Protein AF-A0A813IFB1-F1 (afdb_monomer)

Mean predicted aligned error: 24.57 Å

Secondary structure (DSSP, 8-state):
--------S---------PPPP-PPPP----SS---------SPPPPPPPHHHHSPPPPHHHHHHHHHHHHHHHHHHHTT-HHHHHHHHHHHHHTS---HHHHHHHHHHHHHTT-HHHHHHHHHHHHHH-TT-HHHHHHHHTT-SS-HHHHHHHHHHHHHHS--HHHHHHHHHHHHHHHHHHHHHHHHHHHHHHHHHHHHHHHHHHHHHHHHHHHHTTS-------------STHHHHHHHHTT------TTS--TT--HHHHHHHHHHHHHTGGGS-HHHHHHHHTSHHHHHH-S--PPPPP----S--------PPPPPPTHHHHHHHHHHHHHHHHHHHHHHHHHHHHHHHHHHHHHHHHHHHHHHHHHHHHHHHHHHHHHHHHHHHHHHHHHHHHHHHHHHHHHHHHHHHHHHHHHHHHHHHHHHHHHHHHHHHHHHHHHHHHHHHHHHHHT---TTHHHHHHHHHHHHHHHHHHTT---------------S---HHHHHHHHHHHHHHHHHHHHHHHHHHHHHHHHHHHHHHHHHHHHHHHHHHHHHHHHHHHHHHHHHHHHHHHHHHHHHHHHHHHHHHHHHHHHHHHHHHHHHHHHHHHHHHHHHHHHHHHHHHHHHHHHHHHHHHHHHHHHHHHHHHHHHHHHHHHHHHHHHHHHHHHHHHHHHHHHHHHHHHHHT----SSSSSS----

Nearest PDB structures (foldseek):
  4j8d-assembly2_B  TM=9.022E-01  e=1.024E-09  Rattus norvegicus
  4j8e-assembly1_A  TM=8.935E-01  e=2.264E-07  Rattus norvegicus
  6hpg-assembly1_A  TM=9.481E-01  e=2.648E-06  Arabidopsis thaliana
  5lyp-assembly1_A  TM=8.979E-01  e=2.946E-06  Saccharomyces cerevisiae
  6fdp-assembly1_A  TM=9.138E-01  e=5.596E-06  Homo sapiens

Structure (mmCIF, N/CA/C/O backbone):
data_AF-A0A813IFB1-F1
#
_entry.id   AF-A0A813IFB1-F1
#
loop_
_atom_site.group_PDB
_atom_site.id
_atom_site.type_symb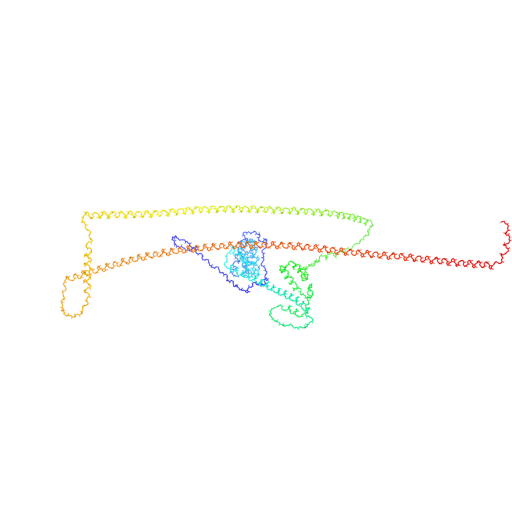ol
_atom_site.label_atom_id
_atom_site.label_alt_id
_atom_site.label_comp_id
_atom_site.label_asym_id
_atom_site.label_entity_id
_atom_site.label_seq_id
_atom_site.pdbx_PDB_ins_code
_atom_site.Cartn_x
_atom_site.Cartn_y
_atom_site.Cartn_z
_atom_site.occupancy
_atom_site.B_iso_or_equiv
_atom_site.auth_seq_id
_atom_site.auth_comp_id
_atom_site.auth_asym_id
_atom_site.auth_atom_id
_atom_site.pdbx_PDB_model_num
ATOM 1 N N . MET A 1 1 ? -56.312 10.236 5.154 1.00 41.31 1 MET A N 1
ATOM 2 C CA . MET A 1 1 ? -57.368 10.924 5.917 1.00 41.31 1 MET A CA 1
ATOM 3 C C . MET A 1 1 ? -58.495 9.935 6.126 1.00 41.31 1 MET A C 1
ATOM 5 O O . MET A 1 1 ? -58.829 9.269 5.160 1.00 41.31 1 MET A O 1
ATOM 9 N N . GLU A 1 2 ? -58.999 9.890 7.362 1.00 35.47 2 GLU A N 1
ATOM 10 C CA . GLU A 1 2 ? -60.294 9.382 7.859 1.00 35.47 2 GLU A CA 1
ATOM 11 C C . GLU A 1 2 ? -60.174 8.351 8.994 1.00 35.47 2 GLU A C 1
ATOM 13 O O . GLU A 1 2 ? -59.515 7.324 8.867 1.00 35.47 2 GLU A O 1
ATOM 18 N N . ASN A 1 3 ? -60.851 8.699 10.097 1.00 40.78 3 ASN A N 1
ATOM 19 C CA . ASN A 1 3 ? -61.063 8.002 11.373 1.00 40.78 3 ASN A CA 1
ATOM 20 C C . ASN A 1 3 ? -59.948 8.004 12.424 1.00 40.78 3 ASN A C 1
ATOM 22 O O . ASN A 1 3 ? -59.278 6.996 12.614 1.00 40.78 3 ASN A O 1
ATOM 26 N N . ILE A 1 4 ? -59.884 9.081 13.222 1.00 38.88 4 ILE A N 1
ATOM 27 C CA . ILE A 1 4 ? -59.568 8.985 14.660 1.00 38.88 4 ILE A CA 1
ATOM 28 C C . ILE A 1 4 ? -60.427 10.013 15.416 1.00 38.88 4 ILE A C 1
ATOM 30 O O . ILE A 1 4 ? -60.102 11.198 15.455 1.00 38.88 4 ILE A O 1
ATOM 34 N N . GLU A 1 5 ? -61.526 9.557 16.018 1.00 38.91 5 GLU A N 1
ATOM 35 C CA . GLU A 1 5 ? -62.172 10.262 17.127 1.00 38.91 5 GLU A CA 1
ATOM 36 C C . GLU A 1 5 ? -61.602 9.730 18.445 1.00 38.91 5 GLU A C 1
ATOM 38 O O . GLU A 1 5 ? -61.607 8.526 18.690 1.00 38.91 5 GLU A O 1
ATOM 43 N N . GLY A 1 6 ? -61.140 10.652 19.293 1.00 47.38 6 GLY A N 1
ATOM 44 C CA . GLY A 1 6 ? -60.936 10.432 20.723 1.00 47.38 6 GLY A CA 1
ATOM 45 C C . GLY A 1 6 ? -59.628 9.753 21.129 1.00 47.38 6 GLY A C 1
ATOM 46 O O . GLY A 1 6 ? -59.588 8.542 21.290 1.00 47.38 6 GLY A O 1
ATOM 47 N N . LEU A 1 7 ? -58.600 10.550 21.440 1.00 35.88 7 LEU A N 1
ATOM 48 C CA . LEU A 1 7 ? -57.740 10.284 22.599 1.00 35.88 7 LEU A CA 1
ATOM 49 C C . LEU A 1 7 ? -57.001 11.566 23.015 1.00 35.88 7 LEU A C 1
ATOM 51 O O . LEU A 1 7 ? -56.134 12.078 22.310 1.00 35.88 7 LEU A O 1
ATOM 55 N N . THR A 1 8 ? -57.394 12.100 24.164 1.00 45.28 8 THR A N 1
ATOM 56 C CA . THR A 1 8 ? -56.631 13.070 24.950 1.00 45.28 8 THR A CA 1
ATOM 57 C C . THR A 1 8 ? -55.517 12.361 25.727 1.00 45.28 8 THR A C 1
ATOM 59 O O . THR A 1 8 ? -55.645 11.184 26.050 1.00 45.28 8 THR A O 1
ATOM 62 N N . ASP A 1 9 ? -54.484 13.135 26.066 1.00 41.84 9 ASP A N 1
ATOM 63 C CA . ASP A 1 9 ? -53.304 12.838 26.894 1.00 41.84 9 ASP A CA 1
ATOM 64 C C . ASP A 1 9 ? -52.068 12.192 26.235 1.00 41.84 9 ASP A C 1
ATOM 66 O O . ASP A 1 9 ? -51.944 10.989 26.040 1.00 41.84 9 ASP A O 1
ATOM 70 N N . CYS A 1 10 ? -51.081 13.066 25.997 1.00 50.16 10 CYS A N 1
ATOM 71 C CA . CYS A 1 10 ? -49.686 12.902 26.414 1.00 50.16 10 CYS A CA 1
ATOM 72 C C . CYS A 1 10 ? -49.046 11.513 26.209 1.00 50.16 10 CYS A C 1
ATOM 74 O O . CYS A 1 10 ? -48.626 10.868 27.168 1.00 50.16 10 CYS A O 1
ATOM 76 N N . GLY A 1 11 ? -48.864 11.091 24.958 1.00 40.19 11 GLY A N 1
ATOM 77 C CA . GLY A 1 11 ? -48.056 9.920 24.612 1.00 40.19 11 GLY A CA 1
ATOM 78 C C . GLY A 1 11 ? -47.293 10.147 23.310 1.00 40.19 11 GLY A C 1
ATOM 79 O O . GLY A 1 11 ? -47.871 10.581 22.318 1.00 40.19 11 GLY A O 1
ATOM 80 N N . LYS A 1 12 ? -45.981 9.884 23.307 1.00 40.41 12 LYS A N 1
ATOM 81 C CA . LYS A 1 12 ? -45.148 9.901 22.093 1.00 40.41 12 LYS A CA 1
ATOM 82 C C . LYS A 1 12 ? -45.777 8.993 21.031 1.00 40.41 12 LYS A C 1
ATOM 84 O O . LYS A 1 12 ? -45.934 7.800 21.268 1.00 40.41 12 LYS A O 1
ATOM 89 N N . ILE A 1 13 ? -46.081 9.542 19.857 1.00 35.72 13 ILE A N 1
ATOM 90 C CA . ILE A 1 13 ? -46.507 8.751 18.700 1.00 35.72 13 ILE A CA 1
ATOM 91 C C . ILE A 1 13 ? -45.255 8.092 18.112 1.00 35.72 13 ILE A C 1
ATOM 93 O O . ILE A 1 13 ? -44.462 8.741 17.433 1.00 35.72 13 ILE A O 1
ATOM 97 N N . SER A 1 14 ? -45.048 6.804 18.384 1.00 37.88 14 SER A N 1
ATOM 98 C CA . SER A 1 14 ? -44.116 5.980 17.615 1.00 37.88 14 SER A CA 1
ATOM 99 C C . SER A 1 14 ? -44.819 5.519 16.339 1.00 37.88 14 SER A C 1
ATOM 101 O O . SER A 1 14 ? -45.606 4.572 16.364 1.00 37.88 14 SER A O 1
ATOM 103 N N . VAL A 1 15 ? -44.552 6.196 15.222 1.00 31.23 15 VAL A N 1
ATOM 104 C CA . VAL A 1 15 ? -44.968 5.721 13.899 1.00 31.23 15 VAL A CA 1
ATOM 105 C C . VAL A 1 15 ? -44.038 4.567 13.526 1.00 31.23 15 VAL A C 1
ATOM 107 O O . VAL A 1 15 ? -42.901 4.786 13.117 1.00 31.23 15 VAL A O 1
ATOM 110 N N . SER A 1 16 ? -44.496 3.329 13.712 1.00 36.19 16 SER A N 1
ATOM 111 C CA . SER A 1 16 ? -43.832 2.164 13.130 1.00 36.19 16 SER A CA 1
ATOM 112 C C . SER A 1 16 ? -44.243 2.087 11.663 1.00 36.19 16 SER A C 1
ATOM 114 O O . SER A 1 16 ? -45.328 1.615 11.327 1.00 36.19 16 SER A O 1
ATOM 116 N N . ILE A 1 17 ? -43.398 2.633 10.789 1.00 32.00 17 ILE A N 1
ATOM 117 C CA . ILE A 1 17 ? -43.499 2.391 9.353 1.00 32.00 17 ILE A CA 1
ATOM 118 C C . ILE A 1 17 ? -42.983 0.972 9.137 1.00 32.00 17 ILE A C 1
ATOM 120 O O . ILE A 1 17 ? -41.780 0.721 9.176 1.00 32.00 17 ILE A O 1
ATOM 124 N N . CYS A 1 18 ? -43.906 0.033 8.959 1.00 30.42 18 CYS A N 1
ATOM 125 C CA . CYS A 1 18 ? -43.580 -1.309 8.512 1.00 30.42 18 CYS A CA 1
ATOM 126 C C . CYS A 1 18 ? -43.250 -1.216 7.016 1.00 30.42 18 CYS A C 1
ATOM 128 O O . CYS A 1 18 ? -44.141 -1.273 6.170 1.00 30.42 18 CYS A O 1
ATOM 130 N N . VAL A 1 19 ? -41.976 -0.973 6.700 1.00 32.94 19 VAL A N 1
ATOM 131 C CA . VAL A 1 19 ? -41.454 -1.151 5.342 1.00 32.94 19 VAL A CA 1
ATOM 132 C C . VAL A 1 19 ? -41.503 -2.658 5.072 1.00 32.94 19 VAL A C 1
ATOM 134 O O . VAL A 1 19 ? -40.879 -3.409 5.825 1.00 32.94 19 VAL A O 1
ATOM 137 N N . PRO A 1 20 ? -42.277 -3.141 4.084 1.00 31.41 20 PRO A N 1
ATOM 138 C CA . PRO A 1 20 ? -42.228 -4.550 3.723 1.00 31.41 20 PRO A CA 1
ATOM 139 C C . PRO A 1 20 ? -40.793 -4.878 3.286 1.00 31.41 20 PRO A C 1
ATOM 141 O O . PRO A 1 20 ? -40.213 -4.084 2.542 1.00 31.41 20 PRO A O 1
ATOM 144 N N . PRO A 1 21 ? -40.200 -5.999 3.738 1.00 32.81 21 PRO A N 1
ATOM 145 C CA . PRO A 1 21 ? -38.870 -6.382 3.293 1.00 32.81 21 PRO A CA 1
ATOM 146 C C . PRO A 1 21 ? -38.904 -6.526 1.772 1.00 32.81 21 PRO A C 1
ATOM 148 O O . PRO A 1 21 ? -39.680 -7.316 1.223 1.00 32.81 21 PRO A O 1
ATOM 151 N N . GLU A 1 22 ? -38.102 -5.706 1.097 1.00 32.97 22 GLU A N 1
ATOM 152 C CA . GLU A 1 22 ? -37.819 -5.855 -0.322 1.00 32.97 22 GLU A CA 1
ATOM 153 C C . GLU A 1 22 ? -37.323 -7.292 -0.509 1.00 32.97 22 GLU A C 1
ATOM 155 O O . GLU A 1 22 ? -36.465 -7.758 0.242 1.00 32.97 22 GLU A O 1
ATOM 160 N N . LYS A 1 23 ? -37.948 -8.050 -1.416 1.00 35.47 23 LYS A N 1
ATOM 161 C CA . LYS A 1 23 ? -37.588 -9.452 -1.642 1.00 35.47 23 LYS A CA 1
ATOM 162 C C . LYS A 1 23 ? -36.144 -9.494 -2.125 1.00 35.47 23 LYS A C 1
ATOM 164 O O . LYS A 1 23 ? -35.878 -9.255 -3.302 1.00 35.47 23 LYS A O 1
ATOM 169 N N . GLU A 1 24 ? -35.232 -9.790 -1.208 1.00 37.84 24 GLU A N 1
ATOM 170 C CA . GLU A 1 24 ? -33.842 -10.057 -1.528 1.00 37.84 24 GLU A CA 1
ATOM 171 C C . GLU A 1 24 ? -33.788 -11.160 -2.586 1.00 37.84 24 GLU A C 1
ATOM 173 O O . GLU A 1 24 ? -34.477 -12.185 -2.500 1.00 37.84 24 GLU A O 1
ATOM 178 N N . ALA A 1 25 ? -33.002 -10.909 -3.633 1.00 37.16 25 ALA A N 1
ATOM 179 C CA . ALA A 1 25 ? -32.682 -11.926 -4.618 1.00 37.16 25 ALA A CA 1
ATOM 180 C C . ALA A 1 25 ? -32.089 -13.146 -3.887 1.00 37.16 25 ALA A C 1
ATOM 182 O O . ALA A 1 25 ? -31.344 -12.959 -2.923 1.00 37.16 25 ALA A O 1
ATOM 183 N N . PRO A 1 26 ? -32.411 -14.380 -4.314 1.00 31.61 26 PRO A N 1
ATOM 184 C CA . PRO A 1 26 ? -31.954 -15.578 -3.625 1.00 31.61 26 PRO A CA 1
ATOM 185 C C . PRO A 1 26 ? -30.425 -15.572 -3.454 1.00 31.61 26 PRO A C 1
ATOM 187 O O . PRO A 1 26 ? -29.724 -15.040 -4.327 1.00 31.61 26 PRO A O 1
ATOM 190 N N . PRO A 1 27 ? -29.904 -16.171 -2.363 1.00 34.12 27 PRO A N 1
ATOM 191 C CA . PRO A 1 27 ? -28.471 -16.298 -2.138 1.00 34.12 27 PRO A CA 1
ATOM 192 C C . PRO A 1 27 ? -27.817 -16.887 -3.383 1.00 34.12 27 PRO A C 1
ATOM 194 O O . PRO A 1 27 ? -28.277 -17.895 -3.919 1.00 34.12 27 PRO A O 1
ATOM 197 N N . VAL A 1 28 ? -26.768 -16.229 -3.869 1.00 44.28 28 VAL A N 1
ATOM 198 C CA . VAL A 1 28 ? -25.987 -16.736 -4.995 1.00 44.28 28 VAL A CA 1
ATOM 199 C C . VAL A 1 28 ? -25.388 -18.068 -4.551 1.00 44.28 28 VAL A C 1
ATOM 201 O O . VAL A 1 28 ? -24.560 -18.093 -3.642 1.00 44.28 28 VAL A O 1
ATOM 204 N N . GLU A 1 29 ? -25.813 -19.173 -5.163 1.00 33.56 29 GLU A N 1
ATOM 205 C CA . GLU A 1 29 ? -25.145 -20.464 -5.001 1.00 33.56 29 GLU A CA 1
ATOM 206 C C . GLU A 1 29 ? -23.731 -20.337 -5.580 1.00 33.56 29 GLU A C 1
ATOM 208 O O . GLU A 1 29 ? -23.514 -20.388 -6.789 1.00 33.56 29 GLU A O 1
ATOM 213 N N . LEU A 1 30 ? -22.759 -20.078 -4.707 1.00 47.53 30 LEU A N 1
ATOM 214 C CA . LEU A 1 30 ? -21.349 -19.958 -5.064 1.00 47.53 30 LEU A CA 1
ATOM 215 C C . LEU A 1 30 ? -20.756 -21.366 -5.178 1.00 47.53 30 LEU A C 1
ATOM 217 O O . LEU A 1 30 ? -20.180 -21.891 -4.225 1.00 47.53 30 LEU A O 1
ATOM 221 N N . SER A 1 31 ? -20.932 -21.989 -6.344 1.00 42.56 31 SER A N 1
ATOM 222 C CA . SER A 1 31 ? -20.301 -23.269 -6.665 1.00 42.56 31 SER A CA 1
ATOM 223 C C . SER A 1 31 ? -18.820 -23.077 -7.037 1.00 42.56 31 SER A C 1
ATOM 225 O O . SER A 1 31 ? -18.414 -22.058 -7.602 1.00 42.56 31 SER A O 1
ATOM 227 N N . ASP A 1 32 ? -17.977 -24.056 -6.698 1.00 44.31 32 ASP A N 1
ATOM 228 C CA . ASP A 1 32 ? -16.537 -24.057 -7.009 1.00 44.31 32 ASP A CA 1
ATOM 229 C C . ASP A 1 32 ? -16.227 -24.252 -8.512 1.00 44.31 32 ASP A C 1
ATOM 231 O O . ASP A 1 32 ? -15.083 -24.013 -8.937 1.00 44.31 32 ASP A O 1
ATOM 235 N N . ASP A 1 33 ? -17.244 -24.657 -9.285 1.00 42.56 33 ASP A N 1
ATOM 236 C CA . ASP A 1 33 ? -17.185 -25.038 -10.701 1.00 42.56 33 ASP A CA 1
ATOM 237 C C . ASP A 1 33 ? -17.711 -23.955 -11.656 1.00 42.56 33 ASP A C 1
ATOM 239 O O . ASP A 1 33 ? -17.355 -23.964 -12.837 1.00 42.56 33 ASP A O 1
ATOM 243 N N . ASP A 1 34 ? -18.439 -22.952 -11.156 1.00 40.81 34 ASP A N 1
ATOM 244 C CA . ASP A 1 34 ? -18.797 -21.765 -11.932 1.00 40.81 34 ASP A CA 1
ATOM 245 C C . ASP A 1 34 ? -17.614 -20.795 -11.978 1.00 40.81 34 ASP A C 1
ATOM 247 O O . ASP A 1 34 ? -17.623 -19.667 -11.476 1.00 40.81 34 ASP A O 1
ATOM 251 N N . GLY A 1 35 ? -16.564 -21.206 -12.687 1.00 42.09 35 GLY A N 1
ATOM 252 C CA . GLY A 1 35 ? -15.891 -20.212 -13.495 1.00 42.09 35 GLY A CA 1
ATOM 253 C C . GLY A 1 35 ? -16.983 -19.543 -14.322 1.00 42.09 35 GLY A C 1
ATOM 254 O O . GLY A 1 35 ? -17.573 -20.199 -15.177 1.00 42.09 35 GLY A O 1
ATOM 255 N N . CYS A 1 36 ? -17.241 -18.252 -14.099 1.00 42.00 36 CYS A N 1
ATOM 256 C CA . CYS A 1 36 ? -17.826 -17.379 -15.113 1.00 42.00 36 CYS A CA 1
ATOM 257 C C . CYS A 1 36 ? -16.841 -17.320 -16.295 1.00 42.00 36 CYS A C 1
ATOM 259 O O . CYS A 1 36 ? -16.231 -16.300 -16.610 1.00 42.00 36 CYS A O 1
ATOM 261 N N . VAL A 1 37 ? -16.618 -18.474 -16.927 1.00 39.69 37 VAL A N 1
ATOM 262 C CA . VAL A 1 37 ? -16.121 -18.603 -18.273 1.00 39.69 37 VAL A CA 1
ATOM 263 C C . VAL A 1 37 ? -17.199 -17.901 -19.050 1.00 39.69 37 VAL A C 1
ATOM 265 O O . VAL A 1 37 ? -18.325 -18.380 -19.121 1.00 39.69 37 VAL A O 1
ATOM 268 N N . ALA A 1 38 ? -16.857 -16.713 -19.532 1.00 44.50 38 ALA A N 1
ATOM 269 C CA . ALA A 1 38 ? -17.634 -16.022 -20.526 1.00 44.50 38 ALA A CA 1
ATOM 270 C C . ALA A 1 38 ? -18.020 -17.046 -21.601 1.00 44.50 38 ALA A C 1
ATOM 272 O O . ALA A 1 38 ? -17.220 -17.350 -22.493 1.00 44.50 38 ALA A O 1
ATOM 273 N N . GLU A 1 39 ? -19.246 -17.574 -21.526 1.00 44.03 39 GLU A N 1
ATOM 274 C CA . GLU A 1 39 ? -19.973 -17.876 -22.740 1.00 44.03 39 GLU A CA 1
ATOM 275 C C . GLU A 1 39 ? -19.809 -16.614 -23.566 1.00 44.03 39 GLU A C 1
ATOM 277 O O . GLU A 1 39 ? -20.055 -15.505 -23.085 1.00 44.03 39 GLU A O 1
ATOM 282 N N . LYS A 1 40 ? -19.174 -16.778 -24.726 1.00 45.72 40 LYS A N 1
ATOM 283 C CA . LYS A 1 40 ? -18.876 -15.690 -25.643 1.00 45.72 40 LYS A CA 1
ATOM 284 C C . LYS A 1 40 ? -20.130 -14.838 -25.764 1.00 45.72 40 LYS A C 1
ATOM 286 O O . LYS A 1 40 ? -21.080 -15.232 -26.428 1.00 45.72 40 LYS A O 1
ATOM 291 N N . GLU A 1 41 ? -20.108 -13.681 -25.118 1.00 52.19 41 GLU A N 1
ATOM 292 C CA . GLU A 1 41 ? -21.129 -12.667 -25.290 1.00 52.19 41 GLU A CA 1
ATOM 293 C C . GLU A 1 41 ? -20.946 -12.154 -26.732 1.00 52.19 41 GLU A C 1
ATOM 295 O O . GLU A 1 41 ? -20.133 -11.270 -26.994 1.00 52.19 41 GLU A O 1
ATOM 300 N N . GLU A 1 42 ? -21.580 -12.840 -27.691 1.00 47.81 42 GLU A N 1
ATOM 301 C CA . GLU A 1 42 ? -21.675 -12.460 -29.110 1.00 47.81 42 GLU A CA 1
ATOM 302 C C . GLU A 1 42 ? -22.728 -11.356 -29.314 1.00 47.81 42 GLU A C 1
ATOM 304 O O . GLU A 1 42 ? -22.825 -10.793 -30.400 1.00 47.81 42 GLU A O 1
ATOM 309 N N . ALA A 1 43 ? -23.481 -11.006 -28.263 1.00 55.88 43 ALA A N 1
ATOM 310 C CA . ALA A 1 43 ? -24.453 -9.923 -28.271 1.00 55.88 43 ALA A CA 1
ATOM 311 C C . ALA A 1 43 ? -23.765 -8.547 -28.260 1.00 55.88 43 ALA A C 1
ATOM 313 O O . ALA A 1 43 ? -22.926 -8.263 -27.400 1.00 55.88 43 ALA A O 1
ATOM 314 N N . GLU A 1 44 ? -24.157 -7.680 -29.198 1.00 60.16 44 GLU A N 1
ATOM 315 C CA . GLU A 1 44 ? -23.656 -6.309 -29.325 1.00 60.16 44 GLU A CA 1
ATOM 316 C C . GLU A 1 44 ? -23.778 -5.552 -27.997 1.00 60.16 44 GLU A C 1
ATOM 318 O O . GLU A 1 44 ? -24.845 -5.513 -27.376 1.00 60.16 44 GLU A O 1
ATOM 323 N N . LEU A 1 45 ? -22.663 -4.975 -27.535 1.00 65.06 45 LEU A N 1
ATOM 324 C CA . LEU A 1 45 ? -22.631 -4.147 -26.332 1.00 65.06 45 LEU A CA 1
ATOM 325 C C . LEU A 1 45 ? -23.646 -3.003 -26.482 1.00 65.06 45 LEU A C 1
ATOM 327 O O . LEU A 1 45 ? -23.686 -2.381 -27.546 1.00 65.06 45 LEU A O 1
ATOM 331 N N . PRO A 1 46 ? -24.452 -2.702 -25.446 1.00 65.38 46 PRO A N 1
ATOM 332 C CA . PRO A 1 46 ? -25.342 -1.555 -25.503 1.00 65.38 46 PRO A CA 1
ATOM 333 C C . PRO A 1 46 ? -24.515 -0.289 -25.776 1.00 65.38 46 PRO A C 1
ATOM 335 O O . PRO A 1 46 ? -23.401 -0.163 -25.253 1.00 65.38 46 PRO A O 1
ATOM 338 N N . PRO A 1 47 ? -25.024 0.642 -26.600 1.00 66.62 47 PRO A N 1
ATOM 339 C CA . PRO A 1 47 ? -24.276 1.827 -26.977 1.00 66.62 47 PRO A CA 1
ATOM 340 C C . PRO A 1 47 ? -23.904 2.630 -25.727 1.00 66.62 47 PRO A C 1
ATOM 342 O O . PRO A 1 47 ? -24.746 2.976 -24.887 1.00 66.62 47 PRO A O 1
ATOM 345 N N . VAL A 1 48 ? -22.606 2.898 -25.597 1.00 65.25 48 VAL A N 1
ATOM 346 C CA . VAL A 1 48 ? -22.072 3.806 -24.582 1.00 65.25 48 VAL A CA 1
ATOM 347 C C . VAL A 1 48 ? -22.458 5.224 -25.019 1.00 65.25 48 VAL A C 1
ATOM 349 O O . VAL A 1 48 ? -22.238 5.556 -26.188 1.00 65.25 48 VAL A O 1
ATOM 352 N N . PRO A 1 49 ? -23.064 6.054 -24.151 1.00 66.00 49 PRO A N 1
ATOM 353 C CA . PRO A 1 49 ? -23.429 7.415 -24.529 1.00 66.00 49 PRO A CA 1
ATOM 354 C C . PRO A 1 49 ? -22.197 8.205 -24.982 1.00 66.00 49 PRO A C 1
ATOM 356 O O . PRO A 1 49 ? -21.140 8.146 -24.353 1.00 66.00 49 PRO A O 1
ATOM 359 N N . ALA A 1 50 ? -22.335 8.937 -26.088 1.00 64.06 50 ALA A N 1
ATOM 360 C CA . ALA A 1 50 ? -21.274 9.785 -26.617 1.00 64.06 50 ALA A CA 1
ATOM 361 C C . ALA A 1 50 ? -20.955 10.938 -25.649 1.00 64.06 50 ALA A C 1
ATOM 363 O O . ALA A 1 50 ? -21.841 11.434 -24.953 1.00 64.06 50 ALA A O 1
ATOM 364 N N . ALA A 1 51 ? -19.702 11.406 -25.646 1.00 61.50 51 ALA A N 1
ATOM 365 C CA . ALA A 1 51 ? -19.231 12.495 -24.779 1.00 61.50 51 ALA A CA 1
ATOM 366 C C . ALA A 1 51 ? -20.072 13.786 -24.887 1.00 61.50 51 ALA A C 1
ATOM 368 O O . ALA A 1 51 ? -20.201 14.512 -23.908 1.00 61.50 51 ALA A O 1
ATOM 369 N N . GLU A 1 52 ? -20.691 14.039 -26.044 1.00 58.66 52 GLU A N 1
ATOM 370 C CA . GLU A 1 52 ? -21.593 15.179 -26.280 1.00 58.66 52 GLU A CA 1
ATOM 371 C C . GLU A 1 52 ? -22.938 15.064 -25.540 1.00 58.66 52 GLU A C 1
ATOM 373 O O . GLU A 1 52 ? -23.520 16.071 -25.149 1.00 58.66 52 GLU A O 1
ATOM 378 N N . VAL A 1 53 ? -23.432 13.844 -25.305 1.00 62.31 53 VAL A N 1
ATOM 379 C CA . VAL A 1 53 ? -24.686 13.594 -24.568 1.00 62.31 53 VAL A CA 1
ATOM 380 C C . VAL A 1 53 ? -24.470 13.752 -23.059 1.00 62.31 53 VAL A C 1
ATOM 382 O O . VAL A 1 53 ? -25.374 14.160 -22.334 1.00 62.31 53 VAL A O 1
ATOM 385 N N . LEU A 1 54 ? -23.250 13.487 -22.584 1.00 65.12 54 LEU A N 1
ATOM 386 C CA . LEU A 1 54 ? -22.859 13.633 -21.179 1.00 65.12 54 LEU A CA 1
ATOM 387 C C . LEU A 1 54 ? -22.775 15.104 -20.728 1.00 65.12 54 LEU A C 1
ATOM 389 O O . LEU A 1 54 ? -22.989 15.377 -19.551 1.00 65.12 54 LEU A O 1
ATOM 393 N N . SER A 1 55 ? -22.496 16.044 -21.638 1.00 63.56 55 SER A N 1
ATOM 394 C CA . SER A 1 55 ? -22.330 17.478 -21.340 1.00 63.56 55 SER A CA 1
ATOM 395 C C . SER A 1 55 ? -23.532 18.358 -21.712 1.00 63.56 55 SER A C 1
ATOM 397 O O . SER A 1 55 ? -23.497 19.565 -21.469 1.00 63.56 55 SER A O 1
ATOM 399 N N . LYS A 1 56 ? -24.599 17.788 -22.289 1.00 71.00 56 LYS A N 1
ATOM 400 C CA . LYS A 1 56 ? -25.803 18.533 -22.684 1.00 71.00 56 LYS A CA 1
ATOM 401 C C . LYS A 1 56 ? -26.654 18.897 -21.457 1.00 71.00 56 LYS A C 1
ATOM 403 O O . LYS A 1 56 ? -27.191 18.014 -20.785 1.00 71.00 56 LYS A O 1
ATOM 408 N N . GLU A 1 57 ? -26.814 20.197 -21.201 1.00 63.31 57 GLU A N 1
ATOM 409 C CA . GLU A 1 57 ? -27.778 20.730 -20.229 1.00 63.31 57 GLU A CA 1
ATOM 410 C C . GLU A 1 57 ? -29.210 20.563 -20.764 1.00 63.31 57 GLU A C 1
ATOM 412 O O . GLU A 1 57 ? -29.491 20.900 -21.916 1.00 63.31 57 GLU A O 1
ATOM 417 N N . MET A 1 58 ? -30.107 20.008 -19.943 1.00 64.38 58 MET A N 1
ATOM 418 C CA . MET A 1 58 ? -31.480 19.683 -20.349 1.00 64.38 58 MET A CA 1
ATOM 419 C C . MET A 1 58 ? -32.482 20.768 -19.947 1.00 64.38 58 MET A C 1
ATOM 421 O O . MET A 1 58 ? -32.416 21.311 -18.843 1.00 64.38 58 MET A O 1
ATOM 425 N N . GLY A 1 59 ? -33.459 21.033 -20.821 1.00 73.06 59 GLY A N 1
ATOM 426 C CA . GLY A 1 59 ? -34.623 21.863 -20.493 1.00 73.06 59 GLY A CA 1
ATOM 427 C C . GLY A 1 59 ? -35.662 21.112 -19.644 1.00 73.06 59 GLY A C 1
ATOM 428 O O . GLY A 1 59 ? -35.710 19.884 -19.655 1.00 73.06 59 GLY A O 1
ATOM 429 N N . ASN A 1 60 ? -36.549 21.837 -18.945 1.00 74.69 60 ASN A N 1
ATOM 430 C CA . ASN A 1 60 ? -37.558 21.240 -18.045 1.00 74.69 60 ASN A CA 1
ATOM 431 C C . ASN A 1 60 ? -38.416 20.135 -18.702 1.00 74.69 60 ASN A C 1
ATOM 433 O O . ASN A 1 60 ? -38.744 19.156 -18.041 1.00 74.69 60 ASN A O 1
ATOM 437 N N . ALA A 1 61 ? -38.741 20.260 -19.994 1.00 81.12 61 ALA A N 1
ATOM 438 C CA . ALA A 1 61 ? -39.523 19.258 -20.725 1.00 81.12 61 ALA A CA 1
ATOM 439 C C . ALA A 1 61 ? -38.737 17.961 -21.013 1.00 81.12 61 ALA A C 1
ATOM 441 O O . ALA A 1 61 ? -39.291 16.870 -20.927 1.00 81.12 61 ALA A O 1
ATOM 442 N N . GLU A 1 62 ? -37.440 18.062 -21.323 1.00 83.00 62 GLU A N 1
ATOM 443 C CA . GLU A 1 62 ? -36.568 16.893 -21.528 1.00 83.00 62 GLU A CA 1
ATOM 444 C C . GLU A 1 62 ? -36.303 16.173 -20.190 1.00 83.00 62 GLU A C 1
ATOM 446 O O . GLU A 1 62 ? -36.206 14.947 -20.147 1.00 83.00 62 GLU A O 1
ATOM 451 N N . MET A 1 63 ? -36.255 16.922 -19.080 1.00 82.12 63 MET A N 1
ATOM 452 C CA . MET A 1 63 ? -36.140 16.372 -17.724 1.00 82.12 63 MET A CA 1
ATOM 453 C C . MET A 1 63 ? -37.389 15.584 -17.300 1.00 82.12 63 MET A C 1
ATOM 455 O O . MET A 1 63 ? -37.256 14.513 -16.706 1.00 82.12 63 MET A O 1
ATOM 459 N N . GLU A 1 64 ? -38.588 16.071 -17.628 1.00 86.31 64 GLU A N 1
ATOM 460 C CA . GLU A 1 64 ? -39.846 15.353 -17.378 1.00 86.31 64 GLU A CA 1
ATOM 461 C C . GLU A 1 64 ? -39.918 14.058 -18.203 1.00 86.31 64 GLU A C 1
ATOM 463 O O . GLU A 1 64 ? -40.143 12.987 -17.640 1.00 86.31 64 GLU A O 1
ATOM 468 N N . GLN A 1 65 ? -39.569 14.115 -19.495 1.00 86.81 65 GLN A N 1
ATOM 469 C CA . GLN A 1 65 ? -39.486 12.932 -20.367 1.00 86.81 65 GLN A CA 1
ATOM 470 C C . GLN A 1 65 ? -38.469 11.893 -19.870 1.00 86.81 65 GLN A C 1
ATOM 472 O O . GLN A 1 65 ? -38.736 10.691 -19.887 1.00 86.81 65 GLN A O 1
ATOM 477 N N . GLN A 1 66 ? -37.304 12.330 -19.386 1.00 88.12 66 GLN A N 1
ATOM 478 C CA . GLN A 1 66 ? -36.324 11.430 -18.778 1.00 88.12 66 GLN A CA 1
ATOM 479 C C . GLN A 1 66 ? -36.855 10.795 -17.482 1.00 88.12 66 GLN A C 1
ATOM 481 O O . GLN A 1 66 ? -36.596 9.617 -17.220 1.00 88.12 66 GLN A O 1
ATOM 486 N N . GLY A 1 67 ? -37.605 11.554 -16.679 1.00 88.44 67 GLY A N 1
ATOM 487 C CA . GLY A 1 67 ? -38.286 11.058 -15.484 1.00 88.44 67 GLY A CA 1
ATOM 488 C C . GLY A 1 67 ? -39.300 9.960 -15.807 1.00 88.44 67 GLY A C 1
ATOM 489 O O . GLY A 1 67 ? -39.259 8.899 -15.180 1.00 88.44 67 GLY A O 1
ATOM 490 N N . GLU A 1 68 ? -40.134 10.176 -16.826 1.00 91.38 68 GLU A N 1
ATOM 491 C CA . GLU A 1 68 ? -41.110 9.199 -17.321 1.00 91.38 68 GLU A CA 1
ATOM 492 C C . GLU A 1 68 ? -40.435 7.926 -17.844 1.00 91.38 68 GLU A C 1
ATOM 494 O O . GLU A 1 68 ? -40.834 6.822 -17.477 1.00 91.38 68 GLU A O 1
ATOM 499 N N . LEU A 1 69 ? -39.369 8.050 -18.644 1.00 91.38 69 LEU A N 1
ATOM 500 C CA . LEU A 1 69 ? -38.617 6.893 -19.147 1.00 91.38 69 LEU A CA 1
ATOM 501 C C . LEU A 1 69 ? -37.945 6.102 -18.019 1.00 91.38 69 LEU A C 1
ATOM 503 O O . LEU A 1 69 ? -37.904 4.872 -18.069 1.00 91.38 69 LEU A O 1
ATOM 507 N N . LYS A 1 70 ? -37.450 6.782 -16.975 1.00 90.75 70 LYS A N 1
ATOM 508 C CA . LYS A 1 70 ? -36.907 6.123 -15.778 1.00 90.75 70 LYS A CA 1
ATOM 509 C C . LYS A 1 70 ? -37.994 5.363 -15.022 1.00 90.75 70 LYS A C 1
ATOM 511 O O . LYS A 1 70 ? -37.735 4.263 -14.541 1.00 90.75 70 LYS A O 1
ATOM 516 N N . GLN A 1 71 ? -39.188 5.942 -14.912 1.00 91.38 71 GLN A N 1
ATOM 517 C CA . GLN A 1 71 ? -40.323 5.283 -14.275 1.00 91.38 71 GLN A CA 1
ATOM 518 C C . GLN A 1 71 ? -40.754 4.049 -15.076 1.00 91.38 71 GLN A C 1
ATOM 520 O O . GLN A 1 71 ? -40.760 2.959 -14.520 1.00 91.38 71 GLN A O 1
ATOM 525 N N . GLN A 1 72 ? -40.929 4.177 -16.395 1.00 92.25 72 GLN A N 1
ATOM 526 C CA . GLN A 1 72 ? -41.224 3.049 -17.289 1.00 92.25 72 GLN A CA 1
ATOM 527 C C . GLN A 1 72 ? -40.159 1.945 -17.222 1.00 92.25 72 GLN A C 1
ATOM 529 O O . GLN A 1 72 ? -40.480 0.763 -17.313 1.00 92.25 72 GLN A O 1
ATOM 534 N N . ALA A 1 73 ? -38.882 2.309 -17.069 1.00 91.75 73 ALA A N 1
ATOM 535 C CA . ALA A 1 73 ? -37.814 1.334 -16.890 1.00 91.75 73 ALA A CA 1
ATOM 536 C C . ALA A 1 73 ? -37.907 0.589 -15.551 1.00 91.75 73 ALA A C 1
ATOM 538 O O . ALA A 1 73 ? -37.614 -0.603 -15.509 1.00 91.75 73 ALA A O 1
ATOM 539 N N . ASN A 1 74 ? -38.294 1.271 -14.470 1.00 90.31 74 ASN A N 1
ATOM 540 C CA . ASN A 1 74 ? -38.513 0.635 -13.172 1.00 90.31 74 ASN A CA 1
ATOM 541 C C . ASN A 1 74 ? -39.742 -0.282 -13.205 1.00 90.31 74 ASN A C 1
ATOM 543 O O . ASN A 1 74 ? -39.631 -1.421 -12.765 1.00 90.31 74 ASN A O 1
ATOM 547 N N . ASP A 1 75 ? -40.845 0.160 -13.811 1.00 93.00 75 ASP A N 1
ATOM 548 C CA . ASP A 1 75 ? -42.050 -0.659 -13.987 1.00 93.00 75 ASP A CA 1
ATOM 549 C C . ASP A 1 75 ? -41.712 -1.934 -14.789 1.00 93.00 75 ASP A C 1
ATOM 551 O O . ASP A 1 75 ? -42.014 -3.051 -14.376 1.00 93.00 75 ASP A O 1
ATOM 555 N N . ALA A 1 76 ? -40.943 -1.796 -15.878 1.00 90.69 76 ALA A N 1
ATOM 556 C CA . ALA A 1 76 ? -40.462 -2.936 -16.660 1.00 90.69 76 ALA A CA 1
ATOM 557 C C . ALA A 1 76 ? -39.514 -3.869 -15.875 1.00 90.69 76 ALA A C 1
ATOM 559 O O . ALA A 1 76 ? -39.445 -5.062 -16.180 1.00 90.69 76 ALA A O 1
ATOM 560 N N . LEU A 1 77 ? -38.775 -3.358 -14.880 1.00 90.12 77 LEU A N 1
ATOM 561 C CA . LEU A 1 77 ? -37.956 -4.184 -13.986 1.00 90.12 77 LEU A CA 1
ATOM 562 C C . LEU A 1 77 ? -38.798 -4.970 -12.988 1.00 90.12 77 LEU A C 1
ATOM 564 O O . LEU A 1 77 ? -38.464 -6.123 -12.712 1.00 90.12 77 LEU A O 1
ATOM 568 N N . GLU A 1 78 ? -39.855 -4.359 -12.457 1.00 90.19 78 GLU A N 1
ATOM 569 C CA . GLU A 1 78 ? -40.814 -5.012 -11.563 1.00 90.19 78 GLU A CA 1
ATOM 570 C C . GLU A 1 78 ? -41.588 -6.115 -12.298 1.00 90.19 78 GLU A C 1
ATOM 572 O O . GLU A 1 78 ? -41.746 -7.214 -11.765 1.00 90.19 78 GLU A O 1
ATOM 577 N N . ASP A 1 79 ? -41.937 -5.876 -13.566 1.00 88.69 79 ASP A N 1
ATOM 578 C CA . ASP A 1 79 ? -42.557 -6.859 -14.463 1.00 88.69 79 ASP A CA 1
ATOM 579 C C . ASP A 1 79 ? -41.590 -7.969 -14.933 1.00 88.69 79 ASP A C 1
ATOM 581 O O . ASP A 1 79 ? -42.001 -8.924 -15.595 1.00 88.69 79 ASP A O 1
ATOM 585 N N . GLY A 1 80 ? -40.291 -7.862 -14.624 1.00 87.44 80 GLY A N 1
ATOM 586 C CA . GLY A 1 80 ? -39.259 -8.824 -15.031 1.00 87.44 80 GLY A CA 1
ATOM 587 C C . GLY A 1 80 ? -38.831 -8.732 -16.504 1.00 87.44 80 GLY A C 1
ATOM 588 O O . GLY A 1 80 ? -38.017 -9.537 -16.964 1.00 87.44 80 GLY A O 1
ATOM 589 N N . ASN A 1 81 ? -39.315 -7.734 -17.247 1.00 91.31 81 ASN A N 1
ATOM 590 C CA . ASN A 1 81 ? -38.982 -7.485 -18.650 1.00 91.31 81 ASN A CA 1
ATOM 591 C C . ASN A 1 81 ? -37.642 -6.739 -18.780 1.00 91.31 81 ASN A C 1
ATOM 593 O O . ASN A 1 81 ? -37.580 -5.550 -19.106 1.00 91.31 81 ASN A O 1
ATOM 597 N N . LEU A 1 82 ? -36.540 -7.460 -18.551 1.00 88.50 82 LEU A N 1
ATOM 598 C CA . LEU A 1 82 ? -35.195 -6.876 -18.485 1.00 88.50 82 LEU A CA 1
ATOM 599 C C . LEU A 1 82 ? -34.768 -6.166 -19.785 1.00 88.50 82 LEU A C 1
ATOM 601 O O . LEU A 1 82 ? -34.089 -5.146 -19.723 1.00 88.50 82 LEU A O 1
ATOM 605 N N . GLU A 1 83 ? -35.126 -6.683 -20.966 1.00 87.44 83 GLU A N 1
ATOM 606 C CA . GLU A 1 83 ? -34.740 -6.075 -22.255 1.00 87.44 83 GLU A CA 1
ATOM 607 C C . GLU A 1 83 ? -35.394 -4.706 -22.473 1.00 87.44 83 GLU A C 1
ATOM 609 O O . GLU A 1 83 ? -34.726 -3.750 -22.875 1.00 87.44 83 GLU A O 1
ATOM 614 N N . VAL A 1 84 ? -36.681 -4.592 -22.132 1.00 89.38 84 VAL A N 1
ATOM 615 C CA . VAL A 1 84 ? -37.439 -3.337 -22.217 1.00 89.38 84 VAL A CA 1
ATOM 616 C C . VAL A 1 84 ? -36.867 -2.310 -21.243 1.00 89.38 84 VAL A C 1
ATOM 618 O O . VAL A 1 84 ? -36.669 -1.156 -21.618 1.00 89.38 84 VAL A O 1
ATOM 621 N N . ALA A 1 85 ? -36.511 -2.734 -20.027 1.00 91.06 85 ALA A N 1
ATOM 622 C CA . ALA A 1 85 ? -35.870 -1.864 -19.047 1.00 91.06 85 ALA A CA 1
ATOM 623 C C . ALA A 1 85 ? -34.520 -1.306 -19.540 1.00 91.06 85 ALA A C 1
ATOM 625 O O . ALA A 1 85 ? -34.262 -0.110 -19.398 1.00 91.06 85 ALA A O 1
ATOM 626 N N . VAL A 1 86 ? -33.670 -2.128 -20.174 1.00 90.62 86 VAL A N 1
ATOM 627 C CA . VAL A 1 86 ? -32.400 -1.656 -20.765 1.00 90.62 86 VAL A CA 1
ATOM 628 C C . VAL A 1 86 ? -32.647 -0.662 -21.899 1.00 90.62 86 VAL A C 1
ATOM 630 O O . VAL A 1 86 ? -31.952 0.356 -21.971 1.00 90.62 86 VAL A O 1
ATOM 633 N N . ALA A 1 87 ? -33.629 -0.925 -22.767 1.00 90.06 87 ALA A N 1
ATOM 634 C CA . ALA A 1 87 ? -33.982 -0.023 -23.861 1.00 90.06 87 ALA A CA 1
ATOM 635 C C . ALA A 1 87 ? -34.451 1.339 -23.328 1.00 90.06 87 ALA A C 1
ATOM 637 O O . ALA A 1 87 ? -33.911 2.369 -23.728 1.00 90.06 87 ALA A O 1
ATOM 638 N N . LYS A 1 88 ? -35.359 1.346 -22.344 1.00 91.75 88 LYS A N 1
ATOM 639 C CA . LYS A 1 88 ? -35.883 2.569 -21.717 1.00 91.75 88 LYS A CA 1
ATOM 640 C C . LYS A 1 88 ? -34.820 3.366 -20.965 1.00 91.75 88 LYS A C 1
ATOM 642 O O . LYS A 1 88 ? -34.769 4.586 -21.096 1.00 91.75 88 LYS A O 1
ATOM 647 N N . LEU A 1 89 ? -33.910 2.696 -20.255 1.00 90.19 89 LEU A N 1
ATOM 648 C CA . LEU A 1 89 ? -32.755 3.359 -19.636 1.00 90.19 89 LEU A CA 1
ATOM 649 C C . LEU A 1 89 ? -31.784 3.920 -20.679 1.00 90.19 89 LEU A C 1
ATOM 651 O O . LEU A 1 89 ? -31.189 4.967 -20.455 1.00 90.19 89 LEU A O 1
ATOM 655 N N . THR A 1 90 ? -31.622 3.253 -21.821 1.00 90.38 90 THR A N 1
ATOM 656 C CA . THR A 1 90 ? -30.757 3.739 -22.907 1.00 90.38 90 THR A CA 1
ATOM 657 C C . THR A 1 90 ? -31.367 4.949 -23.614 1.00 90.38 90 THR A C 1
ATOM 659 O O . THR A 1 90 ? -30.644 5.904 -23.885 1.00 90.38 90 THR A O 1
ATOM 662 N N . GLU A 1 91 ? -32.687 4.961 -23.831 1.00 88.25 91 GLU A N 1
ATOM 663 C CA . GLU A 1 91 ? -33.433 6.142 -24.291 1.00 88.25 91 GLU A CA 1
ATOM 664 C C . GLU A 1 91 ? -33.272 7.305 -23.297 1.00 88.25 91 GLU A C 1
ATOM 666 O O . GLU A 1 91 ? -32.904 8.406 -23.700 1.00 88.25 91 GLU A O 1
ATOM 671 N N . ALA A 1 92 ? -33.442 7.047 -21.994 1.00 88.06 92 ALA A N 1
ATOM 672 C CA . ALA A 1 92 ? -33.298 8.054 -20.940 1.00 88.06 92 ALA A CA 1
ATOM 673 C C . ALA A 1 92 ? -31.882 8.654 -20.866 1.00 88.06 92 ALA A C 1
ATOM 675 O O . ALA A 1 92 ? -31.733 9.866 -20.703 1.00 88.06 92 ALA A O 1
ATOM 676 N N . ILE A 1 93 ? -30.846 7.819 -21.014 1.00 88.25 93 ILE A N 1
ATOM 677 C CA . ILE A 1 93 ? -29.440 8.246 -21.073 1.00 88.25 93 ILE A CA 1
ATOM 678 C C . ILE A 1 93 ? -29.168 9.059 -22.351 1.00 88.25 93 ILE A C 1
ATOM 680 O O . ILE A 1 93 ? -28.365 9.988 -22.324 1.00 88.25 93 ILE A O 1
ATOM 684 N N . GLY A 1 94 ? -29.834 8.730 -23.463 1.00 84.50 94 GLY A N 1
ATOM 685 C CA . GLY A 1 94 ? -29.686 9.411 -24.750 1.00 84.50 94 GLY A CA 1
ATOM 686 C C . GLY A 1 94 ? -30.234 10.843 -24.790 1.00 84.50 94 GLY A C 1
ATOM 687 O O . GLY A 1 94 ? -29.791 11.626 -25.629 1.00 84.50 94 GLY A O 1
ATOM 688 N N . LEU A 1 95 ? -31.160 11.204 -23.893 1.00 83.00 95 LEU A N 1
ATOM 689 C CA . LEU A 1 95 ? -31.753 12.549 -23.837 1.00 83.00 95 LEU A CA 1
ATOM 690 C C . LEU A 1 95 ? -30.772 13.632 -23.333 1.00 83.00 95 LEU A C 1
ATOM 692 O O . LEU A 1 95 ? -30.875 14.787 -23.759 1.00 83.00 95 LEU A O 1
ATOM 696 N N . GLY A 1 96 ? -29.792 13.257 -22.501 1.00 74.62 96 GLY A N 1
ATOM 697 C CA . GLY A 1 96 ? -28.831 14.167 -21.857 1.00 74.62 96 GLY A CA 1
ATOM 698 C C . GLY A 1 96 ? -28.925 14.142 -20.326 1.00 74.62 96 GLY A C 1
ATOM 699 O O . GLY A 1 96 ? -29.659 13.335 -19.765 1.00 74.62 96 GLY A O 1
ATOM 700 N N . GLY A 1 97 ? -28.169 14.990 -19.615 1.00 74.69 97 GLY A N 1
ATOM 701 C CA . GLY A 1 97 ? -28.248 15.072 -18.143 1.00 74.69 97 GLY A CA 1
ATOM 702 C C . GLY A 1 97 ? -27.925 13.752 -17.425 1.00 74.69 97 GLY A C 1
ATOM 703 O O . GLY A 1 97 ? -28.647 13.325 -16.525 1.00 74.69 97 GLY A O 1
ATOM 704 N N . VAL A 1 98 ? -26.875 13.056 -17.865 1.00 79.06 98 VAL A N 1
ATOM 705 C CA . VAL A 1 98 ? -26.540 11.719 -17.361 1.00 79.06 98 VAL A CA 1
ATOM 706 C C . VAL A 1 98 ? -25.953 11.808 -15.951 1.00 79.06 98 VAL A C 1
ATOM 708 O O . VAL A 1 98 ? -24.871 12.350 -15.746 1.00 79.06 98 VAL A O 1
ATOM 711 N N . PHE A 1 99 ? -26.628 11.198 -14.976 1.00 82.50 99 PHE A N 1
ATOM 712 C CA . PHE A 1 99 ? -26.116 11.049 -13.611 1.00 82.50 99 PHE A CA 1
ATOM 713 C C . PHE A 1 99 ? -25.632 9.618 -13.361 1.00 82.50 99 PHE A C 1
ATOM 715 O O . PHE A 1 99 ? -26.229 8.653 -13.844 1.00 82.50 99 PHE A O 1
ATOM 722 N N . ALA A 1 100 ? -24.594 9.466 -12.532 1.00 86.81 100 ALA A N 1
ATOM 723 C CA . ALA A 1 100 ? -23.984 8.171 -12.215 1.00 86.81 100 ALA A CA 1
ATOM 724 C C . ALA A 1 100 ? -24.998 7.102 -11.765 1.00 86.81 100 ALA A C 1
ATOM 726 O O . ALA A 1 100 ? -24.882 5.938 -12.141 1.00 86.81 100 ALA A O 1
ATOM 727 N N . MET A 1 101 ? -26.036 7.496 -11.019 1.00 86.25 101 MET A N 1
ATOM 728 C CA . MET A 1 101 ? -27.083 6.585 -10.541 1.00 86.25 101 MET A CA 1
ATOM 729 C C . MET A 1 101 ? -27.906 5.959 -11.677 1.00 86.25 101 MET A C 1
ATOM 731 O O . MET A 1 101 ? -28.310 4.806 -11.574 1.00 86.25 101 MET A O 1
ATOM 735 N N . MET A 1 102 ? -28.140 6.693 -12.766 1.00 87.12 102 MET A N 1
ATOM 736 C CA . MET A 1 102 ? -28.912 6.218 -13.919 1.00 87.12 102 MET A CA 1
ATOM 737 C C . MET A 1 102 ? -28.135 5.158 -14.702 1.00 87.12 102 MET A C 1
ATOM 739 O O . MET A 1 102 ? -28.669 4.098 -15.027 1.00 87.12 102 MET A O 1
ATOM 743 N N . VAL A 1 103 ? -26.842 5.408 -14.921 1.00 89.81 103 VAL A N 1
ATOM 744 C CA . VAL A 1 103 ? -25.930 4.448 -15.556 1.00 89.81 103 VAL A CA 1
ATOM 745 C C . VAL A 1 103 ? -25.727 3.222 -14.658 1.00 89.81 103 VAL A C 1
ATOM 747 O O . VAL A 1 103 ? -25.781 2.091 -15.135 1.00 89.81 103 VAL A O 1
ATOM 750 N N . ALA A 1 104 ? -25.601 3.416 -13.341 1.00 90.56 104 ALA A N 1
ATOM 751 C CA . ALA A 1 104 ? -25.545 2.317 -12.379 1.00 90.56 104 ALA A CA 1
ATOM 752 C C . ALA A 1 104 ? -26.842 1.486 -12.361 1.00 90.56 104 ALA A C 1
ATOM 754 O O . ALA A 1 104 ? -26.781 0.268 -12.213 1.00 90.56 104 ALA A O 1
ATOM 755 N N . LYS A 1 105 ? -28.014 2.108 -12.565 1.00 90.12 105 LYS A N 1
ATOM 756 C CA . LYS A 1 105 ? -29.287 1.385 -12.689 1.00 90.12 105 LYS A CA 1
ATOM 757 C C . LYS A 1 105 ? -29.310 0.518 -13.947 1.00 90.12 105 LYS A C 1
ATOM 759 O O . LYS A 1 105 ? -29.723 -0.632 -13.863 1.00 90.12 105 LYS A O 1
ATOM 764 N N . ARG A 1 106 ? -28.793 1.007 -15.083 1.00 91.06 106 ARG A N 1
ATOM 765 C CA . ARG A 1 106 ? -28.630 0.191 -16.303 1.00 91.06 106 ARG A CA 1
ATOM 766 C C . ARG A 1 106 ? -27.667 -0.977 -16.076 1.00 91.06 106 ARG A C 1
ATOM 768 O O . ARG A 1 106 ? -27.993 -2.101 -16.455 1.00 91.06 106 ARG A O 1
ATOM 775 N N . ALA A 1 107 ? -26.560 -0.745 -15.368 1.00 90.38 107 ALA A N 1
ATOM 776 C CA . ALA A 1 107 ? -25.633 -1.798 -14.956 1.00 90.38 107 ALA A CA 1
ATOM 777 C C . ALA A 1 107 ? -26.308 -2.869 -14.073 1.00 90.38 107 ALA A C 1
ATOM 779 O O . ALA A 1 107 ? -26.047 -4.055 -14.253 1.00 90.38 107 ALA A O 1
ATOM 780 N N . GLU A 1 108 ? -27.222 -2.488 -13.173 1.00 90.62 108 GLU A N 1
ATOM 781 C CA . GLU A 1 108 ? -28.015 -3.433 -12.370 1.00 90.62 108 GLU A CA 1
ATOM 782 C C . GLU A 1 108 ? -28.872 -4.355 -13.255 1.00 90.62 108 GLU A C 1
ATOM 784 O O . GLU A 1 108 ? -28.891 -5.574 -13.061 1.00 90.62 108 GLU A O 1
ATOM 789 N N . VAL A 1 109 ? -29.555 -3.791 -14.258 1.00 90.62 109 VAL A N 1
ATOM 790 C CA . VAL A 1 109 ? -30.380 -4.574 -15.193 1.00 90.62 109 VAL A CA 1
ATOM 791 C C . VAL A 1 109 ? -29.517 -5.515 -16.031 1.00 90.62 109 VAL A C 1
ATOM 793 O O . VAL A 1 109 ? -29.842 -6.693 -16.181 1.00 90.62 109 VAL A O 1
ATOM 796 N N . LEU A 1 110 ? -28.382 -5.024 -16.531 1.00 88.50 110 LEU A N 1
ATOM 797 C CA . LEU A 1 110 ? -27.428 -5.819 -17.307 1.00 88.50 110 LEU A CA 1
ATOM 798 C C . LEU A 1 110 ? -26.801 -6.944 -16.469 1.00 88.50 110 LEU A C 1
ATOM 800 O O . LEU A 1 110 ? -26.568 -8.035 -16.989 1.00 88.50 110 LEU A O 1
ATOM 804 N N . MET A 1 111 ? -26.595 -6.726 -15.165 1.00 87.25 111 MET A N 1
ATOM 805 C CA . MET A 1 111 ? -26.171 -7.778 -14.236 1.00 87.25 111 MET A CA 1
ATOM 806 C C . MET A 1 111 ? -27.222 -8.882 -14.110 1.00 87.25 111 MET A C 1
ATOM 808 O O . MET A 1 111 ? -26.865 -10.059 -14.146 1.00 87.25 111 MET A O 1
ATOM 812 N N . LYS A 1 112 ? -28.513 -8.530 -14.031 1.00 87.19 112 LYS A N 1
ATOM 813 C CA . LYS A 1 112 ? -29.616 -9.512 -14.028 1.00 87.19 112 LYS A CA 1
ATOM 814 C C . LYS A 1 112 ? -29.691 -10.296 -15.346 1.00 87.19 112 LYS A C 1
ATOM 816 O O . LYS A 1 112 ? -30.011 -11.479 -15.328 1.00 87.19 112 LYS A O 1
ATOM 821 N N . GLN A 1 113 ? -29.314 -9.675 -16.466 1.00 84.69 113 GLN A N 1
ATOM 822 C CA . GLN A 1 113 ? -29.176 -10.333 -17.773 1.00 84.69 113 GLN A CA 1
ATOM 823 C C . GLN A 1 113 ? -27.871 -11.138 -17.940 1.00 84.69 113 GLN A C 1
ATOM 825 O O . GLN A 1 113 ? -27.650 -11.707 -19.006 1.00 84.69 113 GLN A O 1
ATOM 830 N N . LYS A 1 114 ? -26.992 -11.182 -16.924 1.00 84.88 114 LYS A N 1
ATOM 831 C CA . LYS A 1 114 ? -25.657 -11.818 -16.976 1.00 84.88 114 LYS A CA 1
ATOM 832 C C . LYS A 1 114 ? -24.733 -11.247 -18.068 1.00 84.88 114 LYS A C 1
ATOM 834 O O . LYS A 1 114 ? -23.820 -11.916 -18.547 1.00 84.88 114 LYS A O 1
ATOM 839 N N . ARG A 1 115 ? -24.932 -9.979 -18.439 1.00 84.69 115 ARG A N 1
ATOM 840 C CA . ARG A 1 115 ? -24.158 -9.256 -19.462 1.00 84.69 115 ARG A CA 1
ATOM 841 C C . ARG A 1 115 ? -22.944 -8.546 -18.870 1.00 84.69 115 ARG A C 1
ATOM 843 O O . ARG A 1 115 ? -22.841 -7.319 -18.863 1.00 84.69 115 ARG A O 1
ATOM 850 N N . TYR A 1 116 ? -22.017 -9.323 -18.319 1.00 83.25 116 TYR A N 1
ATOM 851 C CA . TYR A 1 116 ? -20.933 -8.816 -17.470 1.00 83.25 116 TYR A CA 1
ATOM 852 C C . TYR A 1 116 ? -19.982 -7.829 -18.167 1.00 83.25 116 TYR A C 1
ATOM 854 O O . TYR A 1 116 ? -19.425 -6.949 -17.508 1.00 83.25 116 TYR A O 1
ATOM 862 N N . ARG A 1 117 ? -19.780 -7.925 -19.491 1.00 84.62 117 ARG A N 1
ATOM 863 C CA . ARG A 1 117 ? -18.939 -6.955 -20.218 1.00 84.62 117 ARG A CA 1
ATOM 864 C C . ARG A 1 117 ? -19.616 -5.598 -20.360 1.00 84.62 117 ARG A C 1
ATOM 866 O O . ARG A 1 117 ? -18.951 -4.577 -20.206 1.00 84.62 117 ARG A O 1
ATOM 873 N N . ALA A 1 118 ? -20.922 -5.591 -20.613 1.00 85.06 118 ALA A N 1
ATOM 874 C CA . ALA A 1 118 ? -21.709 -4.366 -20.680 1.00 85.06 118 ALA A CA 1
ATOM 875 C C . ALA A 1 118 ? -21.767 -3.667 -19.311 1.00 85.06 118 ALA A C 1
ATOM 877 O O . ALA A 1 118 ? -21.591 -2.454 -19.225 1.00 85.06 118 ALA A O 1
ATOM 878 N N . VAL A 1 119 ? -21.889 -4.447 -18.231 1.00 88.12 119 VAL A N 1
ATOM 879 C CA . VAL A 1 119 ? -21.858 -3.944 -16.848 1.00 88.12 119 VAL A CA 1
ATOM 880 C C . VAL A 1 119 ? -20.572 -3.180 -16.551 1.00 88.12 119 VAL A C 1
ATOM 882 O O . VAL A 1 119 ? -20.615 -2.150 -15.891 1.00 88.12 119 VAL A O 1
ATOM 885 N N . VAL A 1 120 ? -19.425 -3.643 -17.049 1.00 88.81 120 VAL A N 1
ATOM 886 C CA . VAL A 1 120 ? -18.134 -2.965 -16.840 1.00 88.81 120 VAL A CA 1
ATOM 887 C C . VAL A 1 120 ? -18.105 -1.601 -17.487 1.00 88.81 120 VAL A C 1
ATOM 889 O O . VAL A 1 120 ? -17.616 -0.654 -16.872 1.00 88.81 120 VAL A O 1
ATOM 892 N N . ALA A 1 121 ? -18.576 -1.517 -18.731 1.00 88.25 121 ALA A N 1
ATOM 893 C CA . ALA A 1 121 ? -18.595 -0.267 -19.471 1.00 88.25 121 ALA A CA 1
ATOM 894 C C . ALA A 1 121 ? -19.462 0.759 -18.730 1.00 88.25 121 ALA A C 1
ATOM 896 O O . ALA A 1 121 ? -19.007 1.871 -18.467 1.00 88.25 121 ALA A O 1
ATOM 897 N N . ASP A 1 122 ? -20.648 0.338 -18.289 1.00 89.38 122 ASP A N 1
ATOM 898 C CA . ASP A 1 122 ? -21.580 1.183 -17.546 1.00 89.38 122 ASP A CA 1
ATOM 899 C C . ASP A 1 122 ? -21.066 1.547 -16.153 1.00 89.38 122 ASP A C 1
ATOM 901 O O . ASP A 1 122 ? -21.110 2.709 -15.765 1.00 89.38 122 ASP A O 1
ATOM 905 N N . ALA A 1 123 ? -20.516 0.596 -15.402 1.00 90.44 123 ALA A N 1
ATOM 906 C CA . ALA A 1 123 ? -19.962 0.868 -14.082 1.00 90.44 123 ALA A CA 1
ATOM 907 C C . ALA A 1 123 ? -18.735 1.791 -14.155 1.00 90.44 123 ALA A C 1
ATOM 909 O O . ALA A 1 123 ? -18.580 2.679 -13.322 1.00 90.44 123 ALA A O 1
ATOM 910 N N . THR A 1 124 ? -17.887 1.640 -15.177 1.00 91.56 124 THR A N 1
ATOM 911 C CA . THR A 1 124 ? -16.739 2.535 -15.399 1.00 91.56 124 THR A CA 1
ATOM 912 C C . THR A 1 124 ? -17.199 3.940 -15.774 1.00 91.56 124 THR A C 1
ATOM 914 O O . THR A 1 124 ? -16.662 4.916 -15.253 1.00 91.56 124 THR A O 1
ATOM 917 N N . LEU A 1 125 ? -18.230 4.057 -16.615 1.00 89.44 125 LEU A N 1
ATOM 918 C CA . LEU A 1 125 ? -18.842 5.343 -16.931 1.00 89.44 125 LEU A CA 1
ATOM 919 C C . LEU A 1 125 ? -19.482 5.978 -15.685 1.00 89.44 125 LEU A C 1
ATOM 921 O O . LEU A 1 125 ? -19.266 7.159 -15.422 1.00 89.44 125 LEU A O 1
ATOM 925 N N . ALA A 1 126 ? -20.205 5.204 -14.874 1.00 90.62 126 ALA A N 1
ATOM 926 C CA . ALA A 1 126 ? -20.797 5.681 -13.627 1.00 90.62 126 ALA A CA 1
ATOM 927 C C . ALA A 1 126 ? -19.732 6.199 -12.646 1.00 90.62 126 ALA A C 1
ATOM 929 O O . ALA A 1 126 ? -19.929 7.258 -12.059 1.00 90.62 126 ALA A O 1
ATOM 930 N N . LEU A 1 127 ? -18.589 5.514 -12.531 1.00 91.69 127 LEU A N 1
ATOM 931 C CA . LEU A 1 127 ? -17.454 5.957 -11.713 1.00 91.69 127 LEU A CA 1
ATOM 932 C C . LEU A 1 127 ? -16.753 7.197 -12.278 1.00 91.69 127 LEU A C 1
ATOM 934 O O . LEU A 1 127 ? -16.270 8.023 -11.512 1.00 91.69 127 LEU A O 1
ATOM 938 N N . SER A 1 128 ? -16.722 7.368 -13.604 1.00 90.38 128 SER A N 1
ATOM 939 C CA . SER A 1 128 ? -16.197 8.600 -14.212 1.00 90.38 128 SER A CA 1
ATOM 940 C C . SER A 1 128 ? -17.076 9.823 -13.921 1.00 90.38 128 SER A C 1
ATOM 942 O O . SER A 1 128 ? -16.566 10.936 -13.839 1.00 90.38 128 SER A O 1
ATOM 944 N N . LEU A 1 129 ? -18.384 9.607 -13.736 1.00 87.75 129 LEU A N 1
ATOM 945 C CA . LEU A 1 129 ? -19.356 10.644 -13.383 1.00 87.75 129 LEU A CA 1
ATOM 946 C C . LEU A 1 129 ? -19.407 10.912 -11.876 1.00 87.75 129 LEU A C 1
ATOM 948 O O . LEU A 1 129 ? -19.551 12.057 -11.459 1.00 87.75 129 LEU A O 1
ATOM 952 N N . ASN A 1 130 ? -19.324 9.860 -11.061 1.00 88.88 130 ASN A N 1
ATOM 953 C CA . ASN A 1 130 ? -19.255 9.953 -9.609 1.00 88.88 130 ASN A CA 1
ATOM 954 C C . ASN A 1 130 ? -18.262 8.914 -9.058 1.00 88.88 130 ASN A C 1
ATOM 956 O O . ASN A 1 130 ? -18.635 7.744 -8.902 1.00 88.88 130 ASN A O 1
ATOM 960 N N . PRO A 1 131 ? -17.034 9.342 -8.722 1.00 90.62 131 PRO A N 1
ATOM 961 C CA . PRO A 1 131 ? -16.016 8.471 -8.146 1.00 90.62 131 PRO A CA 1
ATOM 962 C C . PRO A 1 131 ? -16.412 7.844 -6.806 1.00 90.62 131 PRO A C 1
ATOM 964 O O . PRO A 1 131 ? -15.910 6.772 -6.490 1.00 90.62 131 PRO A O 1
ATOM 967 N N . ASP A 1 132 ? -17.341 8.452 -6.063 1.00 90.62 132 ASP A N 1
ATOM 968 C CA . ASP A 1 132 ? -17.755 8.016 -4.721 1.00 90.62 132 ASP A CA 1
ATOM 969 C C . ASP A 1 132 ? -18.990 7.094 -4.759 1.00 90.62 132 ASP A C 1
ATOM 971 O O . ASP A 1 132 ? -19.689 6.889 -3.767 1.00 90.62 132 ASP A O 1
ATOM 975 N N . SER A 1 133 ? -19.322 6.538 -5.928 1.00 89.88 133 SER A N 1
ATOM 976 C CA . SER A 1 133 ? -20.482 5.660 -6.072 1.00 89.88 133 SER A CA 1
ATOM 977 C C . SER A 1 133 ? -20.175 4.219 -5.641 1.00 89.88 133 SER A C 1
ATOM 979 O O . SER A 1 133 ? -19.724 3.400 -6.446 1.00 89.88 133 SER A O 1
ATOM 981 N N . GLY A 1 134 ? -20.527 3.863 -4.399 1.00 89.88 134 GLY A N 1
ATOM 982 C CA . GLY A 1 134 ? -20.403 2.487 -3.883 1.00 89.88 134 GLY A CA 1
ATOM 983 C C . GLY A 1 134 ? -21.140 1.442 -4.740 1.00 89.88 134 GLY A C 1
ATOM 984 O O . GLY A 1 134 ? -20.603 0.373 -5.036 1.00 89.88 134 GLY A O 1
ATOM 985 N N . LYS A 1 135 ? -22.330 1.781 -5.265 1.00 88.88 135 LYS A N 1
ATOM 986 C CA . LYS A 1 135 ? -23.086 0.910 -6.191 1.00 88.88 135 LYS A CA 1
ATOM 987 C C . LYS A 1 135 ? -22.325 0.620 -7.488 1.00 88.88 135 LYS A C 1
ATOM 989 O O . LYS A 1 135 ? -22.372 -0.508 -7.975 1.00 88.88 135 LYS A O 1
ATOM 994 N N . ALA A 1 136 ? -21.622 1.604 -8.048 1.00 90.38 136 ALA A N 1
ATOM 995 C CA . ALA A 1 136 ? -20.866 1.407 -9.281 1.00 90.38 136 ALA A CA 1
ATOM 996 C C . ALA A 1 136 ? -19.659 0.475 -9.062 1.00 90.38 136 ALA A C 1
ATOM 998 O O . ALA A 1 136 ? -19.466 -0.456 -9.848 1.00 90.38 136 ALA A O 1
ATOM 999 N N . TYR A 1 137 ? -18.924 0.639 -7.954 1.00 92.62 137 TYR A N 1
ATOM 1000 C CA . TYR A 1 137 ? -17.869 -0.302 -7.553 1.00 92.62 137 TYR A CA 1
ATOM 1001 C C . TYR A 1 137 ? -18.411 -1.718 -7.317 1.00 92.62 137 TYR A C 1
ATOM 1003 O O . TYR A 1 137 ? -17.857 -2.683 -7.845 1.00 92.62 137 TYR A O 1
ATOM 1011 N N . ARG A 1 138 ? -19.559 -1.853 -6.636 1.00 90.81 138 ARG A N 1
ATOM 1012 C CA . ARG A 1 138 ? -20.232 -3.146 -6.423 1.00 90.81 138 ARG A CA 1
ATOM 1013 C C . ARG A 1 138 ? -20.539 -3.865 -7.737 1.00 90.81 138 ARG A C 1
ATOM 1015 O O . ARG A 1 138 ? -20.290 -5.065 -7.847 1.00 90.81 138 ARG A O 1
ATOM 1022 N N . PHE A 1 139 ? -21.102 -3.169 -8.726 1.00 89.25 139 PHE A N 1
ATOM 1023 C CA . PHE A 1 139 ? -21.439 -3.788 -10.012 1.00 89.25 139 PHE A CA 1
ATOM 1024 C C . PHE A 1 139 ? -20.194 -4.140 -10.832 1.00 89.25 139 PHE A C 1
ATOM 1026 O O . PHE A 1 139 ? -20.155 -5.221 -11.422 1.00 89.25 139 PHE A O 1
ATOM 1033 N N . ARG A 1 140 ? -19.153 -3.294 -10.820 1.00 89.25 140 ARG A N 1
ATOM 1034 C CA 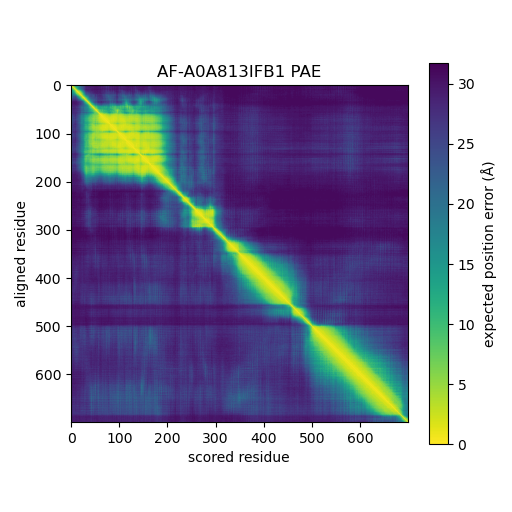. ARG A 1 140 ? -17.882 -3.586 -11.502 1.00 89.25 140 ARG A CA 1
ATOM 1035 C C . ARG A 1 140 ? -17.179 -4.804 -10.895 1.00 89.25 140 ARG A C 1
ATOM 1037 O O . ARG A 1 140 ? -16.752 -5.688 -11.639 1.00 89.25 140 ARG A O 1
ATOM 1044 N N . GLY A 1 141 ? -17.163 -4.892 -9.563 1.00 86.50 141 GLY A N 1
ATOM 1045 C CA . GLY A 1 141 ? -16.559 -5.988 -8.808 1.00 86.50 141 GLY A CA 1
ATOM 1046 C C . GLY A 1 141 ? -17.314 -7.319 -8.894 1.00 86.50 141 GLY A C 1
ATOM 1047 O O . GLY A 1 141 ? -16.713 -8.375 -8.747 1.00 86.50 141 GLY A O 1
ATOM 1048 N N . ARG A 1 142 ? -18.617 -7.316 -9.206 1.00 83.19 142 ARG A N 1
ATOM 1049 C CA . ARG A 1 142 ? -19.434 -8.541 -9.350 1.00 83.19 142 ARG A CA 1
ATOM 1050 C C . ARG A 1 142 ? -19.250 -9.292 -10.680 1.00 83.19 142 ARG A C 1
ATOM 1052 O O . ARG A 1 142 ? -19.864 -10.339 -10.866 1.00 83.19 142 ARG A O 1
ATOM 1059 N N . ARG A 1 143 ? -18.446 -8.783 -11.622 1.00 74.88 143 ARG A N 1
ATOM 1060 C CA . ARG A 1 143 ? -18.381 -9.297 -13.007 1.00 74.88 143 ARG A CA 1
ATOM 1061 C C . ARG A 1 143 ? -17.606 -10.606 -13.205 1.00 74.88 143 ARG A C 1
ATOM 1063 O O . ARG A 1 143 ? -17.718 -11.186 -14.277 1.00 74.88 143 ARG A O 1
ATOM 1070 N N . PHE A 1 144 ? -16.726 -10.968 -12.268 1.00 68.25 144 PHE A N 1
ATOM 1071 C CA . PHE A 1 144 ? -15.785 -12.108 -12.297 1.00 68.25 144 PHE A CA 1
ATOM 1072 C C . PHE A 1 144 ? -15.379 -12.639 -13.685 1.00 68.25 144 PHE A C 1
ATOM 1074 O O . PHE A 1 144 ? -15.487 -13.828 -13.969 1.00 68.25 144 PHE A O 1
ATOM 1081 N N . LEU A 1 145 ? -14.847 -11.774 -14.556 1.00 66.56 145 LEU A N 1
ATOM 1082 C CA . LEU A 1 145 ? -14.413 -12.130 -15.919 1.00 66.56 145 LEU A CA 1
ATOM 1083 C C . LEU A 1 145 ? -13.007 -12.771 -15.951 1.00 66.56 145 LEU A C 1
ATOM 1085 O O . LEU A 1 145 ? -12.198 -12.470 -16.827 1.00 66.56 145 LEU A O 1
ATOM 1089 N N . GLY A 1 146 ? -12.681 -13.601 -14.957 1.00 67.50 146 GLY A N 1
ATOM 1090 C CA . GLY A 1 146 ? -11.330 -14.136 -14.732 1.00 67.50 146 GLY A CA 1
ATOM 1091 C C . GLY A 1 146 ? -10.338 -13.140 -14.111 1.00 67.50 146 GLY A C 1
ATOM 1092 O O . GLY A 1 146 ? -9.218 -13.522 -13.791 1.00 67.50 146 GLY A O 1
ATOM 1093 N N . ASP A 1 147 ? -10.755 -11.891 -13.904 1.00 81.31 147 ASP A N 1
ATOM 1094 C CA . ASP A 1 147 ? -10.007 -10.835 -13.215 1.00 81.31 147 ASP A CA 1
ATOM 1095 C C . ASP A 1 147 ? -10.472 -10.735 -11.754 1.00 81.31 147 ASP A C 1
ATOM 1097 O O . ASP A 1 147 ? -11.303 -9.895 -11.391 1.00 81.31 147 ASP A O 1
ATOM 1101 N N . TYR A 1 148 ? -10.010 -11.680 -10.933 1.00 84.38 148 TYR A N 1
ATOM 1102 C CA . TYR A 1 148 ? -10.383 -11.758 -9.519 1.00 84.38 148 TYR A CA 1
ATOM 1103 C C . TYR A 1 148 ? -9.678 -10.691 -8.671 1.00 84.38 148 TYR A C 1
ATOM 1105 O O . TYR A 1 148 ? -10.289 -10.184 -7.735 1.00 84.38 148 TYR A O 1
ATOM 1113 N N . ASP A 1 149 ? -8.448 -10.298 -9.022 1.00 85.31 149 ASP A N 1
ATOM 1114 C CA . ASP A 1 149 ? -7.715 -9.234 -8.323 1.00 85.31 149 ASP A CA 1
ATOM 1115 C C . ASP A 1 149 ? -8.415 -7.874 -8.485 1.00 85.31 149 ASP A C 1
ATOM 1117 O O . ASP A 1 149 ? -8.715 -7.214 -7.488 1.00 85.31 149 ASP A O 1
ATOM 1121 N N . GLY A 1 150 ? -8.763 -7.482 -9.721 1.00 87.25 150 GLY A N 1
ATOM 1122 C CA . GLY A 1 150 ? -9.511 -6.246 -9.972 1.00 87.25 150 GLY A CA 1
ATOM 1123 C C . GLY A 1 150 ? -10.892 -6.263 -9.315 1.00 87.25 150 GLY A C 1
ATOM 1124 O O . GLY A 1 150 ? -11.314 -5.277 -8.712 1.00 87.25 150 GLY A O 1
ATOM 1125 N N . SER A 1 151 ? -11.561 -7.421 -9.340 1.00 88.81 151 SER A N 1
ATOM 1126 C CA . SER A 1 151 ? -12.851 -7.598 -8.668 1.00 88.81 151 SER A CA 1
ATOM 1127 C C . SER A 1 151 ? -12.744 -7.450 -7.144 1.00 88.81 151 SER A C 1
ATOM 1129 O O . SER A 1 151 ? -13.612 -6.829 -6.539 1.00 88.81 151 SER A O 1
ATOM 1131 N N . SER A 1 152 ? -11.682 -7.969 -6.516 1.00 91.62 152 SER A N 1
ATOM 1132 C CA . SER A 1 152 ? -11.459 -7.824 -5.070 1.00 91.62 152 SER A CA 1
ATOM 1133 C C . SER A 1 152 ? -11.255 -6.364 -4.676 1.00 91.62 152 SER A C 1
ATOM 1135 O O . SER A 1 152 ? -11.844 -5.914 -3.699 1.00 91.62 152 SER A O 1
ATOM 1137 N N . SER A 1 153 ? -10.455 -5.620 -5.448 1.00 91.88 153 SER A N 1
ATOM 1138 C CA . SER A 1 153 ? -10.207 -4.197 -5.195 1.00 91.88 153 SER A CA 1
ATOM 1139 C C . SER A 1 153 ? -11.496 -3.381 -5.269 1.00 91.88 153 SER A C 1
ATOM 1141 O O . SER A 1 153 ? -11.758 -2.557 -4.397 1.00 91.88 153 SER A O 1
ATOM 1143 N N . ASP A 1 154 ? -12.318 -3.631 -6.290 1.00 91.94 154 ASP A N 1
ATOM 1144 C CA . ASP A 1 154 ? -13.591 -2.934 -6.471 1.00 91.94 154 ASP A CA 1
ATOM 1145 C C . ASP A 1 154 ? -14.602 -3.277 -5.370 1.00 91.94 154 ASP A C 1
ATOM 1147 O O . ASP A 1 154 ? -15.309 -2.399 -4.886 1.00 91.94 154 ASP A O 1
ATOM 1151 N N . LEU A 1 155 ? -14.668 -4.541 -4.939 1.00 91.81 155 LEU A N 1
ATOM 1152 C CA . LEU A 1 155 ? -15.555 -4.952 -3.846 1.00 91.81 155 LEU A CA 1
ATOM 1153 C C . LEU A 1 155 ? -15.101 -4.391 -2.493 1.00 91.81 155 LEU A C 1
ATOM 1155 O O . LEU A 1 155 ? -15.958 -4.025 -1.694 1.00 91.81 155 LEU A O 1
ATOM 1159 N N . SER A 1 156 ? -13.791 -4.273 -2.254 1.00 93.62 156 SER A N 1
ATOM 1160 C CA . SER A 1 156 ? -13.256 -3.595 -1.067 1.00 93.62 156 SER A CA 1
ATOM 1161 C C . SER A 1 156 ? -13.659 -2.124 -1.053 1.00 93.62 156 SER A C 1
ATOM 1163 O O . SER A 1 156 ? -14.251 -1.659 -0.087 1.00 93.62 156 SER A O 1
ATOM 1165 N N . GLN A 1 157 ? -13.441 -1.416 -2.165 1.00 92.69 157 GLN A N 1
ATOM 1166 C CA . GLN A 1 157 ? -13.808 -0.006 -2.273 1.00 92.69 157 GLN A CA 1
ATOM 1167 C C . GLN A 1 157 ? -15.321 0.211 -2.126 1.00 92.69 157 GLN A C 1
ATOM 1169 O O . GLN A 1 157 ? -15.753 1.216 -1.567 1.00 92.69 157 GLN A O 1
ATOM 1174 N N . ALA A 1 158 ? -16.136 -0.729 -2.616 1.00 92.00 158 ALA A N 1
ATOM 1175 C CA . ALA A 1 158 ? -17.579 -0.694 -2.411 1.00 92.00 158 ALA A CA 1
ATOM 1176 C C . ALA A 1 158 ? -17.945 -0.802 -0.922 1.00 92.00 158 ALA A C 1
ATOM 1178 O O . ALA A 1 158 ? -18.770 -0.016 -0.472 1.00 92.00 158 ALA A O 1
ATOM 1179 N N . GLN A 1 159 ? -17.312 -1.720 -0.180 1.00 91.88 159 GLN A N 1
ATOM 1180 C CA . GLN A 1 159 ? -17.523 -1.909 1.264 1.00 91.88 159 GLN A CA 1
ATOM 1181 C C . GLN A 1 159 ? -17.097 -0.706 2.101 1.00 91.88 159 GLN A C 1
ATOM 1183 O O . GLN A 1 159 ? -17.773 -0.370 3.069 1.00 91.88 159 GLN A O 1
ATOM 1188 N N . ASP A 1 160 ? -15.996 -0.056 1.720 1.00 92.81 160 ASP A N 1
ATOM 1189 C CA . ASP A 1 160 ? -15.492 1.125 2.425 1.00 92.81 160 ASP A CA 1
ATOM 1190 C C . ASP A 1 160 ? -16.444 2.323 2.284 1.00 92.81 160 ASP A C 1
ATOM 1192 O O . ASP A 1 160 ? -16.536 3.158 3.184 1.00 92.81 160 ASP A O 1
ATOM 1196 N N . ILE A 1 161 ? -17.150 2.417 1.151 1.00 90.94 161 ILE A N 1
ATOM 1197 C CA . ILE A 1 161 ? -18.109 3.495 0.875 1.00 90.94 161 ILE A CA 1
ATOM 1198 C C . ILE A 1 161 ? -19.488 3.179 1.467 1.00 90.94 161 ILE A C 1
ATOM 1200 O O . ILE A 1 161 ? -20.080 4.032 2.127 1.00 90.94 161 ILE A O 1
ATOM 1204 N N . ASP A 1 162 ? -20.024 1.991 1.184 1.00 87.62 162 ASP A N 1
ATOM 1205 C CA . ASP A 1 162 ? -21.358 1.559 1.604 1.00 87.62 162 ASP A CA 1
ATOM 1206 C C . ASP A 1 162 ? -21.317 0.078 1.990 1.00 87.62 162 ASP A C 1
ATOM 1208 O O . ASP A 1 162 ? -21.223 -0.813 1.137 1.00 87.62 162 ASP A O 1
ATOM 1212 N N . TYR A 1 163 ? -21.346 -0.168 3.299 1.00 90.06 163 TYR A N 1
ATOM 1213 C CA . TYR A 1 163 ? -21.227 -1.506 3.857 1.00 90.06 163 TYR A CA 1
ATOM 1214 C C . TYR A 1 163 ? -22.493 -2.326 3.580 1.00 90.06 163 TYR A C 1
ATOM 1216 O O . TYR A 1 163 ? -23.596 -1.947 3.973 1.00 90.06 163 TYR A O 1
ATOM 1224 N N . ASP A 1 164 ? -22.324 -3.477 2.930 1.00 85.75 164 ASP A N 1
ATOM 1225 C CA . ASP A 1 164 ? -23.410 -4.399 2.576 1.00 85.75 164 ASP A CA 1
ATOM 1226 C C . ASP A 1 164 ? -22.973 -5.841 2.850 1.00 85.75 164 ASP A C 1
ATOM 1228 O O . ASP A 1 164 ? -22.015 -6.325 2.240 1.00 85.75 164 ASP A O 1
ATOM 1232 N N . ASP A 1 165 ? -23.685 -6.543 3.734 1.00 82.19 165 ASP A N 1
ATOM 1233 C CA . ASP A 1 165 ? -23.342 -7.909 4.160 1.00 82.19 165 ASP A CA 1
ATOM 1234 C C . ASP A 1 165 ? -23.192 -8.870 2.963 1.00 82.19 165 ASP A C 1
ATOM 1236 O O . ASP A 1 165 ? -22.217 -9.617 2.854 1.00 82.19 165 ASP A O 1
ATOM 1240 N N . GLY A 1 166 ? -24.090 -8.776 1.976 1.00 82.44 166 GLY A N 1
ATOM 1241 C CA . GLY A 1 166 ? -24.062 -9.619 0.778 1.00 82.44 166 GLY A CA 1
ATOM 1242 C C . GLY A 1 166 ? -22.922 -9.297 -0.198 1.00 82.44 166 GLY A C 1
ATOM 1243 O O . GLY A 1 166 ? -22.600 -10.100 -1.080 1.00 82.44 166 GLY A O 1
ATOM 1244 N N . VAL A 1 167 ? -22.306 -8.118 -0.105 1.00 85.38 167 VAL A N 1
ATOM 1245 C CA . VAL A 1 167 ? -21.068 -7.771 -0.819 1.00 85.38 167 VAL A CA 1
ATOM 1246 C C . VAL A 1 167 ? -19.843 -8.194 -0.005 1.00 85.38 167 VAL A C 1
ATOM 1248 O O . VAL A 1 167 ? -18.819 -8.507 -0.609 1.00 85.38 167 VAL A O 1
ATOM 1251 N N . ALA A 1 168 ? -19.935 -8.251 1.325 1.00 86.44 168 ALA A N 1
ATOM 1252 C CA . ALA A 1 168 ? -18.828 -8.629 2.200 1.00 86.44 168 ALA A CA 1
ATOM 1253 C C . ALA A 1 168 ? -18.519 -10.124 2.053 1.00 86.44 168 ALA A C 1
ATOM 1255 O O . ALA A 1 168 ? -17.366 -10.495 1.821 1.00 86.44 168 ALA A O 1
ATOM 1256 N N . ASP A 1 169 ? -19.555 -10.964 2.050 1.00 85.75 169 ASP A N 1
ATOM 1257 C CA . ASP A 1 169 ? -19.434 -12.400 1.767 1.00 85.75 169 ASP A CA 1
ATOM 1258 C C . ASP A 1 169 ? -18.820 -12.652 0.387 1.00 85.75 169 ASP A C 1
ATOM 1260 O O . ASP A 1 169 ? -17.932 -13.494 0.209 1.00 85.75 169 ASP A O 1
ATOM 1264 N N . LEU A 1 170 ? -19.250 -11.864 -0.601 1.00 84.12 170 LEU A N 1
ATOM 1265 C CA . LEU A 1 170 ? -18.720 -11.951 -1.951 1.00 84.12 170 LEU A CA 1
ATOM 1266 C C . LEU A 1 170 ? -17.249 -11.523 -2.018 1.00 84.12 170 LEU A C 1
ATOM 1268 O O . LEU A 1 170 ? -16.451 -12.183 -2.680 1.00 84.12 170 LEU A O 1
ATOM 1272 N N . HIS A 1 171 ? -16.872 -10.450 -1.323 1.00 89.56 171 HIS A N 1
ATOM 1273 C CA . HIS A 1 171 ? -15.486 -10.000 -1.234 1.00 89.56 171 HIS A CA 1
ATOM 1274 C C . HIS A 1 171 ? -14.594 -11.094 -0.631 1.00 89.56 171 HIS A C 1
ATOM 1276 O O . HIS A 1 171 ? -13.561 -11.426 -1.214 1.00 89.56 171 HIS A O 1
ATOM 1282 N N . GLN A 1 172 ? -15.027 -11.735 0.459 1.00 87.25 172 GLN A N 1
ATOM 1283 C CA . GLN A 1 172 ? -14.294 -12.846 1.074 1.00 87.25 172 GLN A CA 1
ATOM 1284 C C . GLN A 1 172 ? -14.148 -14.052 0.136 1.00 87.25 172 GLN A C 1
ATOM 1286 O O . GLN A 1 172 ? -13.082 -14.670 0.080 1.00 87.25 172 GLN A O 1
ATOM 1291 N N . TYR A 1 173 ? -15.197 -14.399 -0.617 1.00 85.75 173 TYR A N 1
ATOM 1292 C CA . TYR A 1 173 ? -15.126 -15.465 -1.620 1.00 85.75 173 TYR A CA 1
ATOM 1293 C C . TYR A 1 173 ? -14.051 -15.167 -2.677 1.00 85.75 173 TYR A C 1
ATOM 1295 O O . TYR A 1 173 ? -13.228 -16.027 -3.008 1.00 85.75 173 TYR A O 1
ATOM 1303 N N . VAL A 1 174 ? -14.022 -13.930 -3.172 1.00 87.06 174 VAL A N 1
ATOM 1304 C CA . VAL A 1 174 ? -13.072 -13.485 -4.198 1.00 87.06 174 VAL A CA 1
ATOM 1305 C C . VAL A 1 174 ? -11.648 -13.486 -3.662 1.00 87.06 174 VAL A C 1
ATOM 1307 O O . VAL A 1 174 ? -10.766 -14.016 -4.334 1.00 87.06 174 VAL A O 1
ATOM 1310 N N . GLN A 1 175 ? -11.429 -12.996 -2.441 1.00 86.69 175 GLN A N 1
ATOM 1311 C CA . GLN A 1 175 ? -10.122 -13.030 -1.779 1.00 86.69 175 GLN A CA 1
ATOM 1312 C C . GLN A 1 175 ? -9.577 -14.459 -1.667 1.00 86.69 175 GLN A C 1
ATOM 1314 O O . GLN A 1 175 ? -8.468 -14.735 -2.127 1.00 86.69 175 GLN A O 1
ATOM 1319 N N . LYS A 1 176 ? -10.389 -15.408 -1.181 1.00 86.81 176 LYS A N 1
ATOM 1320 C CA . LYS A 1 176 ? -10.001 -16.829 -1.107 1.00 86.81 176 LYS A CA 1
ATOM 1321 C C . LYS A 1 176 ? -9.649 -17.401 -2.481 1.00 86.81 176 LYS A C 1
ATOM 1323 O O . LYS A 1 176 ? -8.736 -18.220 -2.611 1.00 86.81 176 LYS A O 1
ATOM 1328 N N . ARG A 1 177 ? -10.365 -16.989 -3.534 1.00 82.75 177 ARG A N 1
ATOM 1329 C CA . ARG A 1 177 ? -10.078 -17.432 -4.905 1.00 82.75 177 ARG A CA 1
ATOM 1330 C C . ARG A 1 177 ? -8.770 -16.842 -5.430 1.00 82.75 177 ARG A C 1
ATOM 1332 O O . ARG A 1 177 ? -8.006 -17.585 -6.042 1.00 82.75 177 ARG A O 1
ATOM 1339 N N . VAL A 1 178 ? -8.496 -15.564 -5.162 1.00 86.00 178 VAL A N 1
ATOM 1340 C CA . VAL A 1 178 ? -7.225 -14.895 -5.488 1.00 86.00 178 VAL A CA 1
ATOM 1341 C C . VAL A 1 178 ? -6.055 -15.610 -4.812 1.00 86.00 178 VAL A C 1
ATOM 1343 O O . VAL A 1 178 ? -5.087 -15.962 -5.481 1.00 86.00 178 VAL A O 1
ATOM 1346 N N . GLU A 1 179 ? -6.159 -15.906 -3.517 1.00 84.62 179 GLU A N 1
ATOM 1347 C CA . GLU A 1 179 ? -5.134 -16.647 -2.769 1.00 84.62 179 GLU A CA 1
ATOM 1348 C C . GLU A 1 179 ? -4.890 -18.040 -3.358 1.00 84.62 179 GLU A C 1
ATOM 1350 O O . GLU A 1 179 ? -3.748 -18.441 -3.576 1.00 84.62 179 GLU A O 1
ATOM 1355 N N . LYS A 1 180 ? -5.962 -18.766 -3.702 1.00 82.88 180 LYS A N 1
ATOM 1356 C CA . LYS A 1 180 ? -5.872 -20.091 -4.335 1.00 82.88 180 LYS A CA 1
ATOM 1357 C C . LYS A 1 180 ? -5.217 -20.034 -5.718 1.00 82.88 180 LYS A C 1
ATOM 1359 O O . LYS A 1 180 ? -4.517 -20.977 -6.087 1.00 82.88 180 LYS A O 1
ATOM 1364 N N . LEU A 1 181 ? -5.458 -18.975 -6.493 1.00 81.81 181 LEU A N 1
ATOM 1365 C CA . LEU A 1 181 ? -4.805 -18.763 -7.788 1.00 81.81 181 LEU A CA 1
ATOM 1366 C C . LEU A 1 181 ? -3.317 -18.443 -7.608 1.00 81.81 181 LEU A C 1
ATOM 1368 O O . LEU A 1 181 ? -2.498 -19.092 -8.250 1.00 81.81 181 LEU A O 1
ATOM 1372 N N . LYS A 1 182 ? -2.962 -17.569 -6.658 1.00 82.62 182 LYS A N 1
ATOM 1373 C CA . LYS A 1 182 ? -1.563 -17.267 -6.311 1.00 82.62 182 LYS A CA 1
ATOM 1374 C C . LYS A 1 182 ? -0.801 -18.521 -5.879 1.00 82.62 182 LYS A C 1
ATOM 1376 O O . LYS A 1 182 ? 0.261 -18.802 -6.423 1.00 82.62 182 LYS A O 1
ATOM 1381 N N . LEU A 1 183 ? -1.389 -19.347 -5.009 1.00 78.31 183 LEU A N 1
ATOM 1382 C CA . LEU A 1 183 ? -0.784 -20.617 -4.591 1.00 78.31 183 LEU A CA 1
ATOM 1383 C C . LEU A 1 183 ? -0.604 -21.597 -5.762 1.00 78.31 183 LEU A C 1
ATOM 1385 O O . LEU A 1 183 ? 0.380 -22.333 -5.818 1.00 78.31 183 LEU A O 1
ATOM 1389 N N . LYS A 1 184 ? -1.560 -21.648 -6.699 1.00 74.50 184 LYS A N 1
ATOM 1390 C CA . LYS A 1 184 ? -1.454 -22.482 -7.908 1.00 74.50 184 LYS A CA 1
ATOM 1391 C C . LYS A 1 184 ? -0.347 -21.996 -8.835 1.00 74.50 184 LYS A C 1
ATOM 1393 O O . LYS A 1 184 ? 0.398 -22.821 -9.356 1.00 74.50 184 LYS A O 1
ATOM 1398 N N . ASP A 1 185 ? -0.220 -20.688 -9.011 1.00 72.44 185 ASP A N 1
ATOM 1399 C CA . ASP A 1 185 ? 0.842 -20.100 -9.820 1.00 72.44 185 ASP A CA 1
ATOM 1400 C C . ASP A 1 185 ? 2.212 -20.349 -9.174 1.00 72.44 185 ASP A C 1
ATOM 1402 O O . ASP A 1 185 ? 3.128 -20.805 -9.854 1.00 72.44 185 ASP A O 1
ATOM 1406 N N . GLU A 1 186 ? 2.334 -20.188 -7.854 1.00 70.75 186 GLU A N 1
ATOM 1407 C CA . GLU A 1 186 ? 3.549 -20.494 -7.085 1.00 70.75 186 GLU A CA 1
ATOM 1408 C C . GLU A 1 186 ? 3.918 -21.981 -7.124 1.00 70.75 186 GLU A C 1
ATOM 1410 O O . GLU A 1 186 ? 5.073 -22.332 -7.360 1.00 70.75 186 GLU A O 1
ATOM 1415 N N . THR A 1 187 ? 2.949 -22.882 -6.943 1.00 64.50 187 THR A N 1
ATOM 1416 C CA . THR A 1 187 ? 3.191 -24.333 -7.017 1.00 64.50 187 THR A CA 1
ATOM 1417 C C . THR A 1 187 ? 3.510 -24.791 -8.438 1.00 64.50 187 THR A C 1
ATOM 1419 O O . THR A 1 187 ? 4.376 -25.647 -8.615 1.00 64.50 187 THR A O 1
ATOM 1422 N N . SER A 1 188 ? 2.892 -24.195 -9.462 1.00 60.72 188 SER A N 1
ATOM 1423 C CA . SER A 1 188 ? 3.251 -24.433 -10.863 1.00 60.72 188 SER A CA 1
ATOM 1424 C C . SER A 1 188 ? 4.649 -23.893 -11.182 1.00 60.72 188 SER A C 1
ATOM 1426 O O . SER A 1 188 ? 5.406 -24.561 -11.882 1.00 60.72 188 SER A O 1
ATOM 1428 N N . LEU A 1 189 ? 5.028 -22.727 -10.652 1.00 59.25 189 LEU A N 1
ATOM 1429 C CA . LEU A 1 189 ? 6.371 -22.151 -10.783 1.00 59.25 189 LEU A CA 1
ATOM 1430 C C . LEU A 1 189 ? 7.425 -23.013 -10.078 1.00 59.25 189 LEU A C 1
ATOM 1432 O O . LEU A 1 189 ? 8.476 -23.279 -10.656 1.00 59.25 189 LEU A O 1
ATOM 1436 N N . MET A 1 190 ? 7.126 -23.516 -8.879 1.00 54.22 190 MET A N 1
ATOM 1437 C CA . MET A 1 190 ? 7.985 -24.445 -8.141 1.00 54.22 190 MET A CA 1
ATOM 1438 C C . MET A 1 190 ? 8.104 -25.801 -8.841 1.00 54.22 190 MET A C 1
ATOM 1440 O O . MET A 1 190 ? 9.196 -26.358 -8.892 1.00 54.22 190 MET A O 1
ATOM 1444 N N . ALA A 1 191 ? 7.025 -26.322 -9.432 1.00 53.25 191 ALA A N 1
ATOM 1445 C CA . ALA A 1 191 ? 7.059 -27.556 -10.214 1.00 53.25 191 ALA A CA 1
ATOM 1446 C C . ALA A 1 191 ? 7.884 -27.391 -11.500 1.00 53.25 191 ALA A C 1
ATOM 1448 O O . ALA A 1 191 ? 8.706 -28.248 -11.814 1.00 53.25 191 ALA A O 1
ATOM 1449 N N . VAL A 1 192 ? 7.728 -26.270 -12.214 1.00 54.28 192 VAL A N 1
ATOM 1450 C CA . VAL A 1 192 ? 8.559 -25.939 -13.384 1.00 54.28 192 VAL A CA 1
ATOM 1451 C C . VAL A 1 192 ? 10.019 -25.747 -12.971 1.00 54.28 192 VAL A C 1
ATOM 1453 O O . VAL A 1 192 ? 10.905 -26.248 -13.656 1.00 54.28 192 VAL A O 1
ATOM 1456 N N . GLY A 1 193 ? 10.274 -25.099 -11.832 1.00 45.56 193 GLY A N 1
ATOM 1457 C CA . GLY A 1 193 ? 11.605 -24.943 -11.250 1.00 45.56 193 GLY A CA 1
ATOM 1458 C C . GLY A 1 193 ? 12.243 -26.278 -10.870 1.00 45.56 193 GLY A C 1
ATOM 1459 O O . GLY A 1 193 ? 13.395 -26.504 -11.218 1.00 45.56 193 GLY A O 1
ATOM 1460 N N . HIS A 1 194 ? 11.495 -27.187 -10.237 1.00 49.44 194 HIS A N 1
ATOM 1461 C CA . HIS A 1 194 ? 11.956 -28.535 -9.890 1.00 49.44 194 HIS A CA 1
ATOM 1462 C C . HIS A 1 194 ? 12.275 -29.352 -11.140 1.00 49.44 194 HIS A C 1
ATOM 1464 O O . HIS A 1 194 ? 13.337 -29.959 -11.212 1.00 49.44 194 HIS A O 1
ATOM 1470 N N . VAL A 1 195 ? 11.406 -29.309 -12.155 1.00 54.62 195 VAL A N 1
ATOM 1471 C CA . VAL A 1 195 ? 11.657 -29.957 -13.448 1.00 54.62 195 VAL A CA 1
ATOM 1472 C C . VAL A 1 195 ? 12.896 -29.362 -14.116 1.00 54.62 195 VAL A C 1
ATOM 1474 O O . VAL A 1 195 ? 13.728 -30.126 -14.589 1.00 54.62 195 VAL A O 1
ATOM 1477 N N . LEU A 1 196 ? 13.088 -28.036 -14.097 1.00 50.56 196 LEU A N 1
ATOM 1478 C CA . LEU A 1 196 ? 14.290 -27.405 -14.654 1.00 50.56 196 LEU A CA 1
ATOM 1479 C C . LEU A 1 196 ? 15.559 -27.817 -13.896 1.00 50.56 196 LEU A C 1
ATOM 1481 O O . LEU A 1 196 ? 16.570 -28.138 -14.517 1.00 50.56 196 LEU A O 1
ATOM 1485 N N . LEU A 1 197 ? 15.508 -27.836 -12.563 1.00 50.81 197 LEU A N 1
ATOM 1486 C CA . LEU A 1 197 ? 16.633 -28.222 -11.712 1.00 50.81 197 LEU A CA 1
ATOM 1487 C C . LEU A 1 197 ? 16.988 -29.698 -11.887 1.00 50.81 197 LEU A C 1
ATOM 1489 O O . LEU A 1 197 ? 18.160 -30.057 -11.873 1.00 50.81 197 LEU A O 1
ATOM 1493 N N . GLU A 1 198 ? 15.985 -30.550 -12.063 1.00 52.28 198 GLU A N 1
ATOM 1494 C CA . GLU A 1 198 ? 16.165 -31.973 -12.313 1.00 52.28 198 GLU A CA 1
ATOM 1495 C C . GLU A 1 198 ? 16.680 -32.222 -13.735 1.00 52.28 198 GLU A C 1
ATOM 1497 O O . GLU A 1 198 ? 17.593 -33.020 -13.906 1.00 52.28 198 GLU A O 1
ATOM 1502 N N . THR A 1 199 ? 16.232 -31.456 -14.737 1.00 52.84 199 THR A N 1
ATOM 1503 C CA . THR A 1 199 ? 16.828 -31.493 -16.086 1.00 52.84 199 THR A CA 1
ATOM 1504 C C . THR A 1 199 ? 18.257 -30.956 -16.125 1.00 52.84 199 THR A C 1
ATOM 1506 O O . THR A 1 199 ? 19.070 -31.485 -16.870 1.00 52.84 199 THR A O 1
ATOM 1509 N N . LEU A 1 200 ? 18.599 -29.954 -15.306 1.00 48.12 200 LEU A N 1
ATOM 1510 C CA . LEU A 1 200 ? 19.970 -29.453 -15.182 1.00 48.12 200 LEU A CA 1
ATOM 1511 C C . LEU A 1 200 ? 20.868 -30.456 -14.456 1.00 48.12 200 LEU A C 1
ATOM 1513 O O . LEU A 1 200 ? 21.995 -30.660 -14.882 1.00 48.12 200 LEU A O 1
ATOM 1517 N N . LYS A 1 201 ? 20.364 -31.127 -13.413 1.00 51.19 201 LYS A N 1
ATOM 1518 C CA . LYS A 1 201 ? 21.077 -32.222 -12.736 1.00 51.19 201 LYS A CA 1
ATOM 1519 C C . LYS A 1 201 ? 21.304 -33.418 -13.656 1.00 51.19 201 LYS A C 1
ATOM 1521 O O . LYS A 1 201 ? 22.378 -34.001 -13.605 1.00 51.19 201 LYS A O 1
ATOM 1526 N N . LEU A 1 202 ? 20.321 -33.760 -14.490 1.00 54.75 202 LEU A N 1
ATOM 1527 C CA . LEU A 1 202 ? 20.459 -34.804 -15.504 1.00 54.75 202 LEU A CA 1
ATOM 1528 C C . LEU A 1 202 ? 21.438 -34.385 -16.608 1.00 54.75 202 LEU A C 1
ATOM 1530 O O . LEU A 1 202 ? 22.237 -35.209 -17.018 1.00 54.75 202 LEU A O 1
ATOM 1534 N N . ALA A 1 203 ? 21.457 -33.113 -17.021 1.00 45.81 203 ALA A N 1
ATOM 1535 C CA . ALA A 1 203 ? 22.451 -32.603 -17.967 1.00 45.81 203 ALA A CA 1
ATOM 1536 C C . ALA A 1 203 ? 23.877 -32.591 -17.377 1.00 45.81 203 ALA A C 1
ATOM 1538 O O . ALA A 1 203 ? 24.824 -32.930 -18.077 1.00 45.81 203 ALA A O 1
ATOM 1539 N N . ASP A 1 204 ? 24.045 -32.262 -16.092 1.00 41.44 204 ASP A N 1
ATOM 1540 C CA . ASP A 1 204 ? 25.341 -32.331 -15.392 1.00 41.44 204 ASP A CA 1
ATOM 1541 C C . ASP A 1 204 ? 25.790 -33.788 -15.171 1.00 41.44 204 ASP A C 1
ATOM 1543 O O . ASP A 1 204 ? 26.974 -34.108 -15.294 1.00 41.44 204 ASP A O 1
ATOM 1547 N N . GLN A 1 205 ? 24.842 -34.699 -14.905 1.00 47.62 205 GLN A N 1
ATOM 1548 C CA . GLN A 1 205 ? 25.100 -36.139 -14.878 1.00 47.62 205 GLN A CA 1
ATOM 1549 C C . GLN A 1 205 ? 25.449 -36.681 -16.263 1.00 47.62 205 GLN A C 1
ATOM 1551 O O . GLN A 1 205 ? 26.394 -37.445 -16.342 1.00 47.62 205 GLN A O 1
ATOM 1556 N N . GLU A 1 206 ? 24.804 -36.248 -17.347 1.00 48.50 206 GLU A N 1
ATOM 1557 C CA . GLU A 1 206 ? 25.156 -36.638 -18.721 1.00 48.50 206 GLU A CA 1
ATOM 1558 C C . GLU A 1 206 ? 26.509 -36.044 -19.165 1.00 48.50 206 GLU A C 1
ATOM 1560 O O . GLU A 1 206 ? 27.244 -36.684 -19.912 1.00 48.50 206 GLU A O 1
ATOM 1565 N N . VAL A 1 207 ? 26.921 -34.869 -18.669 1.00 44.38 207 VAL A N 1
ATOM 1566 C CA . VAL A 1 207 ? 28.284 -34.331 -18.886 1.00 44.38 207 VAL A CA 1
ATOM 1567 C C . VAL A 1 207 ? 29.333 -35.126 -18.091 1.00 44.38 207 VAL A C 1
ATOM 1569 O O . VAL A 1 207 ? 30.421 -35.387 -18.601 1.00 44.38 207 VAL A O 1
ATOM 1572 N N . SER A 1 208 ? 29.007 -35.579 -16.877 1.00 38.22 208 SER A N 1
ATOM 1573 C CA . SER A 1 208 ? 29.860 -36.463 -16.065 1.00 38.22 208 SER A CA 1
ATOM 1574 C C . SER A 1 208 ? 29.924 -37.896 -16.615 1.00 38.22 208 SER A C 1
ATOM 1576 O O . SER A 1 208 ? 30.987 -38.517 -16.623 1.00 38.22 208 SER A O 1
ATOM 1578 N N . GLU A 1 209 ? 28.792 -38.430 -17.070 1.00 41.59 209 GLU A N 1
ATOM 1579 C CA . GLU A 1 209 ? 28.648 -39.770 -17.631 1.00 41.59 209 GLU A CA 1
ATOM 1580 C C . GLU A 1 209 ? 29.191 -39.818 -19.053 1.00 41.59 209 GLU A C 1
ATOM 1582 O O . GLU A 1 209 ? 29.845 -40.791 -19.362 1.00 41.59 209 GLU A O 1
ATOM 1587 N N . SER A 1 210 ? 29.099 -38.769 -19.877 1.00 40.88 210 SER A N 1
ATOM 1588 C CA . SER A 1 210 ? 29.812 -38.711 -21.169 1.00 40.88 210 SER A CA 1
ATOM 1589 C C . SER A 1 210 ? 31.336 -38.660 -20.999 1.00 40.88 210 SER A C 1
ATOM 1591 O O . SER A 1 210 ? 32.052 -39.306 -21.760 1.00 40.88 210 SER A O 1
ATOM 1593 N N . HIS A 1 211 ? 31.849 -38.003 -19.948 1.00 35.97 211 HIS A N 1
ATOM 1594 C CA . HIS A 1 211 ? 33.273 -38.060 -19.587 1.00 35.97 211 HIS A CA 1
ATOM 1595 C C . HIS A 1 211 ? 33.702 -39.446 -19.072 1.00 35.97 211 HIS A C 1
ATOM 1597 O O . HIS A 1 211 ? 34.858 -39.837 -19.235 1.00 35.97 211 HIS A O 1
ATOM 1603 N N . GLN A 1 212 ? 32.791 -40.203 -18.449 1.00 36.59 212 GLN A N 1
ATOM 1604 C CA . GLN A 1 212 ? 33.046 -41.578 -18.002 1.00 36.59 212 GLN A CA 1
ATOM 1605 C C . GLN A 1 212 ? 32.758 -42.630 -19.088 1.00 36.59 212 GLN A C 1
ATOM 1607 O O . GLN A 1 212 ? 33.434 -43.653 -19.117 1.00 36.59 212 GLN A O 1
ATOM 1612 N N . GLU A 1 213 ? 31.842 -42.374 -20.019 1.00 42.19 213 GLU A N 1
ATOM 1613 C CA . GLU A 1 213 ? 31.496 -43.209 -21.171 1.00 42.19 213 GLU A CA 1
ATOM 1614 C C . GLU A 1 213 ? 32.503 -43.024 -22.308 1.00 42.19 213 GLU A C 1
ATOM 1616 O O . GLU A 1 213 ? 32.831 -44.012 -22.947 1.00 42.19 213 GLU A O 1
ATOM 1621 N N . GLU A 1 214 ? 33.130 -41.857 -22.505 1.00 43.25 214 GLU A N 1
ATOM 1622 C CA . GLU A 1 214 ? 34.330 -41.760 -23.362 1.00 43.25 214 GLU A CA 1
ATOM 1623 C C . GLU A 1 214 ? 35.499 -42.597 -22.810 1.00 43.25 214 GLU A C 1
ATOM 1625 O O . GLU A 1 214 ? 36.325 -43.094 -23.578 1.00 43.25 214 GLU A O 1
ATOM 1630 N N . LEU A 1 215 ? 35.544 -42.831 -21.492 1.00 42.41 215 LEU A N 1
ATOM 1631 C CA . LEU A 1 215 ? 36.520 -43.720 -20.852 1.00 42.41 215 LEU A CA 1
ATOM 1632 C C . LEU A 1 215 ? 36.076 -45.199 -20.822 1.00 42.41 215 LEU A C 1
ATOM 1634 O O . LEU A 1 215 ? 36.932 -46.085 -20.799 1.00 42.41 215 LEU A O 1
ATOM 1638 N N . LEU A 1 216 ? 34.770 -45.490 -20.862 1.00 38.28 216 LEU A N 1
ATOM 1639 C CA . LEU A 1 216 ? 34.206 -46.850 -20.780 1.00 38.28 216 LEU A CA 1
ATOM 1640 C C . LEU A 1 216 ? 33.710 -47.423 -22.122 1.00 38.28 216 LEU A C 1
ATOM 1642 O O . LEU A 1 216 ? 33.599 -48.641 -22.247 1.00 38.28 216 LEU A O 1
ATOM 1646 N N . ALA A 1 217 ? 33.541 -46.619 -23.176 1.00 35.28 217 ALA A N 1
ATOM 1647 C CA . ALA A 1 217 ? 33.160 -47.055 -24.528 1.00 35.28 217 ALA A CA 1
ATOM 1648 C C . ALA A 1 217 ? 34.273 -47.816 -25.279 1.00 35.28 217 ALA A C 1
ATOM 1650 O O . ALA A 1 217 ? 34.102 -48.206 -26.435 1.00 35.28 217 ALA A O 1
ATOM 1651 N N . CYS A 1 218 ? 35.389 -48.114 -24.608 1.00 41.41 218 CYS A N 1
ATOM 1652 C CA . CYS A 1 218 ? 36.325 -49.154 -25.029 1.00 41.41 218 CYS A CA 1
ATOM 1653 C C . CYS A 1 218 ? 35.901 -50.573 -24.597 1.00 41.41 218 CYS A C 1
ATOM 1655 O O . CYS A 1 218 ? 36.508 -51.534 -25.071 1.00 41.41 218 CYS A O 1
ATOM 1657 N N . GLN A 1 219 ? 34.896 -50.759 -23.725 1.00 37.72 219 GLN A N 1
ATOM 1658 C CA . GLN A 1 219 ? 34.486 -52.085 -23.243 1.00 37.72 219 GLN A CA 1
ATOM 1659 C C . GLN A 1 219 ? 32.972 -52.164 -22.924 1.00 37.72 219 GLN A C 1
ATOM 1661 O O . GLN A 1 219 ? 32.544 -51.783 -21.844 1.00 37.72 219 GLN A O 1
ATOM 1666 N N . LEU A 1 220 ? 32.221 -52.824 -23.822 1.00 29.77 220 LEU A N 1
ATOM 1667 C CA . LEU A 1 220 ? 30.893 -53.463 -23.642 1.00 29.77 220 LEU A CA 1
ATOM 1668 C C . LEU A 1 220 ? 29.627 -52.652 -24.010 1.00 29.77 220 LEU A C 1
ATOM 1670 O O . LEU A 1 220 ? 29.456 -51.493 -23.664 1.00 29.77 220 LEU A O 1
ATOM 1674 N N . GLY A 1 221 ? 28.741 -53.327 -24.761 1.00 33.84 221 GLY A N 1
ATOM 1675 C CA . GLY A 1 221 ? 27.482 -52.820 -25.329 1.00 33.84 221 GLY A CA 1
ATOM 1676 C C . GLY A 1 221 ? 26.275 -52.797 -24.368 1.00 33.84 221 GLY A C 1
ATOM 1677 O O . GLY A 1 221 ? 26.427 -53.047 -23.175 1.00 33.84 221 GLY A O 1
ATOM 1678 N N . PRO A 1 222 ? 25.059 -52.495 -24.876 1.00 37.56 222 PRO A N 1
ATOM 1679 C CA . PRO A 1 222 ? 24.050 -51.766 -24.111 1.00 37.56 222 PRO A CA 1
ATOM 1680 C C . PRO A 1 222 ? 23.014 -52.665 -23.422 1.00 37.56 222 PRO A C 1
ATOM 1682 O O . PRO A 1 222 ? 22.396 -53.517 -24.058 1.00 37.56 222 PRO A O 1
ATOM 1685 N N . GLU A 1 223 ? 22.705 -52.380 -22.156 1.00 29.75 223 GLU A N 1
ATOM 1686 C CA . GLU A 1 223 ? 21.427 -52.754 -21.536 1.00 29.75 223 GLU A CA 1
ATOM 1687 C C . GLU A 1 223 ? 20.906 -51.621 -20.639 1.00 29.75 223 GLU A C 1
ATOM 1689 O O . GLU A 1 223 ? 21.413 -51.390 -19.545 1.00 29.75 223 GLU A O 1
ATOM 1694 N N . VAL A 1 224 ? 19.827 -50.954 -21.066 1.00 31.45 224 VAL A N 1
ATOM 1695 C CA . VAL A 1 224 ? 19.067 -50.012 -20.228 1.00 31.45 224 VAL A CA 1
ATOM 1696 C C . VAL A 1 224 ? 17.698 -50.608 -19.903 1.00 31.45 224 VAL A C 1
ATOM 1698 O O . VAL A 1 224 ? 16.876 -50.888 -20.782 1.00 31.45 224 VAL A O 1
ATOM 1701 N N . LYS A 1 225 ? 17.440 -50.806 -18.605 1.00 28.88 225 LYS A N 1
ATOM 1702 C CA . LYS A 1 225 ? 16.169 -51.304 -18.062 1.00 28.88 225 LYS A CA 1
ATOM 1703 C C . LYS A 1 225 ? 15.122 -50.190 -17.968 1.00 28.88 225 LYS A C 1
ATOM 1705 O O . LYS A 1 225 ? 15.364 -49.104 -17.458 1.00 28.88 225 LYS A O 1
ATOM 1710 N N . LYS A 1 226 ? 13.914 -50.525 -18.428 1.00 30.42 226 LYS A N 1
ATOM 1711 C CA . LYS A 1 226 ? 12.688 -49.711 -18.435 1.00 30.42 226 LYS A CA 1
ATOM 1712 C C . LYS A 1 226 ? 12.147 -49.459 -17.019 1.00 30.42 226 LYS A C 1
ATOM 1714 O O . LYS A 1 226 ? 12.015 -50.409 -16.249 1.00 30.42 226 LYS A O 1
ATOM 1719 N N . ARG A 1 227 ? 11.650 -48.245 -16.746 1.00 25.38 227 ARG A N 1
ATOM 1720 C CA . ARG A 1 227 ? 10.579 -47.987 -15.758 1.00 25.38 227 ARG A CA 1
ATOM 1721 C C . ARG A 1 227 ? 9.537 -47.014 -16.329 1.00 25.38 227 ARG A C 1
ATOM 1723 O O . ARG A 1 227 ? 9.866 -46.143 -17.127 1.00 25.38 227 ARG A O 1
ATOM 1730 N N . GLN A 1 228 ? 8.264 -47.254 -16.006 1.00 29.23 228 GLN A N 1
ATOM 1731 C CA . GLN A 1 228 ? 7.072 -46.635 -16.605 1.00 29.23 228 GLN A CA 1
ATOM 1732 C C . GLN A 1 228 ? 6.279 -45.756 -15.611 1.00 29.23 228 GLN A C 1
ATOM 1734 O O . GLN A 1 228 ? 6.192 -46.111 -14.441 1.00 29.23 228 GLN A O 1
ATOM 1739 N N . ALA A 1 229 ? 5.570 -44.766 -16.196 1.00 27.95 229 ALA A N 1
ATOM 1740 C CA . ALA A 1 229 ? 4.291 -44.105 -15.812 1.00 27.95 229 ALA A CA 1
ATOM 1741 C C . ALA A 1 229 ? 4.317 -42.892 -14.840 1.00 27.95 229 ALA A C 1
ATOM 1743 O O . ALA A 1 229 ? 5.260 -42.823 -14.061 1.00 27.95 229 ALA A O 1
ATOM 1744 N N . PRO A 1 230 ? 3.309 -41.961 -14.843 1.00 33.41 230 PRO A N 1
ATOM 1745 C CA . PRO A 1 230 ? 2.021 -41.882 -15.594 1.00 33.41 230 PRO A CA 1
ATOM 1746 C C . PRO A 1 230 ? 1.782 -40.548 -16.386 1.00 33.41 230 PRO A C 1
ATOM 1748 O O . PRO A 1 230 ? 2.337 -39.512 -16.063 1.00 33.41 230 PRO A O 1
ATOM 1751 N N . LYS A 1 231 ? 1.239 -40.592 -17.618 1.00 35.69 231 LYS A N 1
ATOM 1752 C CA . LYS A 1 231 ? -0.108 -40.160 -18.101 1.00 35.69 231 LYS A CA 1
ATOM 1753 C C . LYS A 1 231 ? -0.509 -38.693 -17.829 1.00 35.69 231 LYS A C 1
ATOM 1755 O O . LYS A 1 231 ? -1.048 -38.428 -16.773 1.00 35.69 231 LYS A O 1
ATOM 1760 N N . ASP A 1 232 ? -0.321 -37.821 -18.834 1.00 32.91 232 ASP A N 1
ATOM 1761 C CA . ASP A 1 232 ? -1.334 -36.881 -19.362 1.00 32.91 232 ASP A CA 1
ATOM 1762 C C . ASP A 1 232 ? -0.870 -36.194 -20.670 1.00 32.91 232 ASP A C 1
ATOM 1764 O O . ASP A 1 232 ? 0.324 -36.012 -20.899 1.00 32.91 232 ASP A O 1
ATOM 1768 N N . SER A 1 233 ? -1.848 -35.938 -21.552 1.00 35.84 233 SER A N 1
ATOM 1769 C CA . SER A 1 233 ? -1.972 -35.154 -22.816 1.00 35.84 233 SER A CA 1
ATOM 1770 C C . SER A 1 233 ? -0.770 -34.629 -23.650 1.00 35.84 233 SER A C 1
ATOM 1772 O O . SER A 1 233 ? -0.947 -34.392 -24.845 1.00 35.84 233 SER A O 1
ATOM 1774 N N . TRP A 1 234 ? 0.458 -34.523 -23.143 1.00 35.97 234 TRP A N 1
ATOM 1775 C CA . TRP A 1 234 ? 1.635 -33.973 -23.851 1.00 35.97 234 TRP A CA 1
ATOM 1776 C C . TRP A 1 234 ? 2.356 -34.987 -24.765 1.00 35.97 234 TRP A C 1
ATOM 1778 O O . TRP A 1 234 ? 3.284 -34.655 -25.506 1.00 35.97 234 TRP A O 1
ATOM 1788 N N . ARG A 1 235 ? 1.907 -36.249 -24.763 1.00 37.53 235 ARG A N 1
ATOM 1789 C CA . ARG A 1 235 ? 2.553 -37.356 -25.486 1.00 37.53 235 ARG A CA 1
ATOM 1790 C C . ARG A 1 235 ? 2.404 -37.348 -27.002 1.00 37.53 235 ARG A C 1
ATOM 1792 O O . ARG A 1 235 ? 3.167 -38.068 -27.622 1.00 37.53 235 ARG A O 1
ATOM 1799 N N . LEU A 1 236 ? 1.523 -36.568 -27.633 1.00 39.19 236 LEU A N 1
ATOM 1800 C CA . LEU A 1 236 ? 1.514 -36.543 -29.106 1.00 39.19 236 LEU A CA 1
ATOM 1801 C C . LEU A 1 236 ? 2.770 -35.840 -29.648 1.00 39.19 236 LEU A C 1
ATOM 1803 O O . LEU A 1 236 ? 3.417 -36.345 -30.558 1.00 39.19 236 LEU A O 1
ATOM 1807 N N . ALA A 1 237 ? 3.174 -34.731 -29.019 1.00 37.25 237 ALA A N 1
ATOM 1808 C CA . ALA A 1 237 ? 4.418 -34.034 -29.346 1.00 37.25 237 ALA A CA 1
ATOM 1809 C C . ALA A 1 237 ? 5.653 -34.884 -28.990 1.00 37.25 237 ALA A C 1
ATOM 1811 O O . ALA A 1 237 ? 6.597 -34.978 -29.772 1.00 37.25 237 ALA A O 1
ATOM 1812 N N . PHE A 1 238 ? 5.605 -35.587 -27.853 1.00 35.53 238 PHE A N 1
ATOM 1813 C CA . PHE A 1 238 ? 6.694 -36.459 -27.406 1.00 35.53 238 PHE A CA 1
ATOM 1814 C C . PHE A 1 238 ? 6.757 -37.810 -28.156 1.00 35.53 238 PHE A C 1
ATOM 1816 O O . PHE A 1 238 ? 7.817 -38.421 -28.248 1.00 35.53 238 PHE A O 1
ATOM 1823 N N . GLU A 1 239 ? 5.655 -38.293 -28.742 1.00 36.53 239 GLU A N 1
ATOM 1824 C CA . GLU A 1 239 ? 5.640 -39.459 -29.641 1.00 36.53 239 GLU A CA 1
ATOM 1825 C C . GLU A 1 239 ? 6.325 -39.157 -30.975 1.00 36.53 239 GLU A C 1
ATOM 1827 O O . GLU A 1 239 ? 7.012 -40.024 -31.513 1.00 36.53 239 GLU A O 1
ATOM 1832 N N . TYR A 1 240 ? 6.163 -37.939 -31.502 1.00 39.06 240 TYR A N 1
ATOM 1833 C CA . TYR A 1 240 ? 6.900 -37.492 -32.687 1.00 39.06 240 TYR A CA 1
ATOM 1834 C C . TYR A 1 240 ? 8.408 -37.386 -32.404 1.00 39.06 240 TYR A C 1
ATOM 1836 O O . TYR A 1 240 ? 9.210 -37.761 -33.258 1.00 39.06 240 TYR A O 1
ATOM 1844 N N . PHE A 1 241 ? 8.778 -36.981 -31.184 1.00 40.44 241 PHE A N 1
ATOM 1845 C CA . PHE A 1 241 ? 10.154 -36.989 -30.672 1.00 40.44 241 PHE A CA 1
ATOM 1846 C C . PHE A 1 241 ? 10.718 -38.416 -30.535 1.00 40.44 241 PHE A C 1
ATOM 1848 O O . PHE A 1 241 ? 11.766 -38.729 -31.093 1.00 40.44 241 PHE A O 1
ATOM 1855 N N . LYS A 1 242 ? 9.978 -39.335 -29.899 1.00 36.34 242 LYS A N 1
ATOM 1856 C CA . LYS A 1 242 ? 10.422 -40.726 -29.682 1.00 36.34 242 LYS A CA 1
ATOM 1857 C C . LYS A 1 242 ? 10.516 -41.558 -30.971 1.00 36.34 242 LYS A C 1
ATOM 1859 O O . LYS A 1 242 ? 11.181 -42.589 -30.983 1.00 36.34 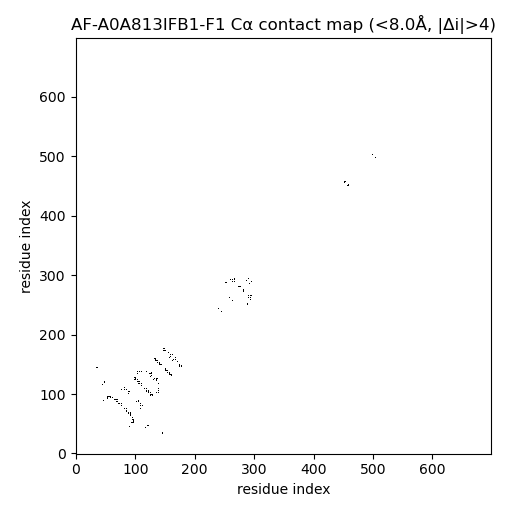242 LYS A O 1
ATOM 1864 N N . LYS A 1 243 ? 9.852 -41.128 -32.050 1.00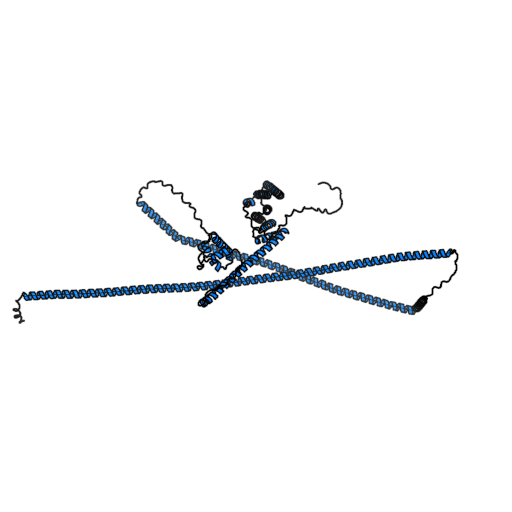 40.16 243 LYS A N 1
ATOM 1865 C CA . LYS A 1 243 ? 9.927 -41.745 -33.387 1.00 40.16 243 LYS A CA 1
ATOM 1866 C C . LYS A 1 243 ? 11.110 -41.242 -34.235 1.00 40.16 243 LYS A C 1
ATOM 1868 O O . LYS A 1 243 ? 11.180 -41.610 -35.404 1.00 40.16 243 LYS A O 1
ATOM 1873 N N . GLY A 1 244 ? 12.020 -40.432 -33.678 1.00 39.53 244 GLY A N 1
ATOM 1874 C CA . GLY A 1 244 ? 13.287 -40.068 -34.329 1.00 39.53 244 GLY A CA 1
ATOM 1875 C C . GLY A 1 244 ? 13.136 -39.226 -35.599 1.00 39.53 244 GLY A C 1
ATOM 1876 O O . GLY A 1 244 ? 13.924 -39.372 -36.524 1.00 39.53 244 GLY A O 1
ATOM 1877 N N . LYS A 1 245 ? 12.100 -38.378 -35.689 1.00 42.50 245 LYS A N 1
ATOM 1878 C CA . LYS A 1 245 ? 11.849 -37.518 -36.865 1.00 42.50 245 LYS A CA 1
ATOM 1879 C C . LYS A 1 245 ? 12.271 -36.055 -36.689 1.00 42.50 245 LYS A C 1
ATOM 1881 O O . LYS A 1 245 ? 11.966 -35.243 -37.559 1.00 42.50 245 LYS A O 1
ATOM 1886 N N . ILE A 1 246 ? 12.932 -35.704 -35.585 1.00 36.09 246 ILE A N 1
ATOM 1887 C CA . ILE A 1 246 ? 13.419 -34.343 -35.333 1.00 36.09 246 ILE A CA 1
ATOM 1888 C C . ILE A 1 246 ? 14.820 -34.433 -34.716 1.00 36.09 246 ILE A C 1
ATOM 1890 O O . ILE A 1 246 ? 14.944 -34.798 -33.550 1.00 36.09 246 ILE A O 1
ATOM 1894 N N . ASP A 1 247 ? 15.841 -34.107 -35.511 1.00 30.88 247 ASP A N 1
ATOM 1895 C CA . ASP A 1 247 ? 17.218 -33.885 -35.052 1.00 30.88 247 ASP A CA 1
ATOM 1896 C C . ASP A 1 247 ? 17.362 -32.442 -34.550 1.00 30.88 247 ASP A C 1
ATOM 1898 O O . ASP A 1 247 ? 16.992 -31.498 -35.250 1.00 30.88 247 ASP A O 1
ATOM 1902 N N . TRP A 1 248 ? 17.903 -32.271 -33.341 1.00 39.81 248 TRP A N 1
ATOM 1903 C CA . TRP A 1 248 ? 18.168 -30.967 -32.710 1.00 39.81 248 TRP A CA 1
ATOM 1904 C C . TRP A 1 248 ? 19.669 -30.682 -32.567 1.00 39.81 248 TRP A C 1
ATOM 1906 O O . TRP A 1 248 ? 20.111 -30.122 -31.567 1.00 39.81 248 TRP A O 1
ATOM 1916 N N . THR A 1 249 ? 20.476 -31.033 -33.568 1.00 33.69 249 THR A N 1
ATOM 1917 C CA . THR A 1 249 ? 21.904 -30.664 -33.587 1.00 33.69 249 THR A CA 1
ATOM 1918 C C . THR A 1 249 ? 22.175 -29.239 -34.084 1.00 33.69 249 THR A C 1
ATOM 1920 O O . THR A 1 249 ? 23.322 -28.816 -34.056 1.00 33.69 249 THR A O 1
ATOM 1923 N N . ASP A 1 250 ? 21.149 -28.462 -34.453 1.00 32.75 250 ASP A N 1
ATOM 1924 C CA . ASP A 1 250 ? 21.282 -27.039 -34.799 1.00 32.75 250 ASP A CA 1
ATOM 1925 C C . ASP A 1 250 ? 20.409 -26.164 -33.881 1.00 32.75 250 ASP A C 1
ATOM 1927 O O . ASP A 1 250 ? 19.269 -25.812 -34.200 1.00 32.75 250 ASP A O 1
ATOM 1931 N N . PHE A 1 251 ? 20.955 -25.766 -32.727 1.00 33.97 251 PHE A N 1
ATOM 1932 C CA . PHE A 1 251 ? 20.388 -24.723 -31.858 1.00 33.97 251 PHE A CA 1
ATOM 1933 C C . PHE A 1 251 ? 20.525 -23.335 -32.521 1.00 33.97 251 PHE A C 1
ATOM 1935 O O . PHE A 1 251 ? 21.288 -22.472 -32.092 1.00 33.97 251 PHE A O 1
ATOM 1942 N N . GLY A 1 252 ? 19.791 -23.123 -33.613 1.00 39.09 252 GLY A N 1
ATOM 1943 C CA . GLY A 1 252 ? 19.804 -21.870 -34.373 1.00 39.09 252 GLY A CA 1
ATOM 1944 C C . GLY A 1 252 ? 18.745 -21.750 -35.471 1.00 39.09 252 GLY A C 1
ATOM 1945 O O . GLY A 1 252 ? 18.496 -20.639 -35.936 1.00 39.09 252 GLY A O 1
ATOM 1946 N N . ALA A 1 253 ? 18.079 -22.841 -35.861 1.00 46.66 253 ALA A N 1
ATOM 1947 C CA . ALA A 1 253 ? 17.058 -22.832 -36.909 1.00 46.66 253 ALA A CA 1
ATOM 1948 C C . ALA A 1 253 ? 15.690 -23.288 -36.378 1.00 46.66 253 ALA A C 1
ATOM 1950 O O . ALA A 1 253 ? 15.596 -24.214 -35.574 1.00 46.66 253 ALA A O 1
ATOM 1951 N N . VAL A 1 254 ? 14.610 -22.649 -36.843 1.00 49.34 254 VAL A N 1
ATOM 1952 C CA . VAL A 1 254 ? 13.249 -23.161 -36.626 1.00 49.34 254 VAL A CA 1
ATOM 1953 C C . VAL A 1 254 ? 13.122 -24.498 -37.374 1.00 49.34 254 VAL A C 1
ATOM 1955 O O . VAL A 1 254 ? 13.527 -24.580 -38.538 1.00 49.34 254 VAL A O 1
ATOM 1958 N N . PRO A 1 255 ? 12.565 -25.559 -36.759 1.00 47.12 255 PRO A N 1
ATOM 1959 C CA . PRO A 1 255 ? 12.365 -26.831 -37.443 1.00 47.12 255 PRO A CA 1
ATOM 1960 C C . PRO A 1 255 ? 11.526 -26.632 -38.711 1.00 47.12 255 PRO A C 1
ATOM 1962 O O . PRO A 1 255 ? 10.399 -26.129 -38.648 1.00 47.12 255 PRO A O 1
ATOM 1965 N N . LYS A 1 256 ? 12.059 -27.028 -39.874 1.00 46.88 256 LYS A N 1
ATOM 1966 C CA . LYS A 1 256 ? 11.339 -26.935 -41.152 1.00 46.88 256 LYS A CA 1
ATOM 1967 C C . LYS A 1 256 ? 10.023 -27.718 -41.054 1.00 46.88 256 LYS A C 1
ATOM 1969 O O . LYS A 1 256 ? 10.040 -28.939 -40.936 1.00 46.88 256 LYS A O 1
ATOM 1974 N N . GLY A 1 257 ? 8.893 -27.006 -41.112 1.00 54.00 257 GLY A N 1
ATOM 1975 C CA . GLY A 1 257 ? 7.544 -27.590 -41.068 1.00 54.00 257 GLY A CA 1
ATOM 1976 C C . GLY A 1 257 ? 6.658 -27.160 -39.892 1.00 54.00 257 GLY A C 1
ATOM 1977 O O . GLY A 1 257 ? 5.574 -27.723 -39.737 1.00 54.00 257 GLY A O 1
ATOM 1978 N N . LEU A 1 258 ? 7.063 -26.181 -39.071 1.00 55.00 258 LEU A N 1
ATOM 1979 C CA . LEU A 1 258 ? 6.216 -25.671 -37.987 1.00 55.00 258 LEU A CA 1
ATOM 1980 C C . LEU A 1 258 ? 4.976 -24.928 -38.547 1.00 55.00 258 LEU A C 1
ATOM 1982 O O . LEU A 1 258 ? 5.134 -23.938 -39.263 1.00 55.00 258 LEU A O 1
ATOM 1986 N N . PRO A 1 259 ? 3.733 -25.347 -38.225 1.00 64.69 259 PRO A N 1
ATOM 1987 C CA . PRO A 1 259 ? 2.531 -24.670 -38.709 1.00 64.69 259 PRO A CA 1
ATOM 1988 C C . PRO A 1 259 ? 2.451 -23.224 -38.204 1.00 64.69 259 PRO A C 1
ATOM 1990 O O . PRO A 1 259 ? 2.576 -22.967 -37.007 1.00 64.69 259 PRO A O 1
ATOM 1993 N N . GLU A 1 260 ? 2.149 -22.280 -39.096 1.00 61.31 260 GLU A N 1
ATOM 1994 C CA . GLU A 1 260 ? 2.209 -20.833 -38.829 1.00 61.31 260 GLU A CA 1
ATOM 1995 C C . GLU A 1 260 ? 1.361 -20.388 -37.619 1.00 61.31 260 GLU A C 1
ATOM 1997 O O . GLU A 1 260 ? 1.766 -19.534 -36.829 1.00 61.31 260 GLU A O 1
ATOM 2002 N N . LYS A 1 261 ? 0.196 -21.016 -37.411 1.00 58.72 261 LYS A N 1
ATOM 2003 C CA . LYS A 1 261 ? -0.672 -20.752 -36.248 1.00 58.72 261 LYS A CA 1
ATOM 2004 C C . LYS A 1 261 ? -0.033 -21.181 -34.923 1.00 58.72 261 LYS A C 1
ATOM 2006 O O . LYS A 1 261 ? -0.258 -20.535 -33.900 1.00 58.72 261 LYS A O 1
ATOM 2011 N N . VAL A 1 262 ? 0.745 -22.261 -34.942 1.00 55.28 262 VAL A N 1
ATOM 2012 C CA . VAL A 1 262 ? 1.449 -22.792 -33.769 1.00 55.28 262 VAL A CA 1
ATOM 2013 C C . VAL A 1 262 ? 2.673 -21.925 -33.473 1.00 55.28 262 VAL A C 1
ATOM 2015 O O . VAL A 1 262 ? 2.819 -21.481 -32.338 1.00 55.28 262 VAL A O 1
ATOM 2018 N N . GLY A 1 263 ? 3.457 -21.561 -34.496 1.00 60.16 263 GLY A N 1
ATOM 2019 C CA . GLY A 1 263 ? 4.597 -20.643 -34.366 1.00 60.16 263 GLY A CA 1
ATOM 2020 C C . GLY A 1 263 ? 4.206 -19.270 -33.806 1.00 60.16 263 GLY A C 1
ATOM 2021 O O . GLY A 1 263 ? 4.779 -18.816 -32.817 1.00 60.16 263 GLY A O 1
ATOM 2022 N N . LYS A 1 264 ? 3.136 -18.651 -34.332 1.00 70.31 264 LYS A N 1
ATOM 2023 C CA . LYS A 1 264 ? 2.608 -17.368 -33.821 1.00 70.31 264 LYS A CA 1
ATOM 2024 C C . LYS A 1 264 ? 2.080 -17.461 -32.386 1.00 70.31 264 LYS A C 1
ATOM 2026 O O . LYS A 1 264 ? 2.204 -16.503 -31.621 1.00 70.31 264 LYS A O 1
ATOM 2031 N N . ARG A 1 265 ? 1.486 -18.598 -31.998 1.00 58.44 265 ARG A N 1
ATOM 2032 C CA . ARG A 1 265 ? 1.023 -18.823 -30.618 1.00 58.44 265 ARG A CA 1
ATOM 2033 C C . ARG A 1 265 ? 2.213 -18.975 -29.667 1.00 58.44 265 ARG A C 1
ATOM 2035 O O . ARG A 1 265 ? 2.215 -18.326 -28.629 1.00 58.44 265 ARG A O 1
ATOM 2042 N N . MET A 1 266 ? 3.230 -19.745 -30.050 1.00 53.75 266 MET A N 1
ATOM 2043 C CA . MET A 1 266 ? 4.467 -19.907 -29.277 1.00 53.75 266 MET A CA 1
ATOM 2044 C C . MET A 1 266 ? 5.213 -18.579 -29.110 1.00 53.75 266 MET A C 1
ATOM 2046 O O . MET A 1 266 ? 5.624 -18.254 -28.001 1.00 53.75 266 MET A O 1
ATOM 2050 N N . HIS A 1 267 ? 5.301 -17.767 -30.167 1.00 69.00 267 HIS A N 1
ATOM 2051 C CA . HIS A 1 267 ? 5.915 -16.441 -30.104 1.00 69.00 267 HIS A CA 1
ATOM 2052 C C . HIS A 1 267 ? 5.158 -15.480 -29.165 1.00 69.00 267 HIS A C 1
ATOM 2054 O O . HIS A 1 267 ? 5.774 -14.820 -28.330 1.00 69.00 267 HIS A O 1
ATOM 2060 N N . ARG A 1 268 ? 3.816 -15.448 -29.215 1.00 66.94 268 ARG A N 1
ATOM 2061 C CA . ARG A 1 268 ? 3.010 -14.648 -28.269 1.00 66.94 268 ARG A CA 1
ATOM 2062 C C . ARG A 1 268 ? 3.175 -15.096 -26.823 1.00 66.94 268 ARG A C 1
ATOM 2064 O O . ARG A 1 268 ? 3.248 -14.248 -25.941 1.00 66.94 268 ARG A O 1
ATOM 2071 N N . THR A 1 269 ? 3.207 -16.401 -26.573 1.00 63.25 269 THR A N 1
ATOM 2072 C CA . THR A 1 269 ? 3.420 -16.934 -25.222 1.00 63.25 269 THR A CA 1
ATOM 2073 C C . THR A 1 269 ? 4.815 -16.574 -24.710 1.00 63.25 269 THR A C 1
ATOM 2075 O O . THR A 1 269 ? 4.948 -16.137 -23.573 1.00 63.25 269 THR A O 1
ATOM 2078 N N . LEU A 1 270 ? 5.838 -16.654 -25.565 1.00 65.75 270 LEU A N 1
ATOM 2079 C CA . LEU A 1 270 ? 7.203 -16.248 -25.233 1.00 65.75 270 LEU A CA 1
ATOM 2080 C C . LEU A 1 270 ? 7.297 -14.756 -24.874 1.00 65.75 270 LEU A C 1
ATOM 2082 O O . LEU A 1 270 ? 7.905 -14.415 -23.866 1.00 65.75 270 LEU A O 1
ATOM 2086 N N . LEU A 1 271 ? 6.641 -13.871 -25.635 1.00 65.81 271 LEU A N 1
ATOM 2087 C CA . LEU A 1 271 ? 6.593 -12.437 -25.316 1.00 65.81 271 LEU A CA 1
ATOM 2088 C C . LEU A 1 271 ? 5.832 -12.135 -24.017 1.00 65.81 271 LEU A C 1
ATOM 2090 O O . LEU A 1 271 ? 6.229 -11.239 -23.279 1.00 65.81 271 LEU A O 1
ATOM 2094 N N . LYS A 1 272 ? 4.769 -12.887 -23.708 1.00 70.00 272 LYS A N 1
ATOM 2095 C CA . LYS A 1 272 ? 4.004 -12.719 -22.459 1.00 70.00 272 LYS A CA 1
ATOM 2096 C C . LYS A 1 272 ? 4.806 -13.077 -21.210 1.00 70.00 272 LYS A C 1
ATOM 2098 O O . LYS A 1 272 ? 4.617 -12.447 -20.178 1.00 70.00 272 LYS A O 1
ATOM 2103 N N . HIS A 1 273 ? 5.693 -14.063 -21.306 1.00 57.19 273 HIS A N 1
ATOM 2104 C CA . HIS A 1 273 ? 6.497 -14.539 -20.176 1.00 57.19 273 HIS A CA 1
ATOM 2105 C C . HIS A 1 273 ? 7.954 -14.087 -20.252 1.00 57.19 273 HIS A C 1
ATOM 2107 O O . HIS A 1 273 ? 8.816 -14.644 -19.579 1.00 57.19 273 HIS A O 1
ATOM 2113 N N . LEU A 1 274 ? 8.248 -13.065 -21.056 1.00 62.97 274 LEU A N 1
ATOM 2114 C CA . LEU A 1 274 ? 9.618 -12.621 -21.263 1.00 62.97 274 LEU A CA 1
ATOM 2115 C C . LEU A 1 274 ? 10.249 -12.073 -19.973 1.00 62.97 274 LEU A C 1
ATOM 2117 O O . LEU A 1 274 ? 11.420 -12.320 -19.713 1.00 62.97 274 LEU A O 1
ATOM 2121 N N . ASN A 1 275 ? 9.444 -11.420 -19.133 1.00 60.03 275 ASN A N 1
ATOM 2122 C CA . ASN A 1 275 ? 9.870 -10.835 -17.858 1.00 60.03 275 ASN A CA 1
ATOM 2123 C C . ASN A 1 275 ? 10.235 -11.877 -16.784 1.00 60.03 275 ASN A C 1
ATOM 2125 O O . ASN A 1 275 ? 10.752 -11.509 -15.737 1.00 60.03 275 ASN A O 1
ATOM 2129 N N . VAL A 1 276 ? 9.977 -13.166 -17.032 1.00 61.62 276 VAL A N 1
ATOM 2130 C CA . VAL A 1 276 ? 10.399 -14.269 -16.149 1.00 61.62 276 VAL A CA 1
ATOM 2131 C C . VAL A 1 276 ? 11.897 -14.568 -16.319 1.00 61.62 276 VAL A C 1
ATOM 2133 O O . VAL A 1 276 ? 12.523 -15.158 -15.443 1.00 61.62 276 VAL A O 1
ATOM 2136 N N . PHE A 1 277 ? 12.492 -14.152 -17.439 1.00 51.31 277 PHE A N 1
ATOM 2137 C CA . PHE A 1 277 ? 13.896 -14.397 -17.758 1.00 51.31 277 PHE A CA 1
ATOM 2138 C C . PHE A 1 277 ? 14.766 -13.185 -17.417 1.00 51.31 277 PHE A C 1
ATOM 2140 O O . PHE A 1 277 ? 14.309 -12.045 -17.485 1.00 51.31 277 PHE A O 1
ATOM 2147 N N . SER A 1 278 ? 16.046 -13.418 -17.111 1.00 58.59 278 SER A N 1
ATOM 2148 C CA . SER A 1 278 ? 17.008 -12.327 -16.886 1.00 58.59 278 SER A CA 1
ATOM 2149 C C . SER A 1 278 ? 17.189 -11.462 -18.137 1.00 58.59 278 SER A C 1
ATOM 2151 O O . SER A 1 278 ? 17.061 -11.952 -19.259 1.00 58.59 278 SER A O 1
ATOM 2153 N N . ASP A 1 279 ? 17.586 -10.200 -17.983 1.00 50.28 279 ASP A N 1
ATOM 2154 C CA . ASP A 1 279 ? 17.743 -9.258 -19.102 1.00 50.28 279 ASP A CA 1
ATOM 2155 C C . ASP A 1 279 ? 18.654 -9.762 -20.232 1.00 50.28 279 ASP A C 1
ATOM 2157 O O . ASP A 1 279 ? 18.411 -9.497 -21.414 1.00 50.28 279 ASP A O 1
ATOM 2161 N N . LYS A 1 280 ? 19.690 -10.542 -19.897 1.00 43.72 280 LYS A N 1
ATOM 2162 C CA . LYS A 1 280 ? 20.564 -11.186 -20.893 1.00 43.72 280 LYS A CA 1
ATOM 2163 C C . LYS A 1 280 ? 19.814 -12.250 -21.699 1.00 43.72 280 LYS A C 1
ATOM 2165 O O . LYS A 1 280 ? 19.934 -12.295 -22.922 1.00 43.72 280 LYS A O 1
ATOM 2170 N N . GLN A 1 281 ? 19.004 -13.065 -21.030 1.00 50.31 281 GLN A N 1
ATOM 2171 C CA . GLN A 1 281 ? 18.176 -14.093 -21.661 1.00 50.31 281 GLN A CA 1
ATOM 2172 C C . GLN A 1 281 ? 17.014 -13.477 -22.444 1.00 50.31 281 GLN A C 1
ATOM 2174 O O . GLN A 1 281 ? 16.708 -13.946 -23.535 1.00 50.31 281 GLN A O 1
ATOM 2179 N N . GLN A 1 282 ? 16.427 -12.377 -21.970 1.00 62.44 282 GLN A N 1
ATOM 2180 C CA . GLN A 1 282 ? 15.411 -11.631 -22.712 1.00 62.44 282 GLN A CA 1
ATOM 2181 C C . GLN A 1 282 ? 15.954 -11.108 -24.043 1.00 62.44 282 GLN A C 1
ATOM 2183 O O . GLN A 1 282 ? 15.296 -11.247 -25.073 1.00 62.44 282 GLN A O 1
ATOM 2188 N N . ARG A 1 283 ? 17.165 -10.535 -24.048 1.00 59.38 283 ARG A N 1
ATOM 2189 C CA . ARG A 1 283 ? 17.822 -10.064 -25.279 1.00 59.38 283 ARG A CA 1
ATOM 2190 C C . ARG A 1 283 ? 18.086 -11.214 -26.251 1.00 59.38 283 ARG A C 1
ATOM 2192 O O . ARG A 1 283 ? 17.819 -11.064 -27.439 1.00 59.38 283 ARG A O 1
ATOM 2199 N N . TYR A 1 284 ? 18.520 -12.366 -25.744 1.00 56.16 284 TYR A N 1
ATOM 2200 C CA . TYR A 1 284 ? 18.760 -13.563 -26.552 1.00 56.16 284 TYR A CA 1
ATOM 2201 C C . TYR A 1 284 ? 17.459 -14.161 -27.127 1.00 56.16 284 TYR A C 1
ATOM 2203 O O . TYR A 1 284 ? 17.369 -14.445 -28.319 1.00 56.16 284 TYR A O 1
ATOM 2211 N N . LEU A 1 285 ? 16.402 -14.270 -26.315 1.00 58.78 285 LEU A N 1
ATOM 2212 C CA . LEU A 1 285 ? 15.100 -14.810 -26.725 1.00 58.78 285 LEU A CA 1
ATOM 2213 C C . LEU A 1 285 ? 14.369 -13.891 -27.714 1.00 58.78 285 LEU A C 1
ATOM 2215 O O . LEU A 1 285 ? 13.745 -14.391 -28.653 1.00 58.78 285 LEU A O 1
ATOM 2219 N N . LYS A 1 286 ? 14.513 -12.564 -27.577 1.00 67.56 286 LYS A N 1
ATOM 2220 C CA . LYS A 1 286 ? 14.041 -11.580 -28.571 1.00 67.56 286 LYS A CA 1
ATOM 2221 C C . LYS A 1 286 ? 14.753 -11.717 -29.923 1.00 67.56 286 LYS A C 1
ATOM 2223 O O . LYS A 1 286 ? 14.163 -11.386 -30.944 1.00 67.56 286 LYS A O 1
ATOM 2228 N N . GLN A 1 287 ? 15.993 -12.209 -29.941 1.00 61.06 287 GLN A N 1
ATOM 2229 C CA . GLN A 1 287 ? 16.800 -12.394 -31.156 1.00 61.06 287 GLN A CA 1
ATOM 2230 C C . GLN A 1 287 ? 16.714 -13.812 -31.749 1.00 61.06 287 GLN A C 1
ATOM 2232 O O . GLN A 1 287 ? 17.285 -14.067 -32.811 1.00 61.06 287 GLN A O 1
ATOM 2237 N N . SER A 1 288 ? 15.996 -14.727 -31.090 1.00 65.88 288 SER A N 1
ATOM 2238 C CA . SER A 1 288 ? 15.856 -16.123 -31.513 1.00 65.88 288 SER A CA 1
ATOM 2239 C C . SER A 1 288 ? 15.185 -16.271 -32.887 1.00 65.88 288 SER A C 1
ATOM 2241 O O . SER A 1 288 ? 14.382 -15.434 -33.305 1.00 65.88 288 SER A O 1
ATOM 2243 N N . ALA A 1 289 ? 15.468 -17.374 -33.586 1.00 61.44 289 ALA A N 1
ATOM 2244 C CA . ALA A 1 289 ? 14.889 -17.666 -34.901 1.00 61.44 289 ALA A CA 1
ATOM 2245 C C . ALA A 1 289 ? 13.344 -17.707 -34.882 1.00 61.44 289 ALA A C 1
ATOM 2247 O O . ALA A 1 289 ? 12.706 -17.229 -35.815 1.00 61.44 289 ALA A O 1
ATOM 2248 N N . LEU A 1 290 ? 12.739 -18.160 -33.774 1.00 63.91 290 LEU A N 1
ATOM 2249 C CA . LEU A 1 290 ? 11.286 -18.127 -33.550 1.00 63.91 290 LEU A CA 1
ATOM 2250 C C . LEU A 1 290 ? 10.737 -16.690 -33.522 1.00 63.91 290 LEU A C 1
ATOM 2252 O O . LEU A 1 290 ? 9.675 -16.421 -34.082 1.00 63.91 290 LEU A O 1
ATOM 2256 N N . ALA A 1 291 ? 11.451 -15.769 -32.867 1.00 63.66 291 ALA A N 1
ATOM 2257 C CA . ALA A 1 291 ? 11.081 -14.360 -32.836 1.00 63.66 291 ALA A CA 1
ATOM 2258 C C . ALA A 1 291 ? 11.304 -13.690 -34.196 1.00 63.66 291 ALA A C 1
ATOM 2260 O O . ALA A 1 291 ? 10.473 -12.891 -34.612 1.00 63.66 291 ALA A O 1
ATOM 2261 N N . ARG A 1 292 ? 12.361 -14.050 -34.930 1.00 69.12 292 ARG A N 1
ATOM 2262 C CA . ARG A 1 292 ? 12.637 -13.496 -36.267 1.00 69.12 292 ARG A CA 1
ATOM 2263 C C . ARG A 1 292 ? 11.633 -13.951 -37.330 1.00 69.12 292 ARG A C 1
ATOM 2265 O O . ARG A 1 292 ? 11.258 -13.141 -38.166 1.00 69.12 292 ARG A O 1
ATOM 2272 N N . GLU A 1 293 ? 11.186 -15.206 -37.298 1.00 65.88 293 GLU A N 1
ATOM 2273 C CA . GLU A 1 293 ? 10.250 -15.744 -38.299 1.00 65.88 293 GLU A CA 1
ATOM 2274 C C . GLU A 1 293 ? 8.777 -15.402 -38.025 1.00 65.88 293 GLU A C 1
ATOM 2276 O O . GLU A 1 293 ? 7.999 -15.267 -38.967 1.00 65.88 293 GLU A O 1
ATOM 2281 N N . PHE A 1 294 ? 8.375 -15.253 -36.756 1.00 67.38 294 PHE A N 1
ATOM 2282 C CA . PHE A 1 294 ? 6.964 -15.075 -36.377 1.00 67.38 294 PHE A CA 1
ATOM 2283 C C . PHE A 1 294 ? 6.655 -13.745 -35.670 1.00 67.38 294 PHE A C 1
ATOM 2285 O O . PHE A 1 294 ? 5.550 -13.594 -35.134 1.00 67.38 294 PHE A O 1
ATOM 2292 N N . SER A 1 295 ? 7.586 -12.779 -35.692 1.00 68.50 295 SER A N 1
ATOM 2293 C CA . SER A 1 295 ? 7.319 -11.397 -35.268 1.00 68.50 295 SER A CA 1
ATOM 2294 C C . SER A 1 295 ? 6.161 -10.812 -36.071 1.00 68.50 295 SER A C 1
ATOM 2296 O O . SER A 1 295 ? 6.123 -10.878 -37.298 1.00 68.50 295 SER A O 1
ATOM 2298 N N . LEU A 1 296 ? 5.179 -10.263 -35.362 1.00 62.22 296 LEU A N 1
ATOM 2299 C CA . LEU A 1 296 ? 3.972 -9.692 -35.950 1.00 62.22 296 LEU A CA 1
ATOM 2300 C C . LEU A 1 296 ? 4.253 -8.307 -36.543 1.00 62.22 296 LEU A C 1
ATOM 2302 O O . LEU A 1 296 ? 3.799 -7.316 -35.993 1.00 62.22 296 LEU A O 1
ATOM 2306 N N . GLU A 1 297 ? 4.926 -8.252 -37.690 1.00 40.69 297 GLU A N 1
ATOM 2307 C CA . GLU A 1 297 ? 4.875 -7.097 -38.590 1.00 40.69 297 GLU A CA 1
ATOM 2308 C C . GLU A 1 297 ? 4.841 -7.576 -40.044 1.00 40.69 297 GLU A C 1
ATOM 2310 O O . GLU A 1 297 ? 5.857 -7.861 -40.670 1.00 40.69 297 GLU A O 1
ATOM 2315 N N . THR A 1 298 ? 3.638 -7.662 -40.608 1.00 32.16 298 THR A N 1
ATOM 2316 C CA . THR A 1 298 ? 3.476 -7.528 -42.056 1.00 32.16 298 THR A CA 1
ATOM 2317 C C . THR A 1 298 ? 3.357 -6.033 -42.355 1.00 32.16 298 THR A C 1
ATOM 2319 O O . THR A 1 298 ? 2.330 -5.451 -41.985 1.00 32.16 298 THR A O 1
ATOM 2322 N N . PRO A 1 299 ? 4.327 -5.378 -43.017 1.00 35.56 299 PRO A N 1
ATOM 2323 C CA . PRO A 1 299 ? 4.052 -4.091 -43.628 1.00 35.56 299 PRO A CA 1
ATOM 2324 C C . PRO A 1 299 ? 3.004 -4.315 -44.723 1.00 35.56 299 PRO A C 1
ATOM 2326 O O . PRO A 1 299 ? 3.143 -5.167 -45.602 1.00 35.56 299 PRO A O 1
ATOM 2329 N N . LYS A 1 300 ? 1.900 -3.582 -44.612 1.00 29.19 300 LYS A N 1
ATOM 2330 C CA . LYS A 1 300 ? 0.827 -3.522 -45.606 1.00 29.19 300 LYS A CA 1
ATOM 2331 C C . LYS A 1 300 ? 1.445 -3.053 -46.939 1.00 29.19 300 LYS A C 1
ATOM 2333 O O . LYS A 1 300 ? 2.160 -2.051 -46.911 1.00 29.19 300 LYS A O 1
ATOM 2338 N N . PRO A 1 301 ? 1.211 -3.717 -48.086 1.00 30.81 301 PRO A N 1
ATOM 2339 C CA . PRO A 1 301 ? 1.682 -3.189 -49.362 1.00 30.81 301 PRO A CA 1
ATOM 2340 C C . PRO A 1 301 ? 0.977 -1.846 -49.638 1.00 30.81 301 PRO A C 1
ATOM 2342 O O . PRO A 1 301 ? -0.215 -1.723 -49.323 1.00 30.81 301 PRO A O 1
ATOM 2345 N N . PRO A 1 302 ? 1.675 -0.832 -50.183 1.00 32.31 302 PRO A N 1
ATOM 2346 C CA . PRO A 1 302 ? 1.041 0.423 -50.558 1.00 32.31 302 PRO A CA 1
ATOM 2347 C C . PRO A 1 302 ? -0.022 0.135 -51.616 1.00 32.31 302 PRO A C 1
ATOM 2349 O O . PRO A 1 302 ? 0.240 -0.555 -52.597 1.00 32.31 302 PRO A O 1
ATOM 2352 N N . GLN A 1 303 ? -1.233 0.636 -51.391 1.00 36.34 303 GLN A N 1
ATOM 2353 C CA . GLN A 1 303 ? -2.286 0.614 -52.393 1.00 36.34 303 GLN A CA 1
ATOM 2354 C C . GLN A 1 303 ? -1.873 1.498 -53.568 1.00 36.34 303 GLN A C 1
ATOM 2356 O O . GLN A 1 303 ? -1.573 2.678 -53.381 1.00 36.34 303 GLN A O 1
ATOM 2361 N N . ASP A 1 304 ? -1.906 0.916 -54.762 1.00 36.88 304 ASP A N 1
ATOM 2362 C CA . ASP A 1 304 ? -1.798 1.603 -56.038 1.00 36.88 304 ASP A CA 1
ATOM 2363 C C . ASP A 1 304 ? -2.808 2.760 -56.113 1.00 36.88 304 ASP A C 1
ATOM 2365 O O . ASP A 1 304 ? -4.018 2.568 -56.259 1.00 36.88 304 ASP A O 1
ATOM 2369 N N . LYS A 1 305 ? -2.298 3.986 -56.021 1.00 39.31 305 LYS A N 1
ATOM 2370 C CA . LYS A 1 305 ? -2.965 5.206 -56.482 1.00 39.31 305 LYS A CA 1
ATOM 2371 C C . LYS A 1 305 ? -1.986 5.997 -57.337 1.00 39.31 305 LYS A C 1
ATOM 2373 O O . LYS A 1 305 ? -1.541 7.057 -56.935 1.00 39.31 305 LYS A O 1
ATOM 2378 N N . GLU A 1 306 ? -1.656 5.459 -58.506 1.00 33.59 306 GLU A N 1
ATOM 2379 C CA . GLU A 1 306 ? -1.184 6.250 -59.651 1.00 33.59 306 GLU A CA 1
ATOM 2380 C C . GLU A 1 306 ? -1.295 5.423 -60.945 1.00 33.59 306 GLU A C 1
ATOM 2382 O O . GLU A 1 306 ? -0.337 5.105 -61.637 1.00 33.59 306 GLU A O 1
ATOM 2387 N N . LEU A 1 307 ? -2.529 5.035 -61.265 1.00 34.91 307 LEU A N 1
ATOM 2388 C CA . LEU A 1 307 ? -2.931 4.535 -62.582 1.00 34.91 307 LEU A CA 1
ATOM 2389 C C . LEU A 1 307 ? -4.199 5.284 -62.997 1.00 34.91 307 LEU A C 1
ATOM 2391 O O . LEU A 1 307 ? -5.280 4.717 -63.113 1.00 34.91 307 LEU A O 1
ATOM 2395 N N . ALA A 1 308 ? -4.076 6.600 -63.151 1.00 33.47 308 ALA A N 1
ATOM 2396 C CA . ALA A 1 308 ? -5.131 7.430 -63.721 1.00 33.47 308 ALA A CA 1
ATOM 2397 C C . ALA A 1 308 ? -4.569 8.710 -64.350 1.00 33.47 308 ALA A C 1
ATOM 2399 O O . ALA A 1 308 ? -5.087 9.780 -64.092 1.00 33.47 308 ALA A O 1
ATOM 2400 N N . GLU A 1 309 ? -3.520 8.617 -65.172 1.00 30.08 309 GLU A N 1
ATOM 2401 C CA . GLU A 1 309 ? -3.178 9.701 -66.110 1.00 30.08 309 GLU A CA 1
ATOM 2402 C C . GLU A 1 309 ? -2.339 9.180 -67.290 1.00 30.08 309 GLU A C 1
ATOM 2404 O O . GLU A 1 309 ? -1.289 9.691 -67.661 1.00 30.08 309 GLU A O 1
ATOM 2409 N N . ALA A 1 310 ? -2.831 8.109 -67.912 1.00 34.00 310 ALA A N 1
ATOM 2410 C CA . ALA A 1 310 ? -2.329 7.610 -69.189 1.00 34.00 310 ALA A CA 1
ATOM 2411 C C . ALA A 1 310 ? -3.449 7.575 -70.237 1.00 34.00 310 ALA A C 1
ATOM 2413 O O . ALA A 1 310 ? -3.617 6.567 -70.906 1.00 34.00 310 ALA A O 1
ATOM 2414 N N . GLN A 1 311 ? -4.225 8.658 -70.384 1.00 36.38 311 GLN A N 1
ATOM 2415 C CA . GLN A 1 311 ? -5.081 8.895 -71.558 1.00 36.38 311 GLN A CA 1
ATOM 2416 C C . GLN A 1 311 ? -5.226 10.399 -71.841 1.00 36.38 311 GLN A C 1
ATOM 2418 O O . GLN A 1 311 ? -6.238 11.016 -71.536 1.00 36.38 311 GLN A O 1
ATOM 2423 N N . SER A 1 312 ? -4.197 10.996 -72.446 1.00 29.56 312 SER A N 1
ATOM 2424 C CA . SER A 1 312 ? -4.310 12.266 -73.179 1.00 29.56 312 SER A CA 1
ATOM 2425 C C . SER A 1 312 ? -3.118 12.426 -74.134 1.00 29.56 312 SER A C 1
ATOM 2427 O O . SER A 1 312 ? -2.314 13.355 -74.041 1.00 29.56 312 SER A O 1
ATOM 2429 N N . THR A 1 313 ? -2.973 11.503 -75.084 1.00 30.77 313 THR A N 1
ATOM 2430 C CA . THR A 1 313 ? -2.099 11.693 -76.249 1.00 30.77 313 THR A CA 1
ATOM 2431 C C . THR A 1 313 ? -2.828 12.530 -77.303 1.00 30.77 313 THR A C 1
ATOM 2433 O O . THR A 1 313 ? -3.303 12.034 -78.318 1.00 30.77 313 THR A O 1
ATOM 2436 N N . SER A 1 314 ? -2.906 13.842 -77.071 1.00 28.89 314 SER A N 1
ATOM 2437 C CA . SER A 1 314 ? -3.230 14.813 -78.121 1.00 28.89 314 SER A CA 1
ATOM 2438 C C . SER A 1 314 ? -1.970 15.084 -78.947 1.00 28.89 314 SER A C 1
ATOM 2440 O O . SER A 1 314 ? -1.098 15.864 -78.561 1.00 28.89 314 SER A O 1
ATOM 2442 N N . SER A 1 315 ? -1.878 14.435 -80.102 1.00 37.41 315 SER A N 1
ATOM 2443 C CA . SER A 1 315 ? -0.859 14.665 -81.122 1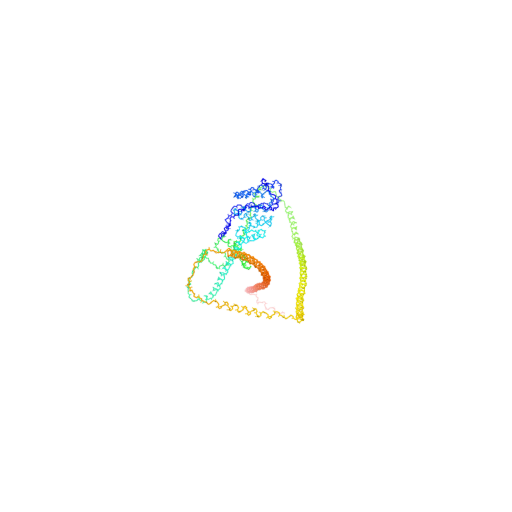.00 37.41 315 SER A CA 1
ATOM 2444 C C . SER A 1 315 ? -0.939 16.095 -81.680 1.00 37.41 315 SER A C 1
ATOM 2446 O O . SER A 1 315 ? -1.942 16.479 -82.279 1.00 37.41 315 SER A O 1
ATOM 2448 N N . LYS A 1 316 ? 0.140 16.882 -81.556 1.00 32.97 316 LYS A N 1
ATOM 2449 C CA . LYS A 1 316 ? 0.356 18.098 -82.363 1.00 32.97 316 LYS A CA 1
ATOM 2450 C C . LYS A 1 316 ? 1.856 18.261 -82.670 1.00 32.97 316 LYS A C 1
ATOM 2452 O O . LYS A 1 316 ? 2.670 18.040 -81.773 1.00 32.97 316 LYS A O 1
ATOM 2457 N N . PRO A 1 317 ? 2.255 18.586 -83.915 1.00 37.34 317 PRO A N 1
ATOM 2458 C CA . PRO A 1 317 ? 3.644 18.453 -84.350 1.00 37.34 317 PRO A CA 1
ATOM 2459 C C . PRO A 1 317 ? 4.518 19.613 -83.844 1.00 37.34 317 PRO A C 1
ATOM 2461 O O . PRO A 1 317 ? 4.122 20.777 -83.913 1.00 37.34 317 PRO A O 1
ATOM 2464 N N . LYS A 1 318 ? 5.726 19.295 -83.357 1.00 34.44 318 LYS A N 1
ATOM 2465 C CA . LYS A 1 318 ? 6.760 20.273 -82.971 1.00 34.44 318 LYS A CA 1
ATOM 2466 C C . LYS A 1 318 ? 7.487 20.811 -84.212 1.00 34.44 318 LYS A C 1
ATOM 2468 O O . LYS A 1 318 ? 7.963 20.038 -85.038 1.00 34.44 318 LYS A O 1
ATOM 2473 N N . ARG A 1 319 ? 7.600 22.142 -84.304 1.00 37.94 319 ARG A N 1
ATOM 2474 C CA . ARG A 1 319 ? 8.525 22.867 -85.198 1.00 37.94 319 ARG A CA 1
ATOM 2475 C C . ARG A 1 319 ? 9.979 22.732 -84.702 1.00 37.94 319 ARG A C 1
ATOM 2477 O O . ARG A 1 319 ? 10.169 22.576 -83.495 1.00 37.94 319 ARG A O 1
ATOM 2484 N N . PRO A 1 320 ? 10.988 22.831 -85.587 1.00 42.72 320 PRO A N 1
ATOM 2485 C CA . PRO A 1 320 ? 12.393 22.760 -85.190 1.00 42.72 320 PRO A CA 1
ATOM 2486 C C . PRO A 1 320 ? 12.799 24.022 -84.410 1.00 42.72 320 PRO A C 1
ATOM 2488 O O . PRO A 1 320 ? 12.449 25.132 -84.814 1.00 42.72 320 PRO A O 1
ATOM 2491 N N . ARG A 1 321 ? 13.503 23.838 -83.285 1.00 41.78 321 ARG A N 1
ATOM 2492 C CA . ARG A 1 321 ? 14.111 24.913 -82.482 1.00 41.78 321 ARG A CA 1
ATOM 2493 C C . ARG A 1 321 ? 15.509 25.231 -83.016 1.00 41.78 321 ARG A C 1
ATOM 2495 O O . ARG A 1 321 ? 16.232 24.321 -83.413 1.00 41.78 321 ARG A O 1
ATOM 2502 N N . SER A 1 322 ? 15.845 26.515 -83.060 1.00 55.34 322 SER A N 1
ATOM 2503 C CA . SER A 1 322 ? 17.143 27.051 -83.478 1.00 55.34 322 SER A CA 1
ATOM 2504 C C . SER A 1 322 ? 18.199 26.907 -82.378 1.00 55.34 322 SER A C 1
ATOM 2506 O O . SER A 1 322 ? 17.873 26.910 -81.195 1.00 55.34 322 SER A O 1
ATOM 2508 N N . SER A 1 323 ? 19.469 26.834 -82.780 1.00 55.62 323 SER A N 1
ATOM 2509 C CA . SER A 1 323 ? 20.650 26.642 -81.921 1.00 55.62 323 SER A CA 1
ATOM 2510 C C . SER A 1 323 ? 20.851 27.704 -80.832 1.00 55.62 323 SER A C 1
ATOM 2512 O O . SER A 1 323 ? 21.545 27.447 -79.860 1.00 55.62 323 SER A O 1
ATOM 2514 N N . GLU A 1 324 ? 20.230 28.878 -80.958 1.00 52.78 324 GLU A N 1
ATOM 2515 C CA . GLU A 1 324 ? 20.338 29.965 -79.972 1.00 52.78 324 GLU A CA 1
ATOM 2516 C C . GLU A 1 324 ? 19.513 29.705 -78.691 1.00 52.78 324 GLU A C 1
ATOM 2518 O O . GLU A 1 324 ? 19.835 30.238 -77.629 1.00 52.78 324 GLU A O 1
ATOM 2523 N N . ASP A 1 325 ? 18.491 28.838 -78.755 1.00 50.12 325 ASP A N 1
ATOM 2524 C CA . ASP A 1 325 ? 17.643 28.501 -77.600 1.00 50.12 325 ASP A CA 1
ATOM 2525 C C . ASP A 1 325 ? 18.297 27.470 -76.661 1.00 50.12 325 ASP A C 1
ATOM 2527 O O . ASP A 1 325 ? 17.974 27.425 -75.471 1.00 50.12 325 ASP A O 1
ATOM 2531 N N . GLU A 1 326 ? 19.227 26.649 -77.165 1.00 56.66 326 GLU A N 1
ATOM 2532 C CA . GLU A 1 326 ? 19.976 25.695 -76.332 1.00 56.66 326 GLU A CA 1
ATOM 2533 C C . GLU A 1 326 ? 21.046 26.404 -75.492 1.00 56.66 326 GLU A C 1
ATOM 2535 O O . GLU A 1 326 ? 21.178 26.116 -74.303 1.00 56.66 326 GLU A O 1
ATOM 2540 N N . ASP A 1 327 ? 21.711 27.423 -76.046 1.00 58.25 327 ASP A N 1
ATOM 2541 C CA . ASP A 1 327 ? 22.696 28.233 -75.317 1.00 58.25 327 ASP A CA 1
ATOM 2542 C C . ASP A 1 327 ? 22.056 29.074 -74.196 1.00 58.25 327 ASP A C 1
ATOM 2544 O O . ASP A 1 327 ? 22.651 29.275 -73.129 1.00 58.25 327 ASP A O 1
ATOM 2548 N N . ALA A 1 328 ? 20.823 29.553 -74.399 1.00 63.19 328 ALA A N 1
ATOM 2549 C CA . ALA A 1 328 ? 20.059 30.265 -73.375 1.00 63.19 328 ALA A CA 1
ATOM 2550 C C . ALA A 1 328 ? 19.586 29.326 -72.249 1.00 63.19 328 ALA A C 1
ATOM 2552 O O . ALA A 1 328 ? 19.671 29.685 -71.070 1.00 63.19 328 ALA A O 1
ATOM 2553 N N . ALA A 1 329 ? 19.148 28.111 -72.596 1.00 63.84 329 ALA A N 1
ATOM 2554 C CA . ALA A 1 329 ? 18.772 27.087 -71.625 1.00 63.84 329 ALA A CA 1
ATOM 2555 C C . ALA A 1 329 ? 19.982 26.616 -70.801 1.00 63.84 329 ALA A C 1
ATOM 2557 O O . ALA A 1 329 ? 19.889 26.554 -69.575 1.00 63.84 329 ALA A O 1
ATOM 2558 N N . SER A 1 330 ? 21.139 26.392 -71.436 1.00 71.50 330 SER A N 1
ATOM 2559 C CA . SER A 1 330 ? 22.378 26.030 -70.736 1.00 71.50 330 SER A CA 1
ATOM 2560 C C . SER A 1 330 ? 22.888 27.140 -69.816 1.00 71.50 330 SER A C 1
ATOM 2562 O O . SER A 1 330 ? 23.274 26.848 -68.687 1.00 71.50 330 SER A O 1
ATOM 2564 N N . LYS A 1 331 ? 22.818 28.420 -70.213 1.00 72.56 331 LYS A N 1
ATOM 2565 C CA . LYS A 1 331 ? 23.167 29.542 -69.316 1.00 72.56 331 LYS A CA 1
ATOM 2566 C C . LYS A 1 331 ? 22.226 29.663 -68.120 1.00 72.56 331 LYS A C 1
ATOM 2568 O O . LYS A 1 331 ? 22.673 29.947 -67.010 1.00 72.56 331 LYS A O 1
ATOM 2573 N N . MET A 1 332 ? 20.927 29.455 -68.327 1.00 70.38 332 MET A N 1
ATOM 2574 C CA . MET A 1 332 ? 19.947 29.480 -67.241 1.00 70.38 332 MET A CA 1
ATOM 2575 C C . MET A 1 332 ? 20.137 28.285 -66.297 1.00 70.38 332 MET A C 1
ATOM 2577 O O . MET A 1 332 ? 20.013 28.432 -65.082 1.00 70.38 332 MET A O 1
ATOM 2581 N N . GLU A 1 333 ? 20.517 27.125 -66.825 1.00 78.38 333 GLU A N 1
ATOM 2582 C CA . GLU A 1 333 ? 20.842 25.941 -66.035 1.00 78.38 333 GLU A CA 1
ATOM 2583 C C . GLU A 1 333 ? 22.157 26.091 -65.258 1.00 78.38 333 GLU A C 1
ATOM 2585 O O . GLU A 1 333 ? 22.211 25.705 -64.090 1.00 78.38 333 GLU A O 1
ATOM 2590 N N . GLU A 1 334 ? 23.173 26.736 -65.834 1.00 80.62 334 GLU A N 1
ATOM 2591 C CA . GLU A 1 334 ? 24.422 27.100 -65.154 1.00 80.62 334 GLU A CA 1
ATOM 2592 C C . GLU A 1 334 ? 24.179 28.129 -64.034 1.00 80.62 334 GLU A C 1
ATOM 2594 O O . GLU A 1 334 ? 24.702 27.993 -62.924 1.00 80.62 334 GLU A O 1
ATOM 2599 N N . MET A 1 335 ? 23.313 29.119 -64.276 1.00 82.94 335 MET A N 1
ATOM 2600 C CA . MET A 1 335 ? 22.887 30.086 -63.261 1.00 82.94 335 MET A CA 1
ATOM 2601 C C . MET A 1 335 ? 22.138 29.393 -62.114 1.00 82.94 335 MET A C 1
ATOM 2603 O O . MET A 1 335 ? 22.465 29.599 -60.945 1.00 82.94 335 MET A O 1
ATOM 2607 N N . MET A 1 336 ? 21.192 28.502 -62.427 1.00 75.12 336 MET A N 1
ATOM 2608 C CA . MET A 1 336 ? 20.465 27.720 -61.422 1.00 75.12 336 MET A CA 1
ATOM 2609 C C . MET A 1 336 ? 21.379 26.715 -60.706 1.00 75.12 336 MET A C 1
ATOM 2611 O O . MET A 1 336 ? 21.184 26.448 -59.521 1.00 75.12 336 MET A O 1
ATOM 2615 N N . ALA A 1 337 ? 22.411 26.186 -61.369 1.00 78.38 337 ALA A N 1
ATOM 2616 C CA . ALA A 1 337 ? 23.427 25.337 -60.751 1.00 78.38 337 ALA A CA 1
ATOM 2617 C C . ALA A 1 337 ? 24.293 26.120 -59.755 1.00 78.38 337 ALA A C 1
ATOM 2619 O O . ALA A 1 337 ? 24.538 25.621 -58.656 1.00 78.38 337 ALA A O 1
ATOM 2620 N N . ARG A 1 338 ? 24.671 27.364 -60.075 1.00 77.00 338 ARG A N 1
ATOM 2621 C CA . ARG A 1 338 ? 25.345 28.274 -59.135 1.00 77.00 338 ARG A CA 1
ATOM 2622 C C . ARG A 1 338 ? 24.459 28.650 -57.949 1.00 77.00 338 ARG A C 1
ATOM 2624 O O . ARG A 1 338 ? 24.939 28.612 -56.820 1.00 77.00 338 ARG A O 1
ATOM 2631 N N . CYS A 1 339 ? 23.170 28.919 -58.166 1.00 73.62 339 CYS A N 1
ATOM 2632 C CA . CYS A 1 339 ? 22.224 29.149 -57.070 1.00 73.62 339 CYS A CA 1
ATOM 2633 C C . CYS A 1 339 ? 22.077 27.908 -56.171 1.00 73.62 339 CYS A C 1
ATOM 2635 O O . CYS A 1 339 ? 22.114 28.031 -54.950 1.00 73.62 339 CYS A O 1
ATOM 2637 N N . ARG A 1 340 ? 21.990 26.701 -56.748 1.00 77.44 340 ARG A N 1
ATOM 2638 C CA . ARG A 1 340 ? 21.942 25.442 -55.981 1.00 77.44 340 ARG A CA 1
ATOM 2639 C C . ARG A 1 340 ? 23.238 25.169 -55.210 1.00 77.44 340 ARG A C 1
ATOM 2641 O O . ARG A 1 340 ? 23.168 24.683 -54.085 1.00 77.44 340 ARG A O 1
ATOM 2648 N N . ALA A 1 341 ? 24.403 25.481 -55.780 1.00 75.38 341 ALA A N 1
ATOM 2649 C CA . ALA A 1 341 ? 25.694 25.340 -55.104 1.00 75.38 341 ALA A CA 1
ATOM 2650 C C . ALA A 1 341 ? 25.831 26.318 -53.925 1.00 75.38 341 ALA A C 1
ATOM 2652 O O . ALA A 1 341 ? 26.218 25.902 -52.839 1.00 75.38 341 ALA A O 1
ATOM 2653 N N . PHE A 1 342 ? 25.412 27.573 -54.108 1.00 75.38 342 PHE A N 1
ATOM 2654 C CA . PHE A 1 342 ? 25.398 28.583 -53.047 1.00 75.38 342 PHE A CA 1
ATOM 2655 C C . PHE A 1 342 ? 24.463 28.203 -51.890 1.00 75.38 342 PHE A C 1
ATOM 2657 O O . PHE A 1 342 ? 24.835 28.320 -50.724 1.00 75.38 342 PHE A O 1
ATOM 2664 N N . VAL A 1 343 ? 23.268 27.684 -52.196 1.00 72.69 343 VAL A N 1
ATOM 2665 C CA . VAL A 1 343 ? 22.339 27.188 -51.169 1.00 72.69 343 VAL A CA 1
ATOM 2666 C C . VAL A 1 343 ? 22.927 25.985 -50.429 1.00 72.69 343 VAL A C 1
ATOM 2668 O O . VAL A 1 343 ? 22.823 25.937 -49.213 1.00 72.69 343 VAL A O 1
ATOM 2671 N N . ARG A 1 344 ? 23.614 25.055 -51.107 1.00 70.75 344 ARG A N 1
ATOM 2672 C CA . ARG A 1 344 ? 24.298 23.933 -50.431 1.00 70.75 344 ARG A CA 1
ATOM 2673 C C . ARG A 1 344 ? 25.470 24.370 -49.554 1.00 70.75 344 ARG A C 1
ATOM 2675 O O . ARG A 1 344 ? 25.727 23.722 -48.551 1.00 70.75 344 ARG A O 1
ATOM 2682 N N . GLU A 1 345 ? 26.167 25.443 -49.915 1.00 71.12 345 GLU A N 1
ATOM 2683 C CA . GLU A 1 345 ? 27.277 25.987 -49.124 1.00 71.12 345 GLU A CA 1
ATOM 2684 C C . GLU A 1 345 ? 26.783 26.752 -47.882 1.00 71.12 345 GLU A C 1
ATOM 2686 O O . GLU A 1 345 ? 27.453 26.763 -46.852 1.00 71.12 345 GLU A O 1
ATOM 2691 N N . LYS A 1 346 ? 25.595 27.371 -47.951 1.00 68.00 346 LYS A N 1
ATOM 2692 C CA . LYS A 1 346 ? 25.002 28.146 -46.844 1.00 68.00 346 LYS A CA 1
ATOM 2693 C C . LYS A 1 346 ? 23.972 27.390 -45.997 1.00 68.00 346 LYS A C 1
ATOM 2695 O O . LYS A 1 346 ? 23.765 27.783 -44.851 1.00 68.00 346 LYS A O 1
ATOM 2700 N N . ALA A 1 347 ? 23.381 26.310 -46.503 1.00 59.06 347 ALA A N 1
ATOM 2701 C CA . ALA A 1 347 ? 22.488 25.424 -45.753 1.00 59.06 347 ALA A CA 1
ATOM 2702 C C . ALA A 1 347 ? 23.107 24.867 -44.453 1.00 59.06 347 ALA A C 1
ATOM 2704 O O . ALA A 1 347 ? 22.473 25.036 -43.413 1.00 59.06 347 ALA A O 1
ATOM 2705 N N . PRO A 1 348 ? 24.348 24.321 -44.431 1.00 58.66 348 PRO A N 1
ATOM 2706 C CA . PRO A 1 348 ? 24.910 23.779 -43.192 1.00 58.66 348 PRO A CA 1
ATOM 2707 C C . PRO A 1 348 ? 25.069 24.857 -42.114 1.00 58.66 348 PRO A C 1
ATOM 2709 O O . PRO A 1 348 ? 24.790 24.606 -40.951 1.00 58.66 348 PRO A O 1
ATOM 2712 N N . THR A 1 349 ? 25.388 26.098 -42.498 1.00 63.62 349 THR A N 1
ATOM 2713 C CA . THR A 1 349 ? 25.545 27.203 -41.537 1.00 63.62 349 THR A CA 1
ATOM 2714 C C . THR A 1 349 ? 24.234 27.722 -40.938 1.00 63.62 349 THR A C 1
ATOM 2716 O O . THR A 1 349 ? 24.273 28.399 -39.911 1.00 63.62 349 THR A O 1
ATOM 2719 N N . TYR A 1 350 ? 23.088 27.459 -41.575 1.00 65.75 350 TYR A N 1
ATOM 2720 C CA . TYR A 1 350 ? 21.771 27.781 -41.017 1.00 65.75 350 TYR A CA 1
ATOM 2721 C C . TYR A 1 350 ? 21.272 26.647 -40.120 1.00 65.75 350 TYR A C 1
ATOM 2723 O O . TYR A 1 350 ? 20.897 26.915 -38.982 1.00 65.75 350 TYR A O 1
ATOM 2731 N N . ASP A 1 351 ? 21.385 25.400 -40.581 1.00 69.81 351 ASP A N 1
ATOM 2732 C CA . ASP A 1 351 ? 20.976 24.215 -39.817 1.00 69.81 351 ASP A CA 1
ATOM 2733 C C . ASP A 1 351 ? 21.799 24.053 -38.524 1.00 69.81 351 ASP A C 1
ATOM 2735 O O . ASP A 1 351 ? 21.274 23.649 -37.490 1.00 69.81 351 ASP A O 1
ATOM 2739 N N . GLU A 1 352 ? 23.091 24.395 -38.547 1.00 76.38 352 GLU A N 1
ATOM 2740 C CA . GLU A 1 352 ? 23.945 24.403 -37.350 1.00 76.38 352 GLU A CA 1
ATOM 2741 C C . GLU A 1 352 ? 23.531 25.494 -36.353 1.00 76.38 352 GLU A C 1
ATOM 2743 O O . GLU A 1 352 ? 23.508 25.248 -35.149 1.00 76.38 352 GLU A O 1
ATOM 2748 N N . ARG A 1 353 ? 23.125 26.679 -36.831 1.00 74.25 353 ARG A N 1
ATOM 2749 C CA . ARG A 1 353 ? 22.634 27.757 -35.957 1.00 74.25 353 ARG A CA 1
ATOM 2750 C C . ARG A 1 353 ? 21.274 27.439 -35.351 1.00 74.25 353 ARG A C 1
ATOM 2752 O O . ARG A 1 353 ? 21.046 27.800 -34.202 1.00 74.25 353 ARG A O 1
ATOM 2759 N N . GLU A 1 354 ? 20.384 26.784 -36.093 1.00 76.44 354 GLU A N 1
ATOM 2760 C CA . GLU A 1 354 ? 19.104 26.321 -35.547 1.00 76.44 354 GLU A CA 1
ATOM 2761 C C . GLU A 1 354 ? 19.323 25.261 -34.467 1.00 76.44 354 GLU A C 1
ATOM 2763 O O . GLU A 1 354 ? 18.774 25.400 -33.377 1.00 76.44 354 GLU A O 1
ATOM 2768 N N . LYS A 1 355 ? 20.221 24.296 -34.695 1.00 82.06 355 LYS A N 1
ATOM 2769 C CA . LYS A 1 355 ? 20.592 23.303 -33.675 1.00 82.06 355 LYS A CA 1
ATOM 2770 C C . LYS A 1 355 ? 21.212 23.934 -32.433 1.00 82.06 355 LYS A C 1
ATOM 2772 O O . LYS A 1 355 ? 20.847 23.558 -31.329 1.00 82.06 355 LYS A O 1
ATOM 2777 N N . GLU A 1 356 ? 22.088 24.927 -32.581 1.00 83.88 356 GLU A N 1
ATOM 2778 C CA . GLU A 1 356 ? 22.640 25.652 -31.428 1.00 83.88 356 GLU A CA 1
ATOM 2779 C C . GLU A 1 356 ? 21.565 26.419 -30.642 1.00 83.88 356 GLU A C 1
ATOM 2781 O O . GLU A 1 356 ? 21.658 26.543 -29.419 1.00 83.88 356 GLU A O 1
ATOM 2786 N N . VAL A 1 357 ? 20.556 26.970 -31.324 1.00 84.38 357 VAL A N 1
ATOM 2787 C CA . VAL A 1 357 ? 19.427 27.653 -30.676 1.00 84.38 357 VAL A CA 1
ATOM 2788 C C . VAL A 1 357 ? 18.524 26.643 -29.965 1.00 84.38 357 VAL A C 1
ATOM 2790 O O . VAL A 1 357 ? 18.117 26.900 -28.833 1.00 84.38 357 VAL A O 1
ATOM 2793 N N . GLU A 1 358 ? 18.259 25.488 -30.576 1.00 86.56 358 GLU A N 1
ATOM 2794 C CA . GLU A 1 358 ? 17.498 24.391 -29.970 1.00 86.56 358 GLU A CA 1
ATOM 2795 C C . GLU A 1 358 ? 18.222 23.781 -28.764 1.00 86.56 358 GLU A C 1
ATOM 2797 O O . GLU A 1 358 ? 17.608 23.592 -27.715 1.00 86.56 358 GLU A O 1
ATOM 2802 N N . GLU A 1 359 ? 19.533 23.549 -28.853 1.00 88.44 359 GLU A N 1
ATOM 2803 C CA . GLU A 1 359 ? 20.347 23.052 -27.739 1.00 88.44 359 GLU A CA 1
ATOM 2804 C C . GLU A 1 359 ? 20.375 24.048 -26.575 1.00 88.44 359 GLU A C 1
ATOM 2806 O O . GLU A 1 359 ? 20.194 23.652 -25.424 1.00 88.44 359 GLU A O 1
ATOM 2811 N N . LYS A 1 360 ? 20.512 25.352 -26.852 1.00 89.00 360 LYS A N 1
ATOM 2812 C CA . LYS A 1 360 ? 20.428 26.395 -25.815 1.00 89.00 360 LYS A CA 1
ATOM 2813 C C . LYS A 1 360 ? 19.030 26.494 -25.205 1.00 89.00 360 LYS A C 1
ATOM 2815 O O . LYS A 1 360 ? 18.912 26.719 -24.002 1.00 89.00 360 LYS A O 1
ATOM 2820 N N . ALA A 1 361 ? 17.975 26.309 -25.999 1.00 88.62 361 ALA A N 1
ATOM 2821 C CA . ALA A 1 361 ? 16.602 26.285 -25.501 1.00 88.62 361 ALA A CA 1
ATOM 2822 C C . ALA A 1 361 ? 16.337 25.056 -24.614 1.00 88.62 361 ALA A C 1
ATOM 2824 O O . ALA A 1 361 ? 15.683 25.178 -23.579 1.00 88.62 361 ALA A O 1
ATOM 2825 N N . LEU A 1 362 ? 16.886 23.892 -24.974 1.00 90.94 362 LEU A N 1
ATOM 2826 C CA . LEU A 1 362 ? 16.815 22.673 -24.168 1.00 90.94 362 LEU A CA 1
ATOM 2827 C C . LEU A 1 362 ? 17.589 22.816 -22.855 1.00 90.94 362 LEU A C 1
ATOM 2829 O O . LEU A 1 362 ? 17.054 22.468 -21.805 1.00 90.94 362 LEU A O 1
ATOM 2833 N N . GLN A 1 363 ? 18.792 23.395 -22.895 1.00 87.75 363 GLN A N 1
ATOM 2834 C CA . GLN A 1 363 ? 19.583 23.686 -21.696 1.00 87.75 363 GLN A CA 1
ATOM 2835 C C . GLN A 1 363 ? 18.850 24.656 -20.760 1.00 87.75 363 GLN A C 1
ATOM 2837 O O . GLN A 1 363 ? 18.718 24.374 -19.572 1.00 87.75 363 GLN A O 1
ATOM 2842 N N . ALA A 1 364 ? 18.273 25.739 -21.290 1.00 89.38 364 ALA A N 1
ATOM 2843 C CA . ALA A 1 364 ? 17.479 26.678 -20.497 1.00 89.38 364 ALA A CA 1
ATOM 2844 C C . ALA A 1 364 ? 16.219 26.023 -19.895 1.00 89.38 364 ALA A C 1
ATOM 2846 O O . ALA A 1 364 ? 15.863 26.283 -18.744 1.00 89.38 364 ALA A O 1
ATOM 2847 N N . ALA A 1 365 ? 15.550 25.139 -20.642 1.00 89.31 365 ALA A N 1
ATOM 2848 C CA . ALA A 1 365 ? 14.401 24.391 -20.139 1.00 89.31 365 ALA A CA 1
ATOM 2849 C C . ALA A 1 365 ? 14.797 23.395 -19.036 1.00 89.31 365 ALA A C 1
ATOM 2851 O O . ALA A 1 365 ? 14.055 23.211 -18.070 1.00 89.31 365 ALA A O 1
ATOM 2852 N N . GLU A 1 366 ? 15.959 22.754 -19.151 1.00 88.75 366 GLU A N 1
ATOM 2853 C CA . GLU A 1 366 ? 16.481 21.842 -18.136 1.00 88.75 366 GLU A CA 1
ATOM 2854 C C . GLU A 1 366 ? 16.892 22.586 -16.857 1.00 88.75 366 GLU A C 1
ATOM 2856 O O . GLU A 1 366 ? 16.540 22.157 -15.755 1.00 88.75 366 GLU A O 1
ATOM 2861 N N . GLU A 1 367 ? 17.522 23.753 -16.988 1.00 91.12 367 GLU A N 1
ATOM 2862 C CA . GLU A 1 367 ? 17.841 24.636 -15.863 1.00 91.12 367 GLU A CA 1
ATOM 2863 C C . GLU A 1 367 ? 16.582 25.113 -15.127 1.00 91.12 367 GLU A C 1
ATOM 2865 O O . GLU A 1 367 ? 16.523 25.027 -13.897 1.00 91.12 367 GLU A O 1
ATOM 2870 N N . GLU A 1 368 ? 15.534 25.525 -15.848 1.00 90.81 368 GLU A N 1
ATOM 2871 C CA . GLU A 1 368 ? 14.243 25.888 -15.248 1.00 90.81 368 GLU A CA 1
ATOM 2872 C C . GLU A 1 368 ? 13.574 24.693 -14.553 1.00 90.81 368 GLU A C 1
ATOM 2874 O O . GLU A 1 368 ? 13.032 24.835 -13.454 1.00 90.81 368 GLU A O 1
ATOM 2879 N N . ARG A 1 369 ? 13.667 23.479 -15.115 1.00 88.81 369 ARG A N 1
ATOM 2880 C CA . ARG A 1 369 ? 13.168 22.262 -14.448 1.00 88.81 369 ARG A CA 1
ATOM 2881 C C . ARG A 1 369 ? 13.924 21.973 -13.155 1.00 88.81 369 ARG A C 1
ATOM 2883 O O . ARG A 1 369 ? 13.293 21.628 -12.154 1.00 88.81 369 ARG A O 1
ATOM 2890 N N . ILE A 1 370 ? 15.246 22.134 -13.148 1.00 89.56 370 ILE A N 1
ATOM 2891 C CA . ILE A 1 370 ? 16.074 21.979 -11.945 1.00 89.56 370 ILE A CA 1
ATOM 2892 C C . ILE A 1 370 ? 15.721 23.058 -10.914 1.00 89.56 370 ILE A C 1
ATOM 2894 O O . ILE A 1 370 ? 15.628 22.756 -9.720 1.00 89.56 370 ILE A O 1
ATOM 2898 N N . ARG A 1 371 ? 15.476 24.297 -11.353 1.00 92.50 371 ARG A N 1
ATOM 2899 C CA . ARG A 1 371 ? 15.068 25.409 -10.488 1.00 92.50 371 ARG A CA 1
ATOM 2900 C C . ARG A 1 371 ? 13.722 25.135 -9.822 1.00 92.50 371 ARG A C 1
ATOM 2902 O O . ARG A 1 371 ? 13.639 25.163 -8.597 1.00 92.50 371 ARG A O 1
ATOM 2909 N N . LEU A 1 372 ? 12.709 24.756 -10.602 1.00 90.81 372 LEU A N 1
ATOM 2910 C CA . LEU A 1 372 ? 11.384 24.392 -10.094 1.00 90.81 372 LEU A CA 1
ATOM 2911 C C . LEU A 1 372 ? 11.439 23.170 -9.169 1.00 90.81 372 LEU A C 1
ATOM 2913 O O . LEU A 1 372 ? 10.738 23.126 -8.159 1.00 90.81 372 LEU A O 1
ATOM 2917 N N . ALA A 1 373 ? 12.292 22.184 -9.462 1.00 88.38 373 ALA A N 1
ATOM 2918 C CA . ALA A 1 373 ? 12.493 21.035 -8.583 1.00 88.38 373 ALA A CA 1
ATOM 2919 C C . ALA A 1 373 ? 13.114 21.439 -7.233 1.00 88.38 373 ALA A C 1
ATOM 2921 O O . ALA A 1 373 ? 12.691 20.930 -6.192 1.00 88.38 373 ALA A O 1
ATOM 2922 N N . LYS A 1 374 ? 14.073 22.378 -7.227 1.00 91.44 374 LYS A N 1
ATOM 2923 C CA . LYS A 1 374 ? 14.641 22.948 -5.994 1.00 91.44 374 LYS A CA 1
ATOM 2924 C C . LYS A 1 374 ? 13.602 23.746 -5.211 1.00 91.44 374 LYS A C 1
ATOM 2926 O O . LYS A 1 374 ? 13.426 23.474 -4.028 1.00 91.44 374 LYS A O 1
ATOM 2931 N N . GLU A 1 375 ? 12.861 24.638 -5.865 1.00 93.19 375 GLU A N 1
ATOM 2932 C CA . GLU A 1 375 ? 11.787 25.421 -5.235 1.00 93.19 375 GLU A CA 1
ATOM 2933 C C . GLU A 1 375 ? 10.708 24.508 -4.627 1.00 93.19 375 GLU A C 1
ATOM 2935 O O . GLU A 1 375 ? 10.269 24.718 -3.495 1.00 93.19 375 GLU A O 1
ATOM 2940 N N . LYS A 1 376 ? 10.328 23.434 -5.331 1.00 91.56 376 LYS A N 1
ATOM 2941 C CA . LYS A 1 376 ? 9.381 22.428 -4.832 1.00 91.56 376 LYS A CA 1
ATOM 2942 C C . LYS A 1 376 ? 9.935 21.679 -3.616 1.00 91.56 376 LYS A C 1
ATOM 2944 O O . LYS A 1 376 ? 9.209 21.478 -2.645 1.00 91.56 376 LYS A O 1
ATOM 2949 N N . LYS A 1 377 ? 11.218 21.302 -3.634 1.00 91.00 377 LYS A N 1
ATOM 2950 C CA . LYS A 1 377 ? 11.888 20.648 -2.499 1.00 91.00 377 LYS A CA 1
ATOM 2951 C C . LYS A 1 377 ? 11.975 21.571 -1.282 1.00 91.00 377 LYS A C 1
ATOM 2953 O O . LYS A 1 377 ? 11.711 21.126 -0.170 1.00 91.00 377 LYS A O 1
ATOM 2958 N N . GLU A 1 378 ? 12.299 22.845 -1.482 1.00 92.12 378 GLU A N 1
ATOM 2959 C CA . GLU A 1 378 ? 12.314 23.849 -0.414 1.00 92.12 378 GLU A CA 1
ATOM 2960 C C . GLU A 1 378 ? 10.920 24.104 0.152 1.00 92.12 378 GLU A C 1
ATOM 2962 O O . GLU A 1 378 ? 10.764 24.226 1.366 1.00 92.12 378 GLU A O 1
ATOM 2967 N N . ARG A 1 379 ? 9.894 24.143 -0.705 1.00 91.31 379 ARG A N 1
ATOM 2968 C CA . ARG A 1 379 ? 8.504 24.256 -0.267 1.00 91.31 379 ARG A CA 1
ATOM 2969 C C . ARG A 1 379 ? 8.109 23.076 0.615 1.00 91.31 379 ARG A C 1
ATOM 2971 O O . ARG A 1 379 ? 7.623 23.305 1.717 1.00 91.31 379 ARG A O 1
ATOM 2978 N N . TYR A 1 380 ? 8.386 21.846 0.182 1.00 86.50 380 TYR A N 1
ATOM 2979 C CA . TYR A 1 380 ? 8.124 20.673 1.013 1.00 86.50 380 TYR A CA 1
ATOM 2980 C C . TYR A 1 380 ? 8.919 20.704 2.314 1.00 86.50 380 TYR A C 1
ATOM 2982 O O . TYR A 1 380 ? 8.365 20.400 3.359 1.00 86.50 380 TYR A O 1
ATOM 2990 N N . ALA A 1 381 ? 10.185 21.125 2.292 1.00 89.31 381 ALA A N 1
ATOM 2991 C CA . ALA A 1 381 ? 10.971 21.257 3.514 1.00 89.31 381 ALA A CA 1
ATOM 2992 C C . ALA A 1 381 ? 10.347 22.259 4.504 1.00 89.31 381 ALA A C 1
ATOM 2994 O O . ALA A 1 381 ? 10.333 21.994 5.703 1.00 89.31 381 ALA A O 1
ATOM 2995 N N . ARG A 1 382 ? 9.786 23.377 4.020 1.00 92.69 382 ARG A N 1
ATOM 2996 C CA . ARG A 1 382 ? 9.057 24.342 4.863 1.00 92.69 382 ARG A CA 1
ATOM 2997 C C . ARG A 1 382 ? 7.755 23.761 5.408 1.00 92.69 382 ARG A C 1
ATOM 2999 O O . ARG A 1 382 ? 7.467 23.961 6.580 1.00 92.69 382 ARG A O 1
ATOM 3006 N N . GLU A 1 383 ? 6.992 23.050 4.582 1.00 88.50 383 GLU A N 1
ATOM 3007 C CA . GLU A 1 383 ? 5.754 22.381 5.007 1.00 88.50 383 GLU A CA 1
ATOM 3008 C C . GLU A 1 383 ? 6.054 21.319 6.081 1.00 88.50 383 GLU A C 1
ATOM 3010 O O . GLU A 1 383 ? 5.418 21.309 7.131 1.00 88.50 383 GLU A O 1
ATOM 3015 N N . TRP A 1 384 ? 7.098 20.508 5.895 1.00 85.56 384 TRP A N 1
ATOM 3016 C CA . TRP A 1 384 ? 7.553 19.535 6.892 1.00 85.56 384 TRP A CA 1
ATOM 3017 C C . TRP A 1 384 ? 8.079 20.183 8.175 1.00 85.56 384 TRP A C 1
ATOM 3019 O O . TRP A 1 384 ? 7.818 19.665 9.256 1.00 85.56 384 TRP A O 1
ATOM 3029 N N . ALA A 1 385 ? 8.774 21.319 8.083 1.00 90.06 385 ALA A N 1
ATOM 3030 C CA . ALA A 1 385 ? 9.205 22.070 9.260 1.00 90.06 385 ALA A CA 1
ATOM 3031 C C . ALA A 1 385 ? 8.009 22.626 10.052 1.00 90.06 385 ALA A C 1
ATOM 3033 O O . ALA A 1 385 ? 7.986 22.509 11.270 1.00 90.06 385 ALA A O 1
ATOM 3034 N N . GLN A 1 386 ? 6.981 23.149 9.374 1.00 88.94 386 GLN A N 1
ATOM 3035 C CA . GLN A 1 386 ? 5.750 23.606 10.032 1.00 88.94 386 GLN A CA 1
ATOM 3036 C C . GLN A 1 386 ? 5.004 22.461 10.720 1.00 88.94 386 GLN A C 1
ATOM 3038 O O . GLN A 1 386 ? 4.498 22.634 11.827 1.00 88.94 386 GLN A O 1
ATOM 3043 N N . ILE A 1 387 ? 4.955 21.288 10.083 1.00 84.38 387 ILE A N 1
ATOM 3044 C CA . ILE A 1 387 ? 4.386 20.080 10.688 1.00 84.38 387 ILE A CA 1
ATOM 3045 C C . ILE A 1 387 ? 5.197 19.695 11.931 1.00 84.38 387 ILE A C 1
ATOM 3047 O O . ILE A 1 387 ? 4.614 19.472 12.987 1.00 84.38 387 ILE A O 1
ATOM 3051 N N . ALA A 1 388 ? 6.529 19.681 11.849 1.00 85.06 388 ALA A N 1
ATOM 3052 C CA . ALA A 1 388 ? 7.391 19.373 12.989 1.00 85.06 388 ALA A CA 1
ATOM 3053 C C . ALA A 1 388 ? 7.214 20.367 14.153 1.00 85.06 388 ALA A C 1
ATOM 3055 O O . ALA A 1 388 ? 7.092 19.942 15.300 1.00 85.06 388 ALA A O 1
ATOM 3056 N N . ASP A 1 389 ? 7.124 21.668 13.867 1.00 90.94 389 ASP A N 1
ATOM 3057 C CA . ASP A 1 389 ? 6.859 22.700 14.875 1.00 90.94 389 ASP A CA 1
ATOM 3058 C C . ASP A 1 389 ? 5.486 22.507 15.535 1.00 90.94 389 ASP A C 1
ATOM 3060 O O . ASP A 1 389 ? 5.349 22.658 16.750 1.00 90.94 389 ASP A O 1
ATOM 3064 N N . TRP A 1 390 ? 4.465 22.138 14.754 1.00 91.06 390 TRP A N 1
ATOM 3065 C CA . TRP A 1 390 ? 3.137 21.822 15.280 1.00 91.06 390 TRP A CA 1
ATOM 3066 C C . TRP A 1 390 ? 3.163 20.583 16.186 1.00 91.06 390 TRP A C 1
ATOM 3068 O O . TRP A 1 390 ? 2.610 20.617 17.285 1.00 91.06 390 TRP A O 1
ATOM 3078 N N . HIS A 1 391 ? 3.866 19.521 15.782 1.00 86.38 391 HIS A N 1
ATOM 3079 C CA . HIS A 1 391 ? 4.063 18.334 16.617 1.00 86.38 391 HIS A CA 1
ATOM 3080 C C . HIS A 1 391 ? 4.793 18.668 17.925 1.00 86.38 391 HIS A C 1
ATOM 3082 O O . HIS A 1 391 ? 4.340 18.260 18.991 1.00 86.38 391 HIS A O 1
ATOM 3088 N N . ALA A 1 392 ? 5.850 19.482 17.878 1.00 86.69 392 ALA A N 1
ATOM 3089 C CA . ALA A 1 392 ? 6.570 19.914 19.075 1.00 86.69 392 ALA A CA 1
ATOM 3090 C C . ALA A 1 392 ? 5.686 20.743 20.029 1.00 86.69 392 ALA A C 1
ATOM 3092 O O . ALA A 1 392 ? 5.790 20.618 21.251 1.00 86.69 392 ALA A O 1
ATOM 3093 N N . GLN A 1 393 ? 4.783 21.574 19.494 1.00 88.38 393 GLN A N 1
ATOM 3094 C CA . GLN A 1 393 ? 3.797 22.298 20.305 1.00 88.38 393 GLN A CA 1
ATOM 3095 C C . GLN A 1 393 ? 2.799 21.351 20.977 1.00 88.38 393 GLN A C 1
ATOM 3097 O O . GLN A 1 393 ? 2.474 21.547 22.149 1.00 88.38 393 GLN A O 1
ATOM 3102 N N . MET A 1 394 ? 2.335 20.324 20.260 1.00 80.69 394 MET A N 1
ATOM 3103 C CA . MET A 1 394 ? 1.436 19.306 20.807 1.00 80.69 394 MET A CA 1
ATOM 3104 C C . MET A 1 394 ? 2.113 18.491 21.912 1.00 80.69 394 MET A C 1
ATOM 3106 O O . MET A 1 394 ? 1.552 18.374 22.999 1.00 80.69 394 MET A O 1
ATOM 3110 N N . GLU A 1 395 ? 3.346 18.030 21.696 1.00 81.12 395 GLU A N 1
ATOM 3111 C CA . GLU A 1 395 ? 4.137 17.334 22.720 1.00 81.12 395 GLU A CA 1
ATOM 3112 C C . GLU A 1 395 ? 4.369 18.218 23.957 1.00 81.12 395 GLU A C 1
ATOM 3114 O O . GLU A 1 395 ? 4.219 17.768 25.095 1.00 81.12 395 GLU A O 1
ATOM 3119 N N . GLY A 1 396 ? 4.670 19.506 23.756 1.00 86.56 396 GLY A N 1
ATOM 3120 C CA . GLY A 1 396 ? 4.801 20.473 24.846 1.00 86.56 396 GLY A CA 1
ATOM 3121 C C . GLY A 1 396 ? 3.499 20.672 25.631 1.00 86.56 396 GLY A C 1
ATOM 3122 O O . GLY A 1 396 ? 3.521 20.775 26.861 1.00 86.56 396 GLY A O 1
ATOM 3123 N N . TRP A 1 397 ? 2.354 20.692 24.944 1.00 90.19 397 TRP A N 1
ATOM 3124 C CA . TRP A 1 397 ? 1.039 20.783 25.576 1.00 90.19 397 TRP A CA 1
ATOM 3125 C C . TRP A 1 397 ? 0.688 19.515 26.364 1.00 90.19 397 TRP A C 1
ATOM 3127 O O . TRP A 1 397 ? 0.232 19.614 27.505 1.00 90.19 397 TRP A O 1
ATOM 3137 N N . GLU A 1 398 ? 0.950 18.332 25.810 1.00 80.94 398 GLU A N 1
ATOM 3138 C CA . GLU A 1 398 ? 0.734 17.050 26.489 1.00 80.94 398 GLU A CA 1
ATOM 3139 C C . GLU A 1 398 ? 1.616 16.915 27.732 1.00 80.94 398 GLU A C 1
ATOM 3141 O O . GLU A 1 398 ? 1.122 16.568 28.808 1.00 80.94 398 GLU A O 1
ATOM 3146 N N . ALA A 1 399 ? 2.896 17.284 27.632 1.00 83.19 399 ALA A N 1
ATOM 3147 C CA . ALA A 1 399 ? 3.805 17.313 28.773 1.00 83.19 399 ALA A CA 1
ATOM 3148 C C . ALA A 1 399 ? 3.303 18.263 29.875 1.00 83.19 399 ALA A C 1
ATOM 3150 O O . ALA A 1 399 ? 3.333 17.918 31.060 1.00 83.19 399 ALA A O 1
ATOM 3151 N N . ALA A 1 400 ? 2.776 19.434 29.502 1.00 86.62 400 ALA A N 1
ATOM 3152 C CA . ALA A 1 400 ? 2.179 20.371 30.449 1.00 86.62 400 ALA A CA 1
ATOM 3153 C C . ALA A 1 400 ? 0.902 19.812 31.109 1.00 86.62 400 ALA A C 1
ATOM 3155 O O . ALA A 1 400 ? 0.701 20.001 32.312 1.00 86.62 400 ALA A O 1
ATOM 3156 N N . GLN A 1 401 ? 0.055 19.093 30.363 1.00 84.88 401 GLN A N 1
ATOM 3157 C CA . GLN A 1 401 ? -1.131 18.425 30.914 1.00 84.88 401 GLN A CA 1
ATOM 3158 C C . GLN A 1 401 ? -0.761 17.299 31.880 1.00 84.88 401 GLN A C 1
ATOM 3160 O O . GLN A 1 401 ? -1.354 17.191 32.955 1.00 84.88 401 GLN A O 1
ATOM 3165 N N . MET A 1 402 ? 0.241 16.492 31.535 1.00 78.94 402 MET A N 1
ATOM 3166 C CA . MET A 1 402 ? 0.744 15.427 32.400 1.00 78.94 402 MET A CA 1
ATOM 3167 C C . MET A 1 402 ? 1.319 15.999 33.695 1.00 78.94 402 MET A C 1
ATOM 3169 O O . MET A 1 402 ? 0.911 15.579 34.776 1.00 78.94 402 MET A O 1
ATOM 3173 N N . ALA A 1 403 ? 2.140 17.049 33.612 1.00 87.75 403 ALA A N 1
ATOM 3174 C CA . ALA A 1 403 ? 2.653 17.742 34.791 1.00 87.75 403 ALA A CA 1
ATOM 3175 C C . ALA A 1 403 ? 1.524 18.330 35.663 1.00 87.75 403 ALA A C 1
ATOM 3177 O O . ALA A 1 403 ? 1.560 18.227 36.891 1.00 87.75 403 ALA A O 1
ATOM 3178 N N . ALA A 1 404 ? 0.482 18.908 35.054 1.00 88.44 404 ALA A N 1
ATOM 3179 C CA . ALA A 1 404 ? -0.675 19.418 35.790 1.00 88.44 404 ALA A CA 1
ATOM 3180 C C . ALA A 1 404 ? -1.470 18.296 36.483 1.00 88.44 404 ALA A C 1
ATOM 3182 O O . ALA A 1 404 ? -1.943 18.470 37.611 1.00 88.44 404 ALA A O 1
ATOM 3183 N N . ASN A 1 405 ? -1.609 17.138 35.836 1.00 86.62 405 ASN A N 1
ATOM 3184 C CA . ASN A 1 405 ? -2.260 15.967 36.416 1.00 86.62 405 ASN A CA 1
ATOM 3185 C C . ASN A 1 405 ? -1.436 15.356 37.555 1.00 86.62 405 ASN A C 1
ATOM 3187 O O . ASN A 1 405 ? -2.022 14.992 38.575 1.00 86.62 405 ASN A O 1
ATOM 3191 N N . ASP A 1 406 ? -0.109 15.338 37.445 1.00 89.31 406 ASP A N 1
ATOM 3192 C CA . ASP A 1 406 ? 0.787 14.900 38.517 1.00 89.31 406 ASP A CA 1
ATOM 3193 C C . ASP A 1 406 ? 0.687 15.811 39.742 1.00 89.31 406 ASP A C 1
ATOM 3195 O O . ASP A 1 406 ? 0.559 15.325 40.867 1.00 89.31 406 ASP A O 1
ATOM 3199 N N . VAL A 1 407 ? 0.644 17.135 39.550 1.00 91.88 407 VAL A N 1
ATOM 3200 C CA . VAL A 1 407 ? 0.431 18.091 40.652 1.00 91.88 407 VAL A CA 1
ATOM 3201 C C . VAL A 1 407 ? -0.925 17.856 41.328 1.00 91.88 407 VAL A C 1
ATOM 3203 O O . VAL A 1 407 ? -1.005 17.809 42.559 1.00 91.88 407 VAL A O 1
ATOM 3206 N N . ARG A 1 408 ? -1.992 17.632 40.549 1.00 90.88 408 ARG A N 1
ATOM 3207 C CA . ARG A 1 408 ? -3.320 17.290 41.091 1.00 90.88 408 ARG A CA 1
ATOM 3208 C C . ARG A 1 408 ? -3.309 15.951 41.831 1.00 90.88 408 ARG A C 1
ATOM 3210 O O . ARG A 1 408 ? -3.959 15.820 42.868 1.00 90.88 408 ARG A O 1
ATOM 3217 N N . ALA A 1 409 ? -2.578 14.957 41.332 1.00 87.31 409 ALA A N 1
ATOM 3218 C CA . ALA A 1 409 ? -2.428 13.661 41.985 1.00 87.31 409 ALA A CA 1
ATOM 3219 C C . ALA A 1 409 ? -1.666 13.791 43.313 1.00 87.31 409 ALA A C 1
ATOM 3221 O O . ALA A 1 409 ? -2.090 13.222 44.321 1.00 87.31 409 ALA A O 1
ATOM 3222 N N . GLN A 1 410 ? -0.605 14.600 43.349 1.00 89.81 410 GLN A N 1
ATOM 3223 C CA . GLN A 1 410 ? 0.134 14.918 44.572 1.00 89.81 410 GLN A CA 1
ATOM 3224 C C . GLN A 1 410 ? -0.746 15.644 45.598 1.00 89.81 410 GLN A C 1
ATOM 3226 O O . GLN A 1 410 ? -0.705 15.304 46.782 1.00 89.81 410 GLN A O 1
ATOM 3231 N N . GLN A 1 411 ? -1.593 16.584 45.164 1.00 90.12 411 GLN A N 1
ATOM 3232 C CA . GLN A 1 411 ? -2.565 17.253 46.036 1.00 90.12 411 GLN A CA 1
ATOM 3233 C C . GLN A 1 411 ? -3.586 16.268 46.615 1.00 90.12 411 GLN A C 1
ATOM 3235 O O . GLN A 1 411 ? -3.738 16.210 47.832 1.00 90.12 411 GLN A O 1
ATOM 3240 N N . ARG A 1 412 ? -4.192 15.408 45.785 1.00 91.19 412 ARG A N 1
ATOM 3241 C CA . ARG A 1 412 ? -5.112 14.355 46.257 1.00 91.19 412 ARG A CA 1
ATOM 3242 C C . ARG A 1 412 ? -4.439 13.396 47.238 1.00 91.19 412 ARG A C 1
ATOM 3244 O O . ARG A 1 412 ? -5.050 12.983 48.220 1.00 91.19 412 ARG A O 1
ATOM 3251 N N . ALA A 1 413 ? -3.177 13.043 46.996 1.00 88.94 413 ALA A N 1
ATOM 3252 C CA . ALA A 1 413 ? -2.409 12.193 47.900 1.00 88.94 413 ALA A CA 1
ATOM 3253 C C . ALA A 1 413 ? -2.137 12.884 49.245 1.00 88.94 413 ALA A C 1
ATOM 3255 O O . ALA A 1 413 ? -2.209 12.234 50.290 1.00 88.94 413 ALA A O 1
ATOM 3256 N N . LYS A 1 414 ? -1.859 14.192 49.234 1.00 93.62 414 LYS A N 1
ATOM 3257 C CA . LYS A 1 414 ? -1.687 14.998 50.446 1.00 93.62 414 LYS A CA 1
ATOM 3258 C C . LYS A 1 414 ? -2.992 15.093 51.240 1.00 93.62 414 LYS A C 1
ATOM 3260 O O . LYS A 1 414 ? -2.997 14.742 52.415 1.00 93.62 414 LYS A O 1
ATOM 3265 N N . GLU A 1 415 ? -4.097 15.446 50.589 1.00 92.75 415 GLU A N 1
ATOM 3266 C CA . GLU A 1 415 ? -5.430 15.495 51.206 1.00 92.75 415 GLU A CA 1
ATOM 3267 C C . GLU A 1 415 ? -5.837 14.132 51.788 1.00 92.75 415 GLU A C 1
ATOM 3269 O O . GLU A 1 415 ? -6.383 14.050 52.886 1.00 92.75 415 GLU A O 1
ATOM 3274 N N . ALA A 1 416 ? -5.515 13.033 51.098 1.00 90.44 416 ALA A N 1
ATOM 3275 C CA . ALA A 1 416 ? -5.773 11.686 51.597 1.00 90.44 416 ALA A CA 1
ATOM 3276 C C . ALA A 1 416 ? -4.937 11.338 52.840 1.00 90.44 416 ALA A C 1
ATOM 3278 O O . ALA A 1 416 ? -5.433 10.632 53.721 1.00 90.44 416 ALA A O 1
ATOM 3279 N N . ARG A 1 417 ? -3.685 11.811 52.930 1.00 91.12 417 ARG A N 1
ATOM 3280 C CA . ARG A 1 417 ? -2.846 11.655 54.132 1.00 91.12 417 ARG A CA 1
ATOM 3281 C C . ARG A 1 417 ? -3.411 12.460 55.297 1.00 91.12 417 ARG A C 1
ATOM 3283 O O . ARG A 1 417 ? -3.662 11.880 56.348 1.00 91.12 417 ARG A O 1
ATOM 3290 N N . GLU A 1 418 ? -3.724 13.733 55.076 1.00 93.38 418 GLU A N 1
ATOM 3291 C CA . GLU A 1 418 ? -4.335 14.604 56.088 1.00 93.38 418 GLU A CA 1
ATOM 3292 C C . GLU A 1 418 ? -5.683 14.042 56.576 1.00 93.38 418 GLU A C 1
ATOM 3294 O O . GLU A 1 418 ? -5.966 14.027 57.773 1.00 93.38 418 GLU A O 1
ATOM 3299 N N . ALA A 1 419 ? -6.494 13.471 55.680 1.00 91.56 419 ALA A N 1
ATOM 3300 C CA . ALA A 1 419 ? -7.746 12.813 56.046 1.00 91.56 419 ALA A CA 1
ATOM 3301 C C . ALA A 1 419 ? -7.541 11.532 56.877 1.00 91.56 419 ALA A C 1
ATOM 3303 O O . ALA A 1 419 ? -8.377 11.217 57.729 1.00 91.56 419 ALA A O 1
ATOM 3304 N N . ARG A 1 420 ? -6.462 10.770 56.643 1.00 91.38 420 ARG A N 1
ATOM 3305 C CA . ARG A 1 420 ? -6.106 9.602 57.471 1.00 91.38 420 ARG A CA 1
ATOM 3306 C C . ARG A 1 420 ? -5.670 10.043 58.864 1.00 91.38 420 ARG A C 1
ATOM 3308 O O . ARG A 1 420 ? -6.220 9.540 59.839 1.00 91.38 420 ARG A O 1
ATOM 3315 N N . GLU A 1 421 ? -4.793 11.037 58.949 1.00 93.06 421 GLU A N 1
ATOM 3316 C CA . GLU A 1 421 ? -4.345 11.617 60.220 1.00 93.06 421 GLU A CA 1
ATOM 3317 C C . GLU A 1 421 ? -5.523 12.201 61.019 1.00 93.06 421 GLU A C 1
ATOM 3319 O O . GLU A 1 421 ? -5.652 11.955 62.218 1.00 93.06 421 GLU A O 1
ATOM 3324 N N . ALA A 1 422 ? -6.459 12.886 60.354 1.00 91.50 422 ALA A N 1
ATOM 3325 C CA . ALA A 1 422 ? -7.673 13.399 60.987 1.00 91.50 422 ALA A CA 1
ATOM 3326 C C . ALA A 1 422 ? -8.579 12.276 61.526 1.00 91.50 422 ALA A C 1
ATOM 3328 O O . ALA A 1 422 ? -9.156 12.406 62.610 1.00 91.50 422 ALA A O 1
ATOM 3329 N N . LYS A 1 423 ? -8.702 11.154 60.801 1.00 93.44 423 LYS A N 1
ATOM 3330 C CA . LYS A 1 423 ? -9.461 9.978 61.261 1.00 93.44 423 LYS A CA 1
ATOM 3331 C C . LYS A 1 423 ? -8.805 9.322 62.475 1.00 93.44 423 LYS A C 1
ATOM 3333 O O . LYS A 1 423 ? -9.514 9.005 63.431 1.00 93.44 423 LYS A O 1
ATOM 3338 N N . GLU A 1 424 ? -7.486 9.156 62.461 1.00 92.62 424 GLU A N 1
ATOM 3339 C CA . GLU A 1 424 ? -6.724 8.620 63.595 1.00 92.62 424 GLU A CA 1
ATOM 3340 C C . GLU A 1 424 ? -6.838 9.534 64.822 1.00 92.62 424 GLU A C 1
ATOM 3342 O O . GLU A 1 424 ? -7.158 9.072 65.919 1.00 92.62 424 GLU A O 1
ATOM 3347 N N . ALA A 1 425 ? -6.708 10.851 64.638 1.00 91.19 425 ALA A N 1
ATOM 3348 C CA . ALA A 1 425 ? -6.903 11.832 65.701 1.00 91.19 425 ALA A CA 1
ATOM 3349 C C . ALA A 1 425 ? -8.328 11.785 66.283 1.00 91.19 425 ALA A C 1
ATOM 3351 O O . ALA A 1 425 ? -8.507 11.835 67.503 1.00 91.19 425 ALA A O 1
ATOM 3352 N N . ALA A 1 426 ? -9.352 11.631 65.436 1.00 90.81 426 ALA A N 1
ATOM 3353 C CA . ALA A 1 426 ? -10.737 11.484 65.876 1.00 90.81 426 ALA A CA 1
ATOM 3354 C C . ALA A 1 426 ? -10.976 10.169 66.641 1.00 90.81 426 ALA A C 1
ATOM 3356 O O . ALA A 1 426 ? -11.731 10.156 67.618 1.00 90.81 426 ALA A O 1
ATOM 3357 N N . GLN A 1 427 ? -10.333 9.069 66.238 1.00 91.56 427 GLN A N 1
ATOM 3358 C CA . GLN A 1 427 ? -10.372 7.805 66.980 1.00 91.56 427 GLN A CA 1
ATOM 3359 C C . GLN A 1 427 ? -9.722 7.949 68.359 1.00 91.56 427 GLN A C 1
ATOM 3361 O O . GLN A 1 427 ? -10.368 7.644 69.362 1.00 91.56 427 GLN A O 1
ATOM 3366 N N . LEU A 1 428 ? -8.517 8.518 68.428 1.00 93.19 428 LEU A N 1
ATOM 3367 C CA . LEU A 1 428 ? -7.824 8.822 69.683 1.00 93.19 428 LEU A CA 1
ATOM 3368 C C . LEU A 1 428 ? -8.650 9.737 70.596 1.00 93.19 428 LEU A C 1
ATOM 3370 O O . LEU A 1 428 ? -8.719 9.517 71.806 1.00 93.19 428 LEU A O 1
ATOM 3374 N N . ALA A 1 429 ? -9.326 10.746 70.041 1.00 89.06 429 ALA A N 1
ATOM 3375 C CA . ALA A 1 429 ? -10.225 11.610 70.801 1.00 89.06 429 ALA A CA 1
ATOM 3376 C C . ALA A 1 429 ? -11.419 10.828 71.375 1.00 89.06 429 ALA A C 1
ATOM 3378 O O . ALA A 1 429 ? -11.729 10.962 72.560 1.00 89.06 429 ALA A O 1
ATOM 3379 N N . ARG A 1 430 ? -12.050 9.954 70.576 1.00 90.94 430 ARG A N 1
ATOM 3380 C CA . ARG A 1 430 ? -13.142 9.076 71.035 1.00 90.94 430 ARG A CA 1
ATOM 3381 C C . ARG A 1 430 ? -12.680 8.116 72.129 1.00 90.94 430 ARG A C 1
ATOM 3383 O O . ARG A 1 430 ? -13.410 7.916 73.100 1.00 90.94 430 ARG A O 1
ATOM 3390 N N . GLU A 1 431 ? -11.483 7.548 72.014 1.00 90.25 431 GLU A N 1
ATOM 3391 C CA . GLU A 1 431 ? -10.899 6.691 73.050 1.00 90.25 431 GLU A CA 1
ATOM 3392 C C . GLU A 1 431 ? -10.607 7.459 74.336 1.00 90.25 431 GLU A C 1
ATOM 3394 O O . GLU A 1 431 ? -10.974 6.999 75.418 1.00 90.25 431 GLU A O 1
ATOM 3399 N N . ARG A 1 432 ? -10.047 8.670 74.238 1.00 91.06 432 ARG A N 1
ATOM 3400 C CA . ARG A 1 432 ? -9.850 9.557 75.393 1.00 91.06 432 ARG A CA 1
ATOM 3401 C C . ARG A 1 432 ? -11.178 9.902 76.068 1.00 91.06 432 ARG A C 1
ATOM 3403 O O . ARG A 1 432 ? -11.256 9.845 77.293 1.00 91.06 432 ARG A O 1
ATOM 3410 N N . SER A 1 433 ? -12.237 10.185 75.307 1.00 86.44 433 SER A N 1
ATOM 3411 C CA . SER A 1 433 ? -13.584 10.411 75.850 1.00 86.44 433 SER A CA 1
ATOM 3412 C C . SER A 1 433 ? -14.170 9.159 76.508 1.00 86.44 433 SER A C 1
ATOM 3414 O O . SER A 1 433 ? -14.759 9.260 77.582 1.00 86.44 433 SER A O 1
ATOM 3416 N N . ARG A 1 434 ? -13.989 7.968 75.918 1.00 89.50 434 ARG A N 1
ATOM 3417 C CA . ARG A 1 434 ? -14.400 6.689 76.530 1.00 89.50 434 ARG A CA 1
ATOM 3418 C C . ARG A 1 434 ? -13.637 6.416 77.824 1.00 89.50 434 ARG A C 1
ATOM 3420 O O . ARG A 1 434 ? -14.246 5.990 78.799 1.00 89.50 434 ARG A O 1
ATOM 3427 N N . SER A 1 435 ? -12.336 6.689 77.846 1.00 86.88 435 SER A N 1
ATOM 3428 C CA . SER A 1 435 ? -11.490 6.545 79.032 1.00 86.88 435 SER A CA 1
ATOM 3429 C C . SER A 1 435 ? -11.912 7.511 80.143 1.00 86.88 435 SER A C 1
ATOM 3431 O O . SER A 1 435 ? -12.094 7.082 81.280 1.00 86.88 435 SER A O 1
ATOM 3433 N N . ARG A 1 436 ? -12.208 8.780 79.808 1.00 88.06 436 ARG A N 1
ATOM 3434 C CA . ARG A 1 436 ? -12.797 9.746 80.755 1.00 88.06 436 ARG A CA 1
ATOM 3435 C C . ARG A 1 436 ? -14.132 9.264 81.312 1.00 88.06 436 ARG A C 1
ATOM 3437 O O . ARG A 1 436 ? -14.268 9.224 82.523 1.00 88.06 436 ARG A O 1
ATOM 3444 N N . ARG A 1 437 ? -15.061 8.802 80.466 1.00 86.31 437 ARG A N 1
ATOM 3445 C CA . ARG A 1 437 ? -16.354 8.253 80.921 1.00 86.31 437 ARG A CA 1
ATOM 3446 C C . ARG A 1 437 ? -16.192 7.026 81.819 1.00 86.31 437 ARG A C 1
ATOM 3448 O O . ARG A 1 437 ? -16.929 6.877 82.782 1.00 86.31 437 ARG A O 1
ATOM 3455 N N . ARG A 1 438 ? -15.231 6.142 81.522 1.00 86.69 438 ARG A N 1
ATOM 3456 C CA . ARG A 1 438 ? -14.904 4.989 82.382 1.00 86.69 438 ARG A CA 1
ATOM 3457 C C . ARG A 1 438 ? -14.335 5.430 83.728 1.00 86.69 438 ARG A C 1
ATOM 3459 O O . ARG A 1 438 ? -14.638 4.797 84.731 1.00 86.69 438 ARG A O 1
ATOM 3466 N N . LYS A 1 439 ? -13.518 6.486 83.745 1.00 87.06 439 LYS A N 1
ATOM 3467 C CA . LYS A 1 439 ? -12.991 7.075 84.976 1.00 87.06 439 LYS A CA 1
ATOM 3468 C C . LYS A 1 439 ? -14.102 7.740 85.789 1.00 87.06 439 LYS A C 1
ATOM 3470 O O . LYS A 1 439 ? -14.285 7.360 86.928 1.00 87.06 439 LYS A O 1
ATOM 3475 N N . GLU A 1 440 ? -14.910 8.604 85.179 1.00 85.44 440 GLU A N 1
ATOM 3476 C CA . GLU A 1 440 ? -16.075 9.234 85.821 1.00 85.44 440 GLU A CA 1
ATOM 3477 C C . GLU A 1 440 ? -17.064 8.201 86.368 1.00 85.44 440 GLU A C 1
ATOM 3479 O O . GLU A 1 440 ? -17.575 8.369 87.468 1.00 85.44 440 GLU A O 1
ATOM 3484 N N . LYS A 1 441 ? -17.318 7.112 85.627 1.00 86.44 441 LYS A N 1
ATOM 3485 C CA . LYS A 1 441 ? -18.161 6.013 86.109 1.00 86.44 441 LYS A CA 1
ATOM 3486 C C . LYS A 1 441 ? -17.559 5.347 87.347 1.00 86.44 441 LYS A C 1
ATOM 3488 O O . LYS A 1 441 ? -18.289 5.125 88.300 1.00 86.44 441 LYS A O 1
ATOM 3493 N N . ARG A 1 442 ? -16.251 5.076 87.345 1.00 82.50 442 ARG A N 1
ATOM 3494 C CA . ARG A 1 442 ? -15.539 4.493 88.492 1.00 82.50 442 ARG A CA 1
ATOM 3495 C C . ARG A 1 442 ? -15.545 5.430 89.699 1.00 82.50 442 ARG A C 1
ATOM 3497 O O . ARG A 1 442 ? -15.837 4.984 90.795 1.00 82.50 442 ARG A O 1
ATOM 3504 N N . ASP A 1 443 ? -15.293 6.718 89.482 1.00 83.06 443 ASP A N 1
ATOM 3505 C CA . ASP A 1 443 ? -15.324 7.739 90.531 1.00 83.06 443 ASP A CA 1
ATOM 3506 C C . ASP A 1 443 ? -16.751 7.876 91.107 1.00 83.06 443 ASP A C 1
ATOM 3508 O O . ASP A 1 443 ? -16.925 8.019 92.314 1.00 83.06 443 ASP A O 1
ATOM 3512 N N . ARG A 1 444 ? -17.792 7.777 90.263 1.00 80.81 444 ARG A N 1
ATOM 3513 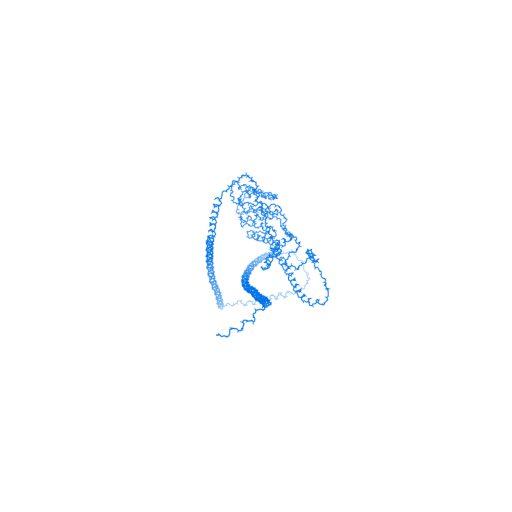C CA . ARG A 1 444 ? -19.201 7.763 90.693 1.00 80.81 444 ARG A CA 1
ATOM 3514 C C . ARG A 1 444 ? -19.543 6.510 91.491 1.00 80.81 444 ARG A C 1
ATOM 3516 O O . ARG A 1 444 ? -20.143 6.634 92.550 1.00 80.81 444 ARG A O 1
ATOM 3523 N N . GLU A 1 445 ? -19.141 5.338 91.001 1.00 81.94 445 GLU A N 1
ATOM 3524 C CA . GLU A 1 445 ? -19.297 4.065 91.709 1.00 81.94 445 GLU A CA 1
ATOM 3525 C C . GLU A 1 445 ? -18.581 4.121 93.067 1.00 81.94 445 GLU A C 1
ATOM 3527 O O . GLU A 1 445 ? -19.180 3.732 94.057 1.00 81.94 445 GLU A O 1
ATOM 3532 N N . GLU A 1 446 ? -17.368 4.684 93.159 1.00 79.94 446 GLU A N 1
ATOM 3533 C CA . GLU A 1 446 ? -16.644 4.878 94.427 1.00 79.94 446 GLU A CA 1
ATOM 3534 C C . GLU A 1 446 ? -17.361 5.832 95.394 1.00 79.94 446 GLU A C 1
ATOM 3536 O O . GLU A 1 446 ? -17.360 5.591 96.605 1.00 79.94 446 GLU A O 1
ATOM 3541 N N . VAL A 1 447 ? -17.973 6.910 94.892 1.00 79.44 447 VAL A N 1
ATOM 3542 C CA . VAL A 1 447 ? -18.790 7.821 95.711 1.00 79.44 447 VAL A CA 1
ATOM 3543 C C . VAL A 1 447 ? -20.051 7.114 96.204 1.00 79.44 447 VAL A C 1
ATOM 3545 O O . VAL A 1 447 ? -20.329 7.162 97.399 1.00 79.44 447 VAL A O 1
ATOM 3548 N N . GLU A 1 448 ? -20.763 6.396 95.333 1.00 76.69 448 GLU A N 1
ATOM 3549 C CA . GLU A 1 448 ? -21.940 5.597 95.698 1.00 76.69 448 GLU A CA 1
ATOM 3550 C C . GLU A 1 448 ? -21.586 4.481 96.697 1.00 76.69 448 GLU A C 1
ATOM 3552 O O . GLU A 1 448 ? -22.348 4.205 97.623 1.00 76.69 448 GLU A O 1
ATOM 3557 N N . ASP A 1 449 ? -20.416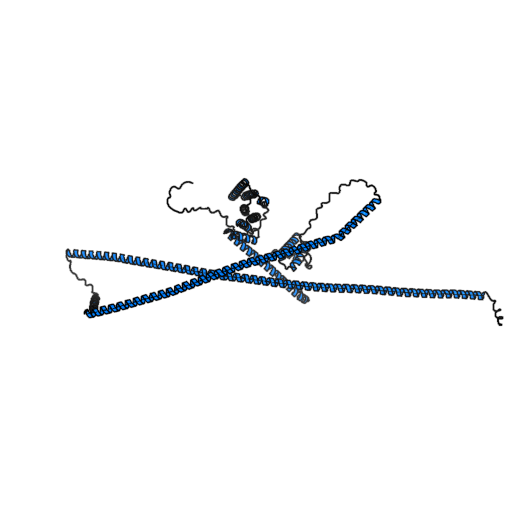 3.853 96.564 1.00 72.00 449 ASP A N 1
ATOM 3558 C CA . ASP A 1 449 ? -19.902 2.859 97.510 1.00 72.00 449 ASP A CA 1
ATOM 3559 C C . ASP A 1 449 ? -19.540 3.491 98.862 1.00 72.00 449 ASP A C 1
ATOM 3561 O O . ASP A 1 449 ? -19.801 2.919 99.923 1.00 72.00 449 ASP A O 1
ATOM 3565 N N . ARG A 1 450 ? -18.956 4.696 98.849 1.00 70.50 450 ARG A N 1
ATOM 3566 C CA . ARG A 1 450 ? -18.651 5.468 100.060 1.00 70.50 450 ARG A CA 1
ATOM 3567 C C . ARG A 1 450 ? -19.933 5.925 100.765 1.00 70.50 450 ARG A C 1
ATOM 3569 O O . ARG A 1 450 ? -19.989 5.846 101.991 1.00 70.50 450 ARG A O 1
ATOM 3576 N N . ASP A 1 451 ? -20.956 6.338 100.022 1.00 69.25 451 ASP A N 1
ATOM 3577 C CA . ASP A 1 451 ? -22.264 6.729 100.559 1.00 69.25 451 ASP A CA 1
ATOM 3578 C C . ASP A 1 451 ? -23.056 5.520 101.083 1.00 69.25 451 ASP A C 1
ATOM 3580 O O . ASP A 1 451 ? -23.669 5.610 102.152 1.00 69.25 451 ASP A O 1
ATOM 3584 N N . ARG A 1 452 ? -22.962 4.349 100.434 1.00 62.31 452 ARG A N 1
ATOM 3585 C CA . ARG A 1 452 ? -23.477 3.074 100.974 1.00 62.31 452 ARG A CA 1
ATOM 3586 C C . ARG A 1 452 ? -22.824 2.712 102.309 1.00 62.31 452 ARG A C 1
ATOM 3588 O O . ARG A 1 452 ? -23.520 2.431 103.282 1.00 62.31 452 ARG A O 1
ATOM 3595 N N . ARG A 1 453 ? -21.495 2.836 102.415 1.00 63.03 453 ARG A N 1
ATOM 3596 C CA . ARG A 1 453 ? -20.772 2.629 103.689 1.00 63.03 453 ARG A CA 1
ATOM 3597 C C . ARG A 1 453 ? -21.173 3.636 104.772 1.00 63.03 453 ARG A C 1
ATOM 3599 O O . ARG A 1 453 ? -21.123 3.302 105.951 1.00 63.03 453 ARG A O 1
ATOM 3606 N N . ARG A 1 454 ? -21.570 4.856 104.394 1.00 61.12 454 ARG A N 1
ATOM 3607 C CA . ARG A 1 454 ? -21.986 5.923 105.322 1.00 61.12 454 ARG A CA 1
ATOM 3608 C C . ARG A 1 454 ? -23.445 5.806 105.774 1.00 61.12 454 ARG A C 1
ATOM 3610 O O . ARG A 1 454 ? -23.760 6.230 106.880 1.00 61.12 454 ARG A O 1
ATOM 3617 N N . SER A 1 455 ? -24.313 5.246 104.934 1.00 54.62 455 SER A N 1
ATOM 3618 C CA . SER A 1 455 ? -25.744 5.040 105.206 1.00 54.62 455 SER A CA 1
ATOM 3619 C C . SER A 1 455 ? -26.056 3.729 105.935 1.00 54.62 455 SER A C 1
ATOM 3621 O O . SER A 1 455 ? -27.199 3.519 106.330 1.00 54.62 455 SER A O 1
ATOM 3623 N N . GLY A 1 456 ? -25.061 2.861 106.158 1.00 52.78 456 GLY A N 1
ATOM 3624 C CA . GLY A 1 456 ? -25.245 1.612 106.905 1.00 52.78 456 GLY A CA 1
ATOM 3625 C C . GLY A 1 456 ? -26.118 0.578 106.186 1.00 52.78 456 GLY A C 1
ATOM 3626 O O . GLY A 1 456 ? -26.562 -0.379 106.815 1.00 52.78 456 GLY A O 1
ATOM 3627 N N . GLN A 1 457 ? -26.363 0.750 104.885 1.00 53.03 457 GLN A N 1
ATOM 3628 C CA . GLN A 1 457 ? -27.039 -0.244 104.058 1.00 53.03 457 GLN A CA 1
ATOM 3629 C C . GLN A 1 457 ? -26.007 -1.269 103.582 1.00 53.03 457 GLN A C 1
ATOM 3631 O O . GLN A 1 457 ? -25.223 -1.011 102.667 1.00 53.03 457 GLN A O 1
ATOM 3636 N N . ALA A 1 458 ? -25.976 -2.422 104.251 1.00 46.16 458 ALA A N 1
ATOM 3637 C CA . ALA A 1 458 ? -25.255 -3.591 103.762 1.00 46.16 458 ALA A CA 1
ATOM 3638 C C . ALA A 1 458 ? -25.846 -4.037 102.405 1.00 46.16 458 ALA A C 1
ATOM 3640 O O . ALA A 1 458 ? -27.054 -3.882 102.202 1.00 46.16 458 ALA A O 1
ATOM 3641 N N . PRO A 1 459 ? -25.037 -4.562 101.465 1.00 47.75 459 PRO A N 1
ATOM 3642 C CA . PRO A 1 459 ? -25.542 -5.024 100.177 1.00 47.75 459 PRO A CA 1
ATOM 3643 C C . PRO A 1 459 ? -26.557 -6.153 100.384 1.00 47.75 459 PRO A C 1
ATOM 3645 O O . PRO A 1 459 ? -26.270 -7.112 101.096 1.00 47.75 459 PRO A O 1
ATOM 3648 N N . GLU A 1 460 ? -27.711 -6.082 99.719 1.00 51.94 460 GLU A N 1
ATOM 3649 C CA . GLU A 1 460 ? -28.716 -7.158 99.633 1.00 51.94 460 GLU A CA 1
ATOM 3650 C C . GLU A 1 460 ? -28.210 -8.386 98.833 1.00 51.94 460 GLU A C 1
ATOM 3652 O O . GLU A 1 460 ? -28.956 -9.028 98.095 1.00 51.94 460 GLU A O 1
ATOM 3657 N N . GLU A 1 461 ? -26.921 -8.719 98.926 1.00 50.09 461 GLU A N 1
ATOM 3658 C CA . GLU A 1 461 ? -26.328 -9.901 98.294 1.00 50.09 461 GLU A CA 1
ATOM 3659 C C . GLU A 1 461 ? -26.374 -11.140 99.206 1.00 50.09 461 GLU A C 1
ATOM 3661 O O . GLU A 1 461 ? -26.337 -12.257 98.691 1.00 50.09 461 GLU A O 1
ATOM 3666 N N . ASP A 1 462 ? -26.605 -10.978 100.515 1.00 50.06 462 ASP A N 1
ATOM 3667 C CA . ASP A 1 462 ? -26.693 -12.098 101.473 1.00 50.06 462 ASP A CA 1
ATOM 3668 C C . ASP A 1 462 ? -27.987 -12.934 101.368 1.00 50.06 462 ASP A C 1
ATOM 3670 O O . ASP A 1 462 ? -28.042 -14.054 101.874 1.00 50.06 462 ASP A O 1
ATOM 3674 N N . ASN A 1 463 ? -29.010 -12.467 100.644 1.00 53.44 463 ASN A N 1
ATOM 3675 C CA . ASN A 1 463 ? -30.248 -13.236 100.443 1.00 53.44 463 ASN A CA 1
ATOM 3676 C C . ASN A 1 463 ? -30.276 -14.032 99.129 1.00 53.44 463 ASN A C 1
ATOM 3678 O O . ASN A 1 463 ? -31.195 -14.821 98.915 1.00 53.44 463 ASN A O 1
ATOM 3682 N N . ARG A 1 464 ? -29.281 -13.874 98.244 1.00 53.31 464 ARG A N 1
ATOM 3683 C CA . ARG A 1 464 ? -29.264 -14.588 96.954 1.00 53.31 464 ARG A CA 1
ATOM 3684 C C . ARG A 1 464 ? -28.925 -16.073 97.130 1.00 53.31 464 ARG A C 1
ATOM 3686 O O . ARG A 1 464 ? -29.531 -16.911 96.474 1.00 53.31 464 ARG A O 1
ATOM 3693 N N . TRP A 1 465 ? -28.043 -16.388 98.082 1.00 55.38 465 TRP A N 1
ATOM 3694 C CA . TRP A 1 465 ? -27.660 -17.765 98.412 1.00 55.38 465 TRP A CA 1
ATOM 3695 C C . TRP A 1 465 ? -28.799 -18.535 99.104 1.00 55.38 465 TRP A C 1
ATOM 3697 O O . TRP A 1 465 ? -29.063 -19.679 98.756 1.00 55.38 465 TRP A O 1
ATOM 3707 N N . GLN A 1 466 ? -29.552 -17.883 100.003 1.00 55.41 466 GLN A N 1
ATOM 3708 C CA . GLN A 1 466 ? -30.699 -18.503 100.689 1.00 55.41 466 GLN A CA 1
ATOM 3709 C C . GLN A 1 466 ? -31.884 -18.796 99.748 1.00 55.41 466 GLN A C 1
ATOM 3711 O O . GLN A 1 466 ? -32.594 -19.783 99.936 1.00 55.41 466 GLN A O 1
ATOM 3716 N N . LEU A 1 467 ? -32.087 -17.969 98.715 1.00 58.06 467 LEU A N 1
ATOM 3717 C CA . LEU A 1 467 ? -33.122 -18.175 97.693 1.00 58.06 467 LEU A CA 1
ATOM 3718 C C . LEU A 1 467 ? -32.738 -19.248 96.659 1.00 58.06 467 LEU A C 1
ATOM 3720 O O . LEU A 1 467 ? -33.619 -19.969 96.192 1.00 58.06 467 LEU A O 1
ATOM 3724 N N . GLU A 1 468 ? -31.453 -19.396 96.319 1.00 57.38 468 GLU A N 1
ATOM 3725 C CA . GLU A 1 468 ? -30.970 -20.495 95.465 1.00 57.38 468 GLU A CA 1
ATOM 3726 C C . GLU A 1 468 ? -30.958 -21.846 96.198 1.00 57.38 468 GLU A C 1
ATOM 3728 O O . GLU A 1 468 ? -31.303 -22.862 95.597 1.00 57.38 468 GLU A O 1
ATOM 3733 N N . GLU A 1 469 ? -30.666 -21.864 97.502 1.00 56.12 469 GLU A N 1
ATOM 3734 C CA . GLU A 1 469 ? -30.693 -23.080 98.326 1.00 56.12 469 GLU A CA 1
ATOM 3735 C C . GLU A 1 469 ? -32.127 -23.609 98.531 1.00 56.12 469 GLU A C 1
ATOM 3737 O O . GLU A 1 469 ? -32.365 -24.813 98.430 1.00 56.12 469 GLU A O 1
ATOM 3742 N N . GLN A 1 470 ? -33.119 -22.722 98.698 1.00 57.69 470 GLN A N 1
ATOM 3743 C CA . GLN A 1 470 ? -34.541 -23.105 98.713 1.00 57.69 470 GLN A CA 1
ATOM 3744 C C . GLN A 1 470 ? -35.030 -23.615 97.348 1.00 57.69 470 GLN A C 1
ATOM 3746 O O . GLN A 1 470 ? -35.813 -24.563 97.292 1.00 57.69 470 GLN A O 1
ATOM 3751 N N . ARG A 1 471 ? -34.533 -23.044 96.243 1.00 63.59 471 ARG A N 1
ATOM 3752 C CA . ARG A 1 471 ? -34.866 -23.494 94.881 1.00 63.59 471 ARG A CA 1
ATOM 3753 C C . ARG A 1 471 ? -34.298 -24.879 94.567 1.00 63.59 471 ARG A C 1
ATOM 3755 O O . ARG A 1 471 ? -35.010 -25.717 94.022 1.00 63.59 471 ARG A O 1
ATOM 3762 N N . LEU A 1 472 ? -33.049 -25.137 94.955 1.00 61.03 472 LEU A N 1
ATOM 3763 C CA . LEU A 1 472 ? -32.401 -26.441 94.784 1.00 61.03 472 LEU A CA 1
ATOM 3764 C C . LEU A 1 472 ? -33.014 -27.518 95.697 1.00 61.03 472 LEU A C 1
ATOM 3766 O O . LEU A 1 472 ? -33.124 -28.670 95.278 1.00 61.03 472 LEU A O 1
ATOM 3770 N N . ALA A 1 473 ? -33.488 -27.156 96.896 1.00 57.47 473 ALA A N 1
ATOM 3771 C CA . ALA A 1 473 ? -34.224 -28.066 97.778 1.00 57.47 473 A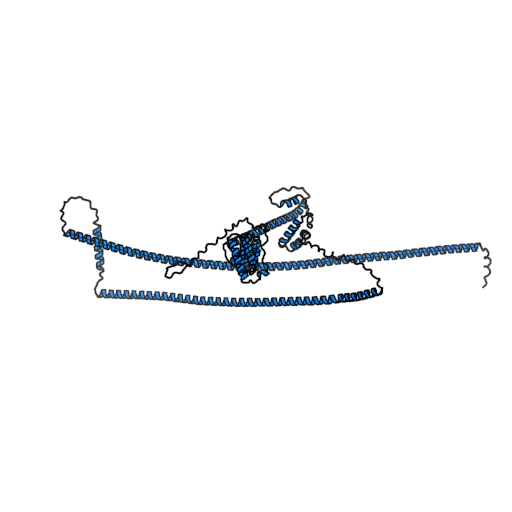LA A CA 1
ATOM 3772 C C . ALA A 1 473 ? -35.625 -28.427 97.237 1.00 57.47 473 ALA A C 1
ATOM 3774 O O . ALA A 1 473 ? -36.054 -29.576 97.362 1.00 57.47 473 ALA A O 1
ATOM 3775 N N . GLU A 1 474 ? -36.326 -27.493 96.583 1.00 59.31 474 GLU A N 1
ATOM 3776 C CA . GLU A 1 474 ? -37.601 -27.782 95.907 1.00 59.31 474 GLU A CA 1
ATOM 3777 C C . GLU A 1 474 ? -37.430 -28.622 94.629 1.00 59.31 474 GLU A C 1
ATOM 3779 O O . GLU A 1 474 ? -38.283 -29.462 94.332 1.00 59.31 474 GLU A O 1
ATOM 3784 N N . GLU A 1 475 ? -36.340 -28.438 93.878 1.00 57.00 475 GLU A N 1
ATOM 3785 C CA . GLU A 1 475 ? -36.054 -29.229 92.672 1.00 57.00 475 GLU A CA 1
ATOM 3786 C C . GLU A 1 475 ? -35.620 -30.668 93.005 1.00 57.00 475 GLU A C 1
ATOM 3788 O O . GLU A 1 475 ? -36.065 -31.606 92.340 1.00 57.00 475 GLU A O 1
ATOM 3793 N N . LEU A 1 476 ? -34.863 -30.875 94.090 1.00 55.22 476 LEU A N 1
ATOM 3794 C CA . LEU A 1 476 ? -34.552 -32.214 94.615 1.00 55.22 476 LEU A CA 1
ATOM 3795 C C . LEU A 1 476 ? -35.787 -32.912 95.213 1.00 55.22 476 LEU A C 1
ATOM 3797 O O . LEU A 1 476 ? -35.977 -34.106 94.985 1.00 55.22 476 LEU A O 1
ATOM 3801 N N . GLY A 1 477 ? -36.691 -32.172 95.868 1.00 51.25 477 GLY A N 1
ATOM 3802 C CA . GLY A 1 477 ? -37.967 -32.710 96.360 1.00 51.25 477 GLY A CA 1
ATOM 3803 C C . GLY A 1 477 ? -38.956 -33.114 95.255 1.00 51.25 477 GLY A C 1
ATOM 3804 O O . GLY A 1 477 ? -39.783 -34.002 95.461 1.00 51.25 477 GLY A O 1
ATOM 3805 N N . ARG A 1 478 ? -38.869 -32.512 94.057 1.00 51.16 478 ARG A N 1
ATOM 3806 C CA . ARG A 1 478 ? -39.684 -32.906 92.888 1.00 51.16 478 ARG A CA 1
ATOM 3807 C C . ARG A 1 478 ? -39.077 -34.055 92.082 1.00 51.16 478 ARG A C 1
ATOM 3809 O O . ARG A 1 478 ? -39.827 -34.769 91.417 1.00 51.16 478 ARG A O 1
ATOM 3816 N N . ALA A 1 479 ? -37.763 -34.265 92.158 1.00 45.50 479 ALA A N 1
ATOM 3817 C CA . ALA A 1 479 ? -37.076 -35.348 91.455 1.00 45.50 479 ALA A CA 1
ATOM 3818 C C . ALA A 1 479 ? -37.204 -36.719 92.155 1.00 45.50 479 ALA A C 1
ATOM 3820 O O . ALA A 1 479 ? -37.167 -37.746 91.480 1.00 45.50 479 ALA A O 1
ATOM 3821 N N . GLU A 1 480 ? -37.445 -36.765 93.472 1.00 46.22 480 GLU A N 1
ATOM 3822 C CA . GLU A 1 480 ? -37.680 -38.024 94.210 1.00 46.22 480 GLU A CA 1
ATOM 3823 C C . GLU A 1 480 ? -39.153 -38.491 94.213 1.00 46.22 480 GLU A C 1
ATOM 3825 O O . GLU A 1 480 ? -39.454 -39.607 94.635 1.00 46.22 480 GLU A O 1
ATOM 3830 N N . ALA A 1 481 ? -40.084 -37.696 93.670 1.00 45.94 481 ALA A N 1
ATOM 3831 C CA . ALA A 1 481 ? -41.513 -38.031 93.593 1.00 45.94 481 ALA A CA 1
ATOM 3832 C C . ALA A 1 481 ? -41.958 -38.638 92.243 1.00 45.94 481 ALA A C 1
ATOM 3834 O O . ALA A 1 481 ? -43.154 -38.789 91.996 1.00 45.94 481 ALA A O 1
ATOM 3835 N N . GLN A 1 482 ? -41.017 -39.015 91.370 1.00 41.53 482 GLN A N 1
ATOM 3836 C CA . GLN A 1 482 ? -41.283 -39.791 90.147 1.00 41.53 482 GLN A CA 1
ATOM 3837 C C . GLN A 1 482 ? -40.708 -41.213 90.258 1.00 41.53 482 GLN A C 1
ATOM 3839 O O . GLN A 1 482 ? -40.109 -41.756 89.334 1.00 41.53 482 GLN A O 1
ATOM 3844 N N . GLY A 1 483 ? -40.900 -41.829 91.426 1.00 38.12 483 GLY A N 1
ATOM 3845 C CA . GLY A 1 483 ? -40.742 -43.262 91.637 1.00 38.12 483 GLY A CA 1
ATOM 3846 C C . GLY A 1 483 ? -42.019 -43.997 91.237 1.00 38.12 483 GLY A C 1
ATOM 3847 O O . GLY A 1 483 ? -43.052 -43.874 91.886 1.00 38.12 483 GLY A O 1
ATOM 3848 N N . THR A 1 484 ? -41.922 -44.754 90.150 1.00 48.53 484 THR A N 1
ATOM 3849 C CA . THR A 1 484 ? -42.836 -45.800 89.672 1.00 48.53 484 THR A CA 1
ATOM 3850 C C . THR A 1 484 ? -43.694 -46.451 90.770 1.00 48.53 484 THR A C 1
ATOM 3852 O O . THR A 1 484 ? -43.193 -47.239 91.574 1.00 48.53 484 THR A O 1
ATOM 3855 N N . GLY A 1 485 ? -44.997 -46.158 90.763 1.00 33.81 485 GLY A N 1
ATOM 3856 C CA . GLY A 1 485 ? -46.001 -46.739 91.654 1.00 33.81 485 GLY A CA 1
ATOM 3857 C C . GLY A 1 485 ? -47.049 -47.528 90.872 1.00 33.81 485 GLY A C 1
ATOM 3858 O O . GLY A 1 485 ? -47.884 -46.950 90.189 1.00 33.81 485 GLY A O 1
ATOM 3859 N N . TYR A 1 486 ? -46.936 -48.851 90.980 1.00 34.44 486 TYR A N 1
ATOM 3860 C CA . TYR A 1 486 ? -47.898 -49.915 90.682 1.00 34.44 486 TYR A CA 1
ATOM 3861 C C . TYR A 1 486 ? -49.377 -49.509 90.509 1.00 34.44 486 TYR A C 1
ATOM 3863 O O . TYR A 1 486 ? -49.996 -48.940 91.407 1.00 34.44 486 TYR A O 1
ATOM 3871 N N . GLU A 1 487 ? -49.979 -49.959 89.404 1.00 37.06 487 GLU A N 1
ATOM 3872 C CA . GLU A 1 487 ? -51.431 -50.048 89.231 1.00 37.06 487 GLU A CA 1
ATOM 3873 C C . GLU A 1 487 ? -52.031 -51.028 90.258 1.00 37.06 487 GLU A C 1
ATOM 3875 O O . GLU A 1 487 ? -51.974 -52.248 90.094 1.00 37.06 487 GLU A O 1
ATOM 3880 N N . GLN A 1 488 ? -52.643 -50.498 91.319 1.00 34.19 488 GLN A N 1
ATOM 3881 C CA . GLN A 1 488 ? -53.626 -51.215 92.132 1.00 34.19 488 GLN A CA 1
ATOM 3882 C C . GLN A 1 488 ? -55.021 -50.699 91.783 1.00 34.19 488 GLN A C 1
ATOM 3884 O O . GLN A 1 488 ? -55.395 -49.567 92.082 1.00 34.19 488 GLN A O 1
ATOM 3889 N N . ARG A 1 489 ? -55.793 -51.563 91.118 1.00 38.12 489 ARG A N 1
ATOM 3890 C CA . ARG A 1 489 ? -57.246 -51.441 91.017 1.00 38.12 489 ARG A CA 1
ATOM 3891 C C . ARG A 1 489 ? -57.839 -51.724 92.390 1.00 38.12 489 ARG A C 1
ATOM 3893 O O . ARG A 1 489 ? -57.856 -52.882 92.789 1.00 38.12 489 ARG A O 1
ATOM 3900 N N . ASP A 1 490 ? -58.394 -50.700 93.030 1.00 34.75 490 ASP A N 1
ATOM 3901 C CA . ASP A 1 490 ? -59.358 -50.886 94.108 1.00 34.75 490 ASP A CA 1
ATOM 3902 C C . ASP A 1 490 ? -60.603 -50.011 93.929 1.00 34.75 490 ASP A C 1
ATOM 3904 O O . ASP A 1 490 ? -60.576 -48.854 93.513 1.00 34.75 490 ASP A O 1
ATOM 3908 N N . PHE A 1 491 ? -61.718 -50.671 94.212 1.00 41.41 491 PHE A N 1
ATOM 3909 C CA . PHE A 1 491 ? -63.119 -50.303 94.060 1.00 41.41 491 PHE A CA 1
ATOM 3910 C C . PHE A 1 491 ? -63.542 -49.202 95.053 1.00 41.41 491 PHE A C 1
ATOM 3912 O O . PHE A 1 491 ? -63.307 -49.361 96.251 1.00 41.41 491 PHE A O 1
ATOM 3919 N N . ARG A 1 492 ? -64.265 -48.151 94.614 1.00 33.81 492 ARG A N 1
ATOM 3920 C CA . ARG A 1 492 ? -65.159 -47.326 95.472 1.00 33.81 492 ARG A CA 1
ATOM 3921 C C . ARG A 1 492 ? -66.163 -46.478 94.655 1.00 33.81 492 ARG A C 1
ATOM 3923 O O . ARG A 1 492 ? -65.961 -46.317 93.458 1.00 33.81 492 ARG A O 1
ATOM 3930 N N . PRO A 1 493 ? -67.293 -46.054 95.261 1.00 38.16 493 PRO A N 1
ATOM 3931 C CA . PRO A 1 493 ? -68.668 -46.284 94.804 1.00 38.16 493 PRO A CA 1
ATOM 3932 C C . PRO A 1 493 ? -69.229 -45.145 93.921 1.00 38.16 493 PRO A C 1
ATOM 3934 O O . PRO A 1 493 ? -68.601 -44.093 93.819 1.00 38.16 493 PRO A O 1
ATOM 3937 N N . PRO A 1 494 ? -70.411 -45.316 93.290 1.00 44.94 494 PRO A N 1
ATOM 3938 C CA . PRO A 1 494 ? -71.012 -44.268 92.470 1.00 44.94 494 PRO A CA 1
ATOM 3939 C C . PRO A 1 494 ? -71.546 -43.149 93.375 1.00 44.94 494 PRO A C 1
ATOM 3941 O O . PRO A 1 494 ? -72.340 -43.417 94.276 1.00 44.94 494 PRO A O 1
ATOM 3944 N N . VAL A 1 495 ? -71.086 -41.914 93.159 1.00 40.00 495 VAL A N 1
ATOM 3945 C CA . VAL A 1 495 ? -71.555 -40.725 93.884 1.00 40.00 495 VAL A CA 1
ATOM 3946 C C . VAL A 1 495 ? -72.293 -39.795 92.931 1.00 40.00 495 VAL A C 1
ATOM 3948 O O . VAL A 1 495 ? -71.873 -39.555 91.801 1.00 40.00 495 VAL A O 1
ATOM 3951 N N . ASP A 1 496 ? -73.419 -39.338 93.456 1.00 39.25 496 ASP A N 1
ATOM 3952 C CA . ASP A 1 496 ? -74.517 -38.614 92.855 1.00 39.25 496 ASP A CA 1
ATOM 3953 C C . ASP A 1 496 ? -74.179 -37.393 91.996 1.00 39.25 496 ASP A C 1
ATOM 3955 O O . ASP A 1 496 ? -73.326 -36.551 92.280 1.00 39.25 496 ASP A O 1
ATOM 3959 N N . ASP A 1 497 ? -75.019 -37.271 90.979 1.00 49.56 497 ASP A N 1
ATOM 3960 C CA . ASP A 1 497 ? -75.205 -36.158 90.068 1.00 49.56 497 ASP A CA 1
ATOM 3961 C C . ASP A 1 497 ? -75.769 -34.922 90.798 1.00 49.56 497 ASP A C 1
ATOM 3963 O O . ASP A 1 497 ? -76.955 -34.608 90.703 1.00 49.56 497 ASP A O 1
ATOM 3967 N N . ARG A 1 498 ? -74.932 -34.226 91.584 1.00 50.94 498 ARG A N 1
ATOM 3968 C CA . ARG A 1 498 ? -75.178 -32.851 92.067 1.00 50.94 498 ARG A CA 1
ATOM 3969 C C . ARG A 1 498 ? -73.867 -32.077 92.243 1.00 50.94 498 ARG A C 1
ATOM 3971 O O . ARG A 1 498 ? -73.462 -31.780 93.361 1.00 50.94 498 ARG A O 1
ATOM 3978 N N . ARG A 1 499 ? -73.228 -31.682 91.132 1.00 50.03 499 ARG A N 1
ATOM 3979 C CA . ARG A 1 499 ? -72.198 -30.623 91.171 1.00 50.03 499 ARG A CA 1
ATOM 3980 C C . ARG A 1 499 ? -72.828 -29.314 91.641 1.00 50.03 499 ARG A C 1
ATOM 3982 O O . ARG A 1 499 ? -73.755 -28.819 90.981 1.00 50.03 499 ARG A O 1
ATOM 3989 N N . SER A 1 500 ? -72.325 -28.768 92.745 1.00 60.44 500 SER A N 1
ATOM 3990 C CA . SER A 1 500 ? -72.725 -27.466 93.287 1.00 60.44 500 SER A CA 1
ATOM 3991 C C . SER A 1 500 ? -72.492 -26.357 92.258 1.00 60.44 500 SER A C 1
ATOM 3993 O O . SER A 1 500 ? -71.556 -26.418 91.462 1.00 60.44 500 SER A O 1
ATOM 3995 N N . ALA A 1 501 ? -73.340 -25.323 92.262 1.00 61.97 501 ALA A N 1
ATOM 3996 C CA . ALA A 1 501 ? -73.232 -24.184 91.338 1.00 61.97 501 ALA A CA 1
ATOM 3997 C C . ALA A 1 501 ? -71.842 -23.511 91.368 1.00 61.97 501 ALA A C 1
ATOM 3999 O O . ALA A 1 501 ? -71.383 -22.977 90.363 1.00 61.97 501 ALA A O 1
ATOM 4000 N N . GLU A 1 502 ? -71.154 -23.604 92.502 1.00 66.06 502 GLU A N 1
ATOM 4001 C CA . GLU A 1 502 ? -69.828 -23.040 92.745 1.00 66.06 502 GLU A CA 1
ATOM 4002 C C . GLU A 1 502 ? -68.703 -23.765 91.986 1.00 66.06 502 GLU A C 1
ATOM 4004 O O . GLU A 1 502 ? -67.799 -23.117 91.466 1.00 66.06 502 GLU A O 1
ATOM 4009 N N . GLU A 1 503 ? -68.790 -25.088 91.812 1.00 71.00 503 GLU A N 1
ATOM 4010 C CA . GLU A 1 503 ? -67.826 -25.849 90.999 1.00 71.00 503 GLU A CA 1
ATOM 4011 C C . GLU A 1 503 ? -67.983 -25.539 89.508 1.00 71.00 503 GLU A C 1
ATOM 4013 O O . GLU A 1 503 ? -66.991 -25.406 88.797 1.00 71.00 503 GLU A O 1
ATOM 4018 N N . ARG A 1 504 ? -69.227 -25.346 89.043 1.00 71.19 504 ARG A N 1
ATOM 4019 C CA . ARG A 1 504 ? -69.504 -24.935 87.655 1.00 71.19 504 ARG A CA 1
ATOM 4020 C C . ARG A 1 504 ? -68.980 -23.531 87.379 1.00 71.19 504 ARG A C 1
ATOM 4022 O O . ARG A 1 504 ? -68.398 -23.301 86.328 1.00 71.19 504 ARG A O 1
ATOM 4029 N N . TRP A 1 505 ? -69.136 -22.620 88.339 1.00 75.50 505 TRP A N 1
ATOM 4030 C CA . TRP A 1 505 ? -68.582 -21.272 88.249 1.00 75.50 505 TRP A CA 1
ATOM 4031 C C . TRP A 1 505 ? -67.046 -21.287 88.212 1.00 75.50 505 TRP A C 1
ATOM 4033 O O . TRP A 1 505 ? -66.449 -20.585 87.399 1.00 75.50 505 TRP A O 1
ATOM 4043 N N . GLN A 1 506 ? -66.388 -22.124 89.022 1.00 80.56 506 GLN A N 1
ATOM 4044 C CA . GLN A 1 506 ? -64.929 -22.276 88.973 1.00 80.56 506 GLN A CA 1
ATOM 4045 C C . GLN A 1 506 ? -64.433 -22.917 87.668 1.00 80.56 506 GLN A C 1
ATOM 4047 O O . GLN A 1 506 ? -63.419 -22.473 87.130 1.00 80.56 506 GLN A O 1
ATOM 4052 N N . ASP A 1 507 ? -65.133 -23.924 87.138 1.00 81.38 507 ASP A N 1
ATOM 4053 C CA . ASP A 1 507 ? -64.833 -24.515 85.825 1.00 81.38 507 ASP A CA 1
ATOM 4054 C C . ASP A 1 507 ? -64.997 -23.487 84.696 1.00 81.38 507 ASP A C 1
ATOM 4056 O O . ASP A 1 507 ? -64.156 -23.409 83.803 1.00 81.38 507 ASP A O 1
ATOM 4060 N N . GLU A 1 508 ? -66.020 -22.636 84.766 1.00 83.81 508 GLU A N 1
ATOM 4061 C CA . GLU A 1 508 ? -66.247 -21.565 83.795 1.00 83.81 508 GLU A CA 1
ATOM 4062 C C . GLU A 1 508 ? -65.163 -20.476 83.870 1.00 83.81 508 GLU A C 1
ATOM 4064 O O . GLU A 1 508 ? -64.693 -20.002 82.835 1.00 83.81 508 GLU A O 1
ATOM 4069 N N . GLN A 1 509 ? -64.671 -20.137 85.069 1.00 86.06 509 GLN A N 1
ATOM 4070 C CA . GLN A 1 509 ? -63.515 -19.244 85.229 1.00 86.06 509 GLN A CA 1
ATOM 4071 C C . GLN A 1 509 ? -62.211 -19.861 84.706 1.00 86.06 509 GLN A C 1
ATOM 4073 O O . GLN A 1 509 ? -61.414 -19.153 84.086 1.00 86.06 509 GLN A O 1
ATOM 4078 N N . ARG A 1 510 ? -61.993 -21.168 84.914 1.00 83.31 510 ARG A N 1
ATOM 4079 C CA . ARG A 1 510 ? -60.851 -21.902 84.342 1.00 83.31 510 ARG A CA 1
ATOM 4080 C C . ARG A 1 510 ? -60.913 -21.917 82.818 1.00 83.31 510 ARG A C 1
ATOM 4082 O O . ARG A 1 510 ? -59.927 -21.573 82.178 1.00 83.31 510 ARG A O 1
ATOM 4089 N N . HIS A 1 511 ? -62.081 -22.198 82.246 1.00 84.00 511 HIS A N 1
ATOM 4090 C CA . HIS A 1 511 ? -62.284 -22.193 80.799 1.00 84.00 511 HIS A CA 1
ATOM 4091 C C . HIS A 1 511 ? -62.073 -20.799 80.181 1.00 84.00 511 HIS A C 1
ATOM 4093 O O . HIS A 1 511 ? -61.411 -20.657 79.156 1.00 84.00 511 HIS A O 1
ATOM 4099 N N . GLN A 1 512 ? -62.561 -19.745 80.844 1.00 85.19 512 GLN A N 1
ATOM 4100 C CA . GLN A 1 512 ? -62.305 -18.352 80.459 1.00 85.19 512 GLN A CA 1
ATOM 4101 C C . GLN A 1 512 ? -60.815 -17.980 80.561 1.00 85.19 512 GLN A C 1
ATOM 4103 O O . GLN A 1 512 ? -60.307 -17.230 79.730 1.00 85.19 512 GLN A O 1
ATOM 4108 N N . ALA A 1 513 ? -60.094 -18.490 81.564 1.00 85.38 513 ALA A N 1
ATOM 4109 C CA . ALA A 1 513 ? -58.652 -18.283 81.694 1.00 85.38 513 ALA A CA 1
ATOM 4110 C C . ALA A 1 513 ? -57.855 -19.032 80.612 1.00 85.38 513 ALA A C 1
ATOM 4112 O O . ALA A 1 513 ? -56.925 -18.459 80.051 1.00 85.38 513 ALA A O 1
ATOM 4113 N N . GLU A 1 514 ? -58.244 -20.262 80.274 1.00 90.81 514 GLU A N 1
ATOM 4114 C CA . GLU A 1 514 ? -57.652 -21.035 79.175 1.00 90.81 514 GLU A CA 1
ATOM 4115 C C . GLU A 1 514 ? -57.878 -20.365 77.817 1.00 90.81 514 GLU A C 1
ATOM 4117 O O . GLU A 1 514 ? -56.953 -20.293 77.013 1.00 90.81 514 GLU A O 1
ATOM 4122 N N . LEU A 1 515 ? -59.074 -19.823 77.564 1.00 90.12 515 LEU A N 1
ATOM 4123 C CA . LEU A 1 515 ? -59.357 -19.057 76.348 1.00 90.12 515 LEU A CA 1
ATOM 4124 C C . LEU A 1 515 ? -58.474 -17.810 76.250 1.00 90.12 515 LEU A C 1
ATOM 4126 O O . LEU A 1 515 ? -57.863 -17.592 75.207 1.00 90.12 515 LEU A O 1
ATOM 4130 N N . ARG A 1 516 ? -58.321 -17.051 77.345 1.00 86.94 516 ARG A N 1
ATOM 4131 C CA . ARG A 1 516 ? -57.397 -15.904 77.388 1.00 86.94 516 ARG A CA 1
ATOM 4132 C C . ARG A 1 516 ? -55.951 -16.319 77.128 1.00 86.94 516 ARG A C 1
ATOM 4134 O O . ARG A 1 516 ? -55.275 -15.667 76.345 1.00 86.94 516 ARG A O 1
ATOM 4141 N N . GLN A 1 517 ? -55.493 -17.430 77.707 1.00 90.62 517 GLN A N 1
ATOM 4142 C CA . GLN A 1 517 ? -54.152 -17.957 77.433 1.00 90.62 517 GLN A CA 1
ATOM 4143 C C . GLN A 1 517 ? -53.983 -18.398 75.976 1.00 90.62 517 GLN A C 1
ATOM 4145 O O . GLN A 1 517 ? -52.931 -18.170 75.386 1.00 90.62 517 GLN A O 1
ATOM 4150 N N . GLN A 1 518 ? -55.006 -19.002 75.366 1.00 90.88 518 GLN A N 1
ATOM 4151 C CA . GLN A 1 518 ? -54.973 -19.357 73.947 1.00 90.88 518 GLN A CA 1
ATOM 4152 C C . GLN A 1 518 ? -54.951 -18.118 73.048 1.00 90.88 518 GLN A C 1
ATOM 4154 O O . GLN A 1 518 ? -54.243 -18.111 72.042 1.00 90.88 518 GLN A O 1
ATOM 4159 N N . GLU A 1 519 ? -55.702 -17.073 73.390 1.00 91.50 519 GLU A N 1
ATOM 4160 C CA . GLU A 1 519 ? -55.694 -15.799 72.669 1.00 91.50 519 GLU A CA 1
ATOM 4161 C C . GLU A 1 519 ? -54.349 -15.076 72.810 1.00 91.50 519 GLU A C 1
ATOM 4163 O O . GLU A 1 519 ? -53.792 -14.637 71.805 1.00 91.50 519 GLU A O 1
ATOM 4168 N N . GLU A 1 520 ? -53.772 -15.035 74.013 1.00 91.56 520 GLU A N 1
ATOM 4169 C CA . GLU A 1 520 ? -52.432 -14.491 74.265 1.00 91.56 520 GLU A CA 1
ATOM 4170 C C . GLU A 1 520 ? -51.343 -15.282 73.529 1.00 91.56 520 GLU A C 1
ATOM 4172 O O . GLU A 1 520 ? -50.463 -14.685 72.908 1.00 91.56 520 GLU A O 1
ATOM 4177 N N . ALA A 1 521 ? -51.424 -16.617 73.520 1.00 90.38 521 ALA A N 1
ATOM 4178 C CA . ALA A 1 521 ? -50.492 -17.471 72.788 1.00 90.38 521 ALA A CA 1
ATOM 4179 C C . ALA A 1 521 ? -50.602 -17.272 71.269 1.00 90.38 521 ALA A C 1
ATOM 4181 O O . ALA A 1 521 ? -49.585 -17.205 70.579 1.00 90.38 521 ALA A O 1
ATOM 4182 N N . ARG A 1 522 ? -51.823 -17.127 70.733 1.00 91.94 522 ARG A N 1
ATOM 4183 C CA . ARG A 1 522 ? -52.046 -16.798 69.314 1.00 91.94 522 ARG A CA 1
ATOM 4184 C C . ARG A 1 522 ? -51.492 -15.422 68.967 1.00 91.94 522 ARG A C 1
ATOM 4186 O O . ARG A 1 522 ? -50.860 -15.269 67.926 1.00 91.94 522 ARG A O 1
ATOM 4193 N N . TRP A 1 523 ? -51.700 -14.440 69.840 1.00 92.31 523 TRP A N 1
ATOM 4194 C CA . TRP A 1 523 ? -51.175 -13.093 69.659 1.00 92.31 523 TRP A CA 1
ATOM 4195 C C . TRP A 1 523 ? -49.639 -13.072 69.692 1.00 92.31 523 TRP A C 1
ATOM 4197 O O . TRP A 1 523 ? -49.026 -12.468 68.812 1.00 92.31 523 TRP A O 1
ATOM 4207 N N . GLN A 1 524 ? -49.004 -13.787 70.627 1.00 91.88 524 GLN A N 1
ATOM 4208 C CA . GLN A 1 524 ? -47.543 -13.923 70.655 1.00 91.88 524 GLN A CA 1
ATOM 4209 C C . GLN A 1 524 ? -47.002 -14.645 69.421 1.00 91.88 524 GLN A C 1
ATOM 4211 O O . GLN A 1 524 ? -46.072 -14.142 68.798 1.00 91.88 524 GLN A O 1
ATOM 4216 N N . ALA A 1 525 ? -47.620 -15.753 69.004 1.00 91.44 525 ALA A N 1
ATOM 4217 C CA . ALA A 1 525 ? -47.221 -16.459 67.788 1.00 91.44 525 ALA A CA 1
ATOM 4218 C C . ALA A 1 525 ? -47.297 -15.550 66.547 1.00 91.44 525 ALA A C 1
ATOM 4220 O O . ALA A 1 525 ? -46.415 -15.591 65.692 1.00 91.44 525 ALA A O 1
ATOM 4221 N N . GLN A 1 526 ? -48.308 -14.677 66.472 1.00 92.94 526 GLN A N 1
ATOM 4222 C CA . GLN A 1 526 ? -48.439 -13.698 65.394 1.00 92.94 526 GLN A CA 1
ATOM 4223 C C . GLN A 1 526 ? -47.339 -12.621 65.442 1.00 92.94 526 GLN A C 1
ATOM 4225 O O . GLN A 1 526 ? -46.816 -12.235 64.398 1.00 92.94 526 GLN A O 1
ATOM 4230 N N . GLN A 1 527 ? -46.955 -12.151 66.633 1.00 92.81 527 GLN A N 1
ATOM 4231 C CA . GLN A 1 527 ? -45.842 -11.206 66.810 1.00 92.81 527 GLN A CA 1
ATOM 4232 C C . GLN A 1 527 ? -44.481 -11.835 66.484 1.00 92.81 527 GLN A C 1
ATOM 4234 O O . GLN A 1 527 ? -43.625 -11.187 65.880 1.00 92.81 527 GLN A O 1
ATOM 4239 N N . ASP A 1 528 ? -44.279 -13.100 66.845 1.00 91.94 528 ASP A N 1
ATOM 4240 C CA . ASP A 1 528 ? -43.065 -13.851 66.520 1.00 91.94 528 ASP A CA 1
ATOM 4241 C C . ASP A 1 528 ? -42.948 -14.084 65.016 1.00 91.94 528 ASP A C 1
ATOM 4243 O O . ASP A 1 528 ? -41.875 -13.902 64.444 1.00 91.94 528 ASP A O 1
ATOM 4247 N N . GLN A 1 529 ? -44.064 -14.397 64.356 1.00 93.44 529 GLN A N 1
ATOM 4248 C CA . GLN A 1 529 ? -44.106 -14.552 62.909 1.00 93.44 529 GLN A CA 1
ATOM 4249 C C . GLN A 1 529 ? -43.788 -13.237 62.183 1.00 93.44 529 GLN A C 1
ATOM 4251 O O . GLN A 1 529 ? -42.994 -13.240 61.246 1.00 93.44 529 GLN A O 1
ATOM 4256 N N . LEU A 1 530 ? -44.318 -12.102 62.655 1.00 94.06 530 LEU A N 1
ATOM 4257 C CA . LEU A 1 530 ? -43.974 -10.783 62.114 1.00 94.06 530 LEU A CA 1
ATOM 4258 C C . LEU A 1 530 ? -42.486 -10.450 62.296 1.00 94.06 530 LEU A C 1
ATOM 4260 O O . LEU A 1 530 ? -41.861 -9.961 61.358 1.00 94.06 530 LEU A O 1
ATOM 4264 N N . ARG A 1 531 ? -41.898 -10.760 63.460 1.00 94.81 531 ARG A N 1
ATOM 4265 C CA . ARG A 1 531 ? -40.453 -10.589 63.693 1.00 94.81 531 ARG A CA 1
ATOM 4266 C C . ARG A 1 531 ? -39.610 -11.438 62.747 1.00 94.81 531 ARG A C 1
ATOM 4268 O O . ARG A 1 531 ? -38.659 -10.927 62.165 1.00 94.81 531 ARG A O 1
ATOM 4275 N N . LEU A 1 532 ? -39.970 -12.707 62.563 1.00 93.75 532 LEU A N 1
ATOM 4276 C CA . LEU A 1 532 ? -39.274 -13.606 61.640 1.00 93.75 532 LEU A CA 1
ATOM 4277 C C . LEU A 1 532 ? -39.388 -13.125 60.186 1.00 93.75 532 LEU A C 1
ATOM 4279 O O . LEU A 1 532 ? -38.402 -13.166 59.450 1.00 93.75 532 LEU A O 1
ATOM 4283 N N . ASP A 1 533 ? -40.553 -12.617 59.782 1.00 93.06 533 ASP A N 1
ATOM 4284 C CA . ASP A 1 533 ? -40.758 -12.036 58.453 1.00 93.06 533 ASP A CA 1
ATOM 4285 C C . ASP A 1 533 ? -39.928 -10.755 58.253 1.00 93.06 533 ASP A C 1
ATOM 4287 O O . ASP A 1 533 ? -39.361 -10.540 57.177 1.00 93.06 533 ASP A O 1
ATOM 4291 N N . GLU A 1 534 ? -39.817 -9.903 59.275 1.00 93.50 534 GLU A N 1
ATOM 4292 C CA . GLU A 1 534 ? -38.967 -8.706 59.254 1.00 93.50 534 GLU A CA 1
ATOM 4293 C C . GLU A 1 534 ? -37.475 -9.057 59.183 1.00 93.50 534 GLU A C 1
ATOM 4295 O O . GLU A 1 534 ? -36.750 -8.497 58.355 1.00 93.50 534 GLU A O 1
ATOM 4300 N N . GLU A 1 535 ? -37.018 -10.031 59.972 1.00 95.75 535 GLU A N 1
ATOM 4301 C CA . GLU A 1 535 ? -35.649 -10.549 59.916 1.00 95.75 535 GLU A CA 1
ATOM 4302 C C . GLU A 1 535 ? -35.340 -11.177 58.548 1.00 95.75 535 GLU A C 1
ATOM 4304 O O . GLU A 1 535 ? -34.281 -10.917 57.966 1.00 95.75 535 GLU A O 1
ATOM 4309 N N . ALA A 1 536 ? -36.278 -11.937 57.976 1.00 94.00 536 ALA A N 1
ATOM 4310 C CA . ALA A 1 536 ? -36.137 -12.529 56.649 1.00 94.00 536 ALA A CA 1
ATOM 4311 C C . ALA A 1 536 ? -36.043 -11.462 55.546 1.00 94.00 536 ALA A C 1
ATOM 4313 O O . ALA A 1 536 ? -35.201 -11.577 54.648 1.00 94.00 536 ALA A O 1
ATOM 4314 N N . ARG A 1 537 ? -36.856 -10.398 55.622 1.00 94.31 537 ARG A N 1
ATOM 4315 C CA . ARG A 1 537 ? -36.785 -9.248 54.701 1.00 94.31 537 ARG A CA 1
ATOM 4316 C C . ARG A 1 537 ? -35.456 -8.516 54.822 1.00 94.31 537 ARG A C 1
ATOM 4318 O O . ARG A 1 537 ? -34.847 -8.197 53.802 1.00 94.31 537 ARG A O 1
ATOM 4325 N N . TRP A 1 538 ? -34.982 -8.295 56.046 1.00 93.88 538 TRP A N 1
ATOM 4326 C CA . TRP A 1 538 ? -33.692 -7.658 56.291 1.00 93.88 538 TRP A CA 1
ATOM 4327 C C . TRP A 1 538 ? -32.535 -8.489 55.718 1.00 93.88 538 TRP A C 1
ATOM 4329 O O . TRP A 1 538 ? -31.691 -7.956 54.996 1.00 93.88 538 TRP A O 1
ATOM 4339 N N . GLN A 1 539 ? -32.534 -9.810 55.929 1.00 94.25 539 GLN A N 1
ATOM 4340 C CA . GLN A 1 539 ? -31.529 -10.695 55.333 1.00 94.25 539 GLN A CA 1
ATOM 4341 C C . GLN A 1 539 ? -31.611 -10.745 53.803 1.00 94.25 539 GLN A C 1
ATOM 4343 O O . GLN A 1 539 ? -30.580 -10.773 53.132 1.00 94.25 539 GLN A O 1
ATOM 4348 N N . ALA A 1 540 ? -32.816 -10.741 53.228 1.00 93.38 540 ALA A N 1
ATOM 4349 C CA . ALA A 1 540 ? -32.989 -10.683 51.780 1.00 93.38 540 ALA A CA 1
ATOM 4350 C C . ALA A 1 540 ? -32.429 -9.377 51.197 1.00 93.38 540 ALA A C 1
ATOM 4352 O O . ALA A 1 540 ? -31.763 -9.402 50.163 1.00 93.38 540 ALA A O 1
ATOM 4353 N N . GLN A 1 541 ? -32.634 -8.252 51.886 1.00 94.88 541 GLN A N 1
ATOM 4354 C CA . GLN A 1 541 ? -32.072 -6.965 51.491 1.00 94.88 541 GLN A CA 1
ATOM 4355 C C . GLN A 1 541 ? -30.539 -6.961 51.569 1.00 94.88 541 GLN A C 1
ATOM 4357 O O . GLN A 1 541 ? -29.894 -6.461 50.649 1.00 94.88 541 GLN A O 1
ATOM 4362 N N . GLN A 1 542 ? -29.951 -7.555 52.613 1.00 94.19 542 GLN A N 1
ATOM 4363 C CA . GLN A 1 542 ? -28.496 -7.718 52.721 1.00 94.19 542 GLN A CA 1
ATOM 4364 C C . GLN A 1 542 ? -27.936 -8.555 51.569 1.00 94.19 542 GLN A C 1
ATOM 4366 O O . GLN A 1 542 ? -27.013 -8.108 50.893 1.00 94.19 542 GLN A O 1
ATOM 4371 N N . ARG A 1 543 ? -28.553 -9.703 51.255 1.00 92.56 543 ARG A N 1
ATOM 4372 C CA . ARG A 1 543 ? -28.145 -10.528 50.106 1.00 92.56 543 ARG A CA 1
ATOM 4373 C C . ARG A 1 543 ? -28.206 -9.757 48.788 1.00 92.56 543 ARG A C 1
ATOM 4375 O O . ARG A 1 543 ? -27.276 -9.846 47.997 1.00 92.56 543 ARG A O 1
ATOM 4382 N N . GLN A 1 544 ? -29.242 -8.945 48.565 1.00 94.00 544 GLN A N 1
ATOM 4383 C CA . GLN A 1 544 ? -29.310 -8.106 47.363 1.00 94.00 544 GLN A CA 1
ATOM 4384 C C . GLN A 1 544 ? -28.226 -7.019 47.326 1.00 94.00 544 GLN A C 1
ATOM 4386 O O . GLN A 1 544 ? -27.674 -6.732 46.262 1.00 94.00 544 GLN A O 1
ATOM 4391 N N . GLN A 1 545 ? -27.887 -6.412 48.465 1.00 93.94 545 GLN A N 1
ATOM 4392 C CA . GLN A 1 545 ? -26.784 -5.449 48.540 1.00 93.94 545 GLN A CA 1
ATOM 4393 C C . GLN A 1 545 ? -25.425 -6.117 48.286 1.00 93.94 545 GLN A C 1
ATOM 4395 O O . GLN A 1 545 ? -24.587 -5.561 47.578 1.00 93.94 545 GLN A O 1
ATOM 4400 N N . GLU A 1 546 ? -25.212 -7.326 48.802 1.00 94.94 546 GLU A N 1
ATOM 4401 C CA . GLU A 1 546 ? -23.990 -8.094 48.559 1.00 94.94 546 GLU A CA 1
ATOM 4402 C C . GLU A 1 546 ? -23.890 -8.566 47.106 1.00 94.94 546 GLU A C 1
ATOM 4404 O O . GLU A 1 546 ? -22.833 -8.423 46.493 1.00 94.94 546 GLU A O 1
ATOM 4409 N N . GLU A 1 547 ? -24.986 -9.044 46.512 1.00 95.88 547 GLU A N 1
ATOM 4410 C CA . GLU A 1 547 ? -25.027 -9.427 45.099 1.00 95.88 547 GLU A CA 1
ATOM 4411 C C . GLU A 1 547 ? -24.768 -8.239 44.174 1.00 95.88 547 GLU A C 1
ATOM 4413 O O . GLU A 1 547 ? -24.004 -8.358 43.217 1.00 95.88 547 GLU A O 1
ATOM 4418 N N . THR A 1 548 ? -25.382 -7.082 44.438 1.00 94.94 548 THR A N 1
ATOM 4419 C CA . THR A 1 548 ? -25.149 -5.878 43.626 1.00 94.94 548 THR A CA 1
ATOM 4420 C C . THR A 1 548 ? -23.709 -5.405 43.755 1.00 94.94 548 THR A C 1
ATOM 4422 O O . THR A 1 548 ? -23.066 -5.152 42.736 1.00 94.94 548 THR A O 1
ATOM 4425 N N . ARG A 1 549 ? -23.158 -5.384 44.975 1.00 96.12 549 ARG A N 1
ATOM 4426 C CA . ARG A 1 549 ? -21.744 -5.085 45.204 1.00 96.12 549 ARG A CA 1
ATOM 4427 C C . ARG A 1 549 ? -20.841 -6.052 44.439 1.00 96.12 549 ARG A C 1
ATOM 4429 O O . ARG A 1 549 ? -19.967 -5.601 43.700 1.00 96.12 549 ARG A O 1
ATOM 4436 N N . TRP A 1 550 ? -21.074 -7.356 44.556 1.00 94.88 550 TRP A N 1
ATOM 4437 C CA . TRP A 1 550 ? -20.291 -8.369 43.854 1.00 94.88 550 TRP A CA 1
ATOM 4438 C C . TRP A 1 550 ? -20.372 -8.194 42.333 1.00 94.88 550 TRP A C 1
ATOM 4440 O O . TRP A 1 550 ? -19.339 -8.192 41.670 1.00 94.88 550 TRP A O 1
ATOM 4450 N N . ARG A 1 551 ? -21.564 -7.941 41.773 1.00 93.62 551 ARG A N 1
ATOM 4451 C CA . ARG A 1 551 ? -21.735 -7.658 40.336 1.00 93.62 551 ARG A CA 1
ATOM 4452 C C . ARG A 1 551 ? -20.951 -6.424 39.896 1.00 93.62 551 ARG A C 1
ATOM 4454 O O . ARG A 1 551 ? -20.300 -6.469 38.857 1.00 93.62 551 ARG A O 1
ATOM 4461 N N . THR A 1 552 ? -20.969 -5.344 40.678 1.00 95.06 552 THR A N 1
ATOM 4462 C CA . THR A 1 552 ? -20.189 -4.137 40.351 1.00 95.06 552 THR A CA 1
ATOM 4463 C C . THR A 1 552 ? -18.681 -4.374 40.442 1.00 95.06 552 THR A C 1
ATOM 4465 O O . THR A 1 552 ? -17.938 -3.892 39.590 1.00 95.06 552 THR A O 1
ATOM 4468 N N . GLU A 1 553 ? -18.219 -5.160 41.420 1.00 95.44 553 GLU A N 1
ATOM 4469 C CA . GLU A 1 553 ? -16.809 -5.542 41.539 1.00 95.44 553 GLU A CA 1
ATOM 4470 C C . GLU A 1 553 ? -16.368 -6.432 40.364 1.00 95.44 553 GLU A C 1
ATOM 4472 O O . GLU A 1 553 ? -15.278 -6.229 39.831 1.00 95.44 553 GLU A O 1
ATOM 4477 N N . GLN A 1 554 ? -17.216 -7.360 39.906 1.00 94.25 554 GLN A N 1
ATOM 4478 C CA . GLN A 1 554 ? -16.947 -8.177 38.716 1.00 94.25 554 GLN A CA 1
ATOM 4479 C C . GLN A 1 554 ? -16.873 -7.331 37.446 1.00 94.25 554 GLN A C 1
ATOM 4481 O O . GLN A 1 554 ? -15.890 -7.417 36.718 1.00 94.25 554 GLN A O 1
ATOM 4486 N N . GLN A 1 555 ? -17.842 -6.439 37.222 1.00 93.75 555 GLN A N 1
ATOM 4487 C CA . GLN A 1 555 ? -17.814 -5.533 36.071 1.00 93.75 555 GLN A CA 1
ATOM 4488 C C . GLN A 1 555 ? -16.564 -4.650 36.063 1.00 93.75 555 GLN A C 1
ATOM 4490 O O . GLN A 1 555 ? -15.978 -4.414 35.009 1.00 93.75 555 GLN A O 1
ATOM 4495 N N . HIS A 1 556 ? -16.127 -4.174 37.230 1.00 94.38 556 HIS A N 1
ATOM 4496 C CA . HIS A 1 556 ? -14.898 -3.396 37.332 1.00 94.38 556 HIS A CA 1
ATOM 4497 C C . HIS A 1 556 ? -13.657 -4.233 36.987 1.00 94.38 556 HIS A C 1
ATOM 4499 O O . HIS A 1 556 ? -12.778 -3.741 36.283 1.00 94.38 556 HIS A O 1
ATOM 4505 N N . ARG A 1 557 ? -13.584 -5.493 37.441 1.00 92.56 557 ARG A N 1
ATOM 4506 C CA . ARG A 1 557 ? -12.492 -6.416 37.081 1.00 92.56 557 ARG A CA 1
ATOM 4507 C C . ARG A 1 557 ? -12.479 -6.718 35.589 1.00 92.56 557 ARG A C 1
ATOM 4509 O O . ARG A 1 557 ? -11.447 -6.538 34.961 1.00 92.56 557 ARG A O 1
ATOM 4516 N N . GLU A 1 558 ? -13.627 -7.046 35.004 1.00 94.12 558 GLU A N 1
ATOM 4517 C CA . GLU A 1 558 ? -13.744 -7.275 33.561 1.00 94.12 558 GLU A CA 1
ATOM 4518 C C . GLU A 1 558 ? -13.320 -6.045 32.750 1.00 94.12 558 GLU A C 1
ATOM 4520 O O . GLU A 1 558 ? -12.640 -6.170 31.736 1.00 94.12 558 GLU A O 1
ATOM 4525 N N . GLN A 1 559 ? -13.678 -4.835 33.194 1.00 94.50 559 GLN A N 1
ATOM 4526 C CA . GLN A 1 559 ? -13.217 -3.606 32.545 1.00 94.50 559 GLN A CA 1
ATOM 4527 C C . GLN A 1 559 ? -11.705 -3.401 32.679 1.00 94.50 559 GLN A C 1
ATOM 4529 O O . GLN A 1 559 ? -11.081 -2.900 31.745 1.00 94.50 559 GLN A O 1
ATOM 4534 N N . GLN A 1 560 ? -11.108 -3.761 33.816 1.00 92.81 560 GLN A N 1
ATOM 4535 C CA . GLN A 1 560 ? -9.657 -3.706 33.996 1.00 92.81 560 GLN A CA 1
ATOM 4536 C C . GLN A 1 560 ? -8.943 -4.724 33.108 1.00 92.81 560 GLN A C 1
ATOM 4538 O O . GLN A 1 560 ? -7.969 -4.357 32.456 1.00 92.81 560 GLN A O 1
ATOM 4543 N N . ASP A 1 561 ? -9.461 -5.946 33.024 1.00 94.50 561 ASP A N 1
ATOM 4544 C CA . ASP A 1 561 ? -8.912 -7.001 32.174 1.00 94.50 561 ASP A CA 1
ATOM 4545 C C . ASP A 1 561 ? -9.012 -6.622 30.692 1.00 94.50 561 ASP A C 1
ATOM 4547 O O . ASP A 1 561 ? -8.047 -6.796 29.953 1.00 94.50 561 ASP A O 1
ATOM 4551 N N . ARG A 1 562 ? -10.129 -6.009 30.266 1.00 94.75 562 ARG A N 1
ATOM 4552 C CA . ARG A 1 562 ? -10.274 -5.453 28.909 1.00 94.75 562 ARG A CA 1
ATOM 4553 C C . ARG A 1 562 ? -9.252 -4.360 28.630 1.00 94.75 562 ARG A C 1
ATOM 4555 O O . ARG A 1 562 ? -8.520 -4.463 27.661 1.00 94.75 562 ARG A O 1
ATOM 4562 N N . ARG A 1 563 ? -9.126 -3.365 29.515 1.00 94.31 563 ARG A N 1
ATOM 4563 C CA . ARG A 1 563 ? -8.124 -2.294 29.353 1.00 94.31 563 ARG A CA 1
ATOM 4564 C C . ARG A 1 563 ? -6.700 -2.837 29.301 1.00 94.31 563 ARG A C 1
ATOM 4566 O O . ARG A 1 563 ? -5.871 -2.306 28.571 1.00 94.31 563 ARG A O 1
ATOM 4573 N N . TRP A 1 564 ? -6.410 -3.867 30.091 1.00 93.50 564 TRP A N 1
ATOM 4574 C CA . TRP A 1 564 ? -5.114 -4.529 30.074 1.00 93.50 564 TRP A CA 1
ATOM 4575 C C . TRP A 1 564 ? -4.881 -5.277 28.757 1.00 93.50 564 TRP A C 1
ATOM 4577 O O . TRP A 1 564 ? -3.803 -5.159 28.181 1.00 93.50 564 TRP A O 1
ATOM 4587 N N . ALA A 1 565 ? -5.885 -5.997 28.252 1.00 93.69 565 ALA A N 1
ATOM 4588 C CA . ALA A 1 565 ? -5.824 -6.669 26.957 1.00 93.69 565 ALA A CA 1
ATOM 4589 C C . ALA A 1 565 ? -5.639 -5.669 25.804 1.00 93.69 565 ALA A C 1
ATOM 4591 O O . ALA A 1 565 ? -4.732 -5.854 24.996 1.00 93.69 565 ALA A O 1
ATOM 4592 N N . ASP A 1 566 ? -6.406 -4.577 25.788 1.00 93.62 566 ASP A N 1
ATOM 4593 C CA . ASP A 1 566 ? -6.288 -3.502 24.797 1.00 93.62 566 ASP A CA 1
ATOM 4594 C C . ASP A 1 566 ? -4.881 -2.879 24.829 1.00 93.62 566 ASP A C 1
ATOM 4596 O O . ASP A 1 566 ? -4.270 -2.628 23.793 1.00 93.62 566 ASP A O 1
ATOM 4600 N N . GLN A 1 567 ? -4.315 -2.680 26.026 1.00 95.12 567 GLN A N 1
ATOM 4601 C CA . GLN A 1 567 ? -2.952 -2.172 26.178 1.00 95.12 567 GLN A CA 1
ATOM 4602 C C . GLN A 1 567 ? -1.899 -3.152 25.638 1.00 95.12 567 GLN A C 1
ATOM 4604 O O . GLN A 1 567 ? -0.913 -2.717 25.042 1.00 95.12 567 GLN A O 1
ATOM 4609 N N . GLN A 1 568 ? -2.083 -4.461 25.839 1.00 92.75 568 GLN A N 1
ATOM 4610 C CA . GLN A 1 568 ? -1.184 -5.473 25.276 1.00 92.75 568 GLN A CA 1
ATOM 4611 C C . GLN A 1 568 ? -1.276 -5.513 23.751 1.00 92.75 568 GLN A C 1
ATOM 4613 O O . GLN A 1 568 ? -0.238 -5.486 23.094 1.00 92.75 568 GLN A O 1
ATOM 4618 N N . GLN A 1 569 ? -2.490 -5.490 23.196 1.00 92.94 569 GLN A N 1
ATOM 4619 C CA . GLN A 1 569 ? -2.702 -5.437 21.748 1.00 92.94 569 GLN A CA 1
ATOM 4620 C C . GLN A 1 569 ? -2.048 -4.201 21.137 1.00 92.94 569 GLN A C 1
ATOM 4622 O O . GLN A 1 569 ? -1.275 -4.326 20.195 1.00 92.94 569 GLN A O 1
ATOM 4627 N N . TRP A 1 570 ? -2.246 -3.028 21.740 1.00 94.81 570 TRP A N 1
ATOM 4628 C CA . TRP A 1 570 ? -1.595 -1.803 21.285 1.00 94.81 570 TRP A CA 1
ATOM 4629 C C . TRP A 1 570 ? -0.062 -1.926 21.292 1.00 94.81 570 TRP A C 1
ATOM 4631 O O . TRP A 1 570 ? 0.600 -1.543 20.331 1.00 94.81 570 TRP A O 1
ATOM 4641 N N . MET A 1 571 ? 0.530 -2.510 22.342 1.00 94.19 571 MET A N 1
ATOM 4642 C CA . MET A 1 571 ? 1.980 -2.744 22.401 1.00 94.19 571 MET A CA 1
ATOM 4643 C C . MET A 1 571 ? 2.464 -3.729 21.326 1.00 94.19 571 MET A C 1
ATOM 4645 O O . MET A 1 571 ? 3.554 -3.547 20.778 1.00 94.19 571 MET A O 1
ATOM 4649 N N . GLU A 1 572 ? 1.692 -4.774 21.030 1.00 94.44 572 GLU A N 1
ATOM 4650 C CA . GLU A 1 572 ? 1.989 -5.732 19.961 1.00 94.44 572 GLU A CA 1
ATOM 4651 C C . GLU A 1 572 ? 1.885 -5.088 18.578 1.00 94.44 572 GLU A C 1
ATOM 4653 O O . GLU A 1 572 ? 2.787 -5.272 17.762 1.00 94.44 572 GLU A O 1
ATOM 4658 N N . GLU A 1 573 ? 0.873 -4.255 18.343 1.00 94.12 573 GLU A N 1
ATOM 4659 C CA . GLU A 1 573 ? 0.738 -3.459 17.121 1.00 94.12 573 GLU A CA 1
ATOM 4660 C C . GLU A 1 573 ? 1.930 -2.516 16.938 1.00 94.12 573 GLU A C 1
ATOM 4662 O O . GLU A 1 573 ? 2.527 -2.466 15.861 1.00 94.12 573 GLU A O 1
ATOM 4667 N N . GLN A 1 574 ? 2.356 -1.817 17.996 1.00 94.19 574 GLN A N 1
ATOM 4668 C CA . GLN A 1 574 ? 3.537 -0.951 17.925 1.00 94.19 574 GLN A CA 1
ATOM 4669 C C . GLN A 1 574 ? 4.810 -1.735 17.587 1.00 94.19 574 GLN A C 1
ATOM 4671 O O . GLN A 1 574 ? 5.631 -1.270 16.789 1.00 94.19 574 GLN A O 1
ATOM 4676 N N . ARG A 1 575 ? 4.980 -2.933 18.159 1.00 93.94 575 ARG A N 1
ATOM 4677 C CA . ARG A 1 575 ? 6.104 -3.824 17.827 1.00 93.94 575 ARG A CA 1
ATOM 4678 C C . ARG A 1 575 ? 6.031 -4.298 16.385 1.00 93.94 575 ARG A C 1
ATOM 4680 O O . ARG A 1 575 ? 7.040 -4.242 15.691 1.00 93.94 575 ARG A O 1
ATOM 4687 N N . TRP A 1 576 ? 4.849 -4.694 15.926 1.00 93.19 576 TRP A N 1
ATOM 4688 C CA . TRP A 1 576 ? 4.628 -5.115 14.551 1.00 93.19 576 TRP A CA 1
ATOM 4689 C C . TRP A 1 576 ? 4.984 -3.998 13.567 1.00 93.19 576 TRP A C 1
ATOM 4691 O O . TRP A 1 576 ? 5.757 -4.225 12.641 1.00 93.19 576 TRP A O 1
ATOM 4701 N N . HIS A 1 577 ? 4.526 -2.767 13.810 1.00 94.44 577 HIS A N 1
ATOM 4702 C CA . HIS A 1 577 ? 4.889 -1.614 12.985 1.00 94.44 577 HIS A CA 1
ATOM 4703 C C . HIS A 1 577 ? 6.391 -1.301 13.023 1.00 94.44 577 HIS A C 1
ATOM 4705 O O . HIS A 1 577 ? 6.966 -0.924 12.001 1.00 94.44 577 HIS A O 1
ATOM 4711 N N . ALA A 1 578 ? 7.048 -1.455 14.176 1.00 92.81 578 ALA A N 1
ATOM 4712 C CA . ALA A 1 578 ? 8.497 -1.296 14.276 1.00 92.81 578 ALA A CA 1
ATOM 4713 C C . ALA A 1 578 ? 9.252 -2.369 13.473 1.00 92.81 578 ALA A C 1
ATOM 4715 O O . ALA A 1 578 ? 10.216 -2.043 12.780 1.00 92.81 578 ALA A O 1
ATOM 4716 N N . ASP A 1 579 ? 8.791 -3.619 13.512 1.00 94.19 579 ASP A N 1
ATOM 4717 C CA . ASP A 1 579 ? 9.359 -4.706 12.716 1.00 94.19 579 ASP A CA 1
ATOM 4718 C C . ASP A 1 579 ? 9.123 -4.509 11.216 1.00 94.19 579 ASP A C 1
ATOM 4720 O O . ASP A 1 579 ? 10.046 -4.732 10.436 1.00 94.19 579 ASP A O 1
ATOM 4724 N N . GLN A 1 580 ? 7.947 -4.025 10.800 1.00 92.06 580 GLN A N 1
ATOM 4725 C CA . GLN A 1 580 ? 7.694 -3.688 9.395 1.00 92.06 580 GLN A CA 1
ATOM 4726 C C . GLN A 1 580 ? 8.665 -2.618 8.893 1.00 92.06 580 GLN A C 1
ATOM 4728 O O . GLN A 1 580 ? 9.307 -2.826 7.866 1.00 92.06 580 GLN A O 1
ATOM 4733 N N . ARG A 1 581 ? 8.865 -1.530 9.653 1.00 94.12 581 ARG A N 1
ATOM 4734 C CA . ARG A 1 581 ? 9.854 -0.498 9.297 1.00 94.12 581 ARG A CA 1
ATOM 4735 C C . ARG A 1 581 ? 11.260 -1.074 9.177 1.00 94.12 581 ARG A C 1
ATOM 4737 O O . ARG A 1 581 ? 11.958 -0.775 8.216 1.00 94.12 581 ARG A O 1
ATOM 4744 N N . ARG A 1 582 ? 11.662 -1.948 10.105 1.00 94.31 582 ARG A N 1
ATOM 4745 C CA . ARG A 1 582 ? 12.972 -2.610 10.045 1.00 94.31 582 ARG A CA 1
ATOM 4746 C C . ARG A 1 582 ? 13.114 -3.488 8.800 1.00 94.31 582 ARG A C 1
ATOM 4748 O O . ARG A 1 582 ? 14.153 -3.450 8.152 1.00 94.31 582 ARG A O 1
ATOM 4755 N N . ILE A 1 583 ? 12.080 -4.249 8.440 1.00 94.06 583 ILE A N 1
ATOM 4756 C CA . ILE A 1 583 ? 12.078 -5.082 7.229 1.00 94.06 583 ILE A CA 1
ATOM 4757 C C . ILE A 1 583 ? 12.167 -4.209 5.972 1.00 94.06 583 ILE A C 1
ATOM 4759 O O . ILE A 1 583 ? 12.905 -4.541 5.045 1.00 94.06 583 ILE A O 1
ATOM 4763 N N . GLU A 1 584 ? 11.433 -3.100 5.923 1.00 93.31 584 GLU A N 1
ATOM 4764 C CA . GLU A 1 584 ? 11.485 -2.149 4.811 1.00 93.31 584 GLU A CA 1
ATOM 4765 C C . GLU A 1 584 ? 12.862 -1.488 4.689 1.00 93.31 584 GLU A C 1
ATOM 4767 O O . GLU A 1 584 ? 13.416 -1.433 3.591 1.00 93.31 584 GLU A O 1
ATOM 4772 N N . GLU A 1 585 ? 13.460 -1.070 5.805 1.00 94.94 585 GLU A N 1
ATOM 4773 C CA . GLU A 1 585 ? 14.825 -0.541 5.846 1.00 94.94 585 GLU A CA 1
ATOM 4774 C C . GLU A 1 585 ? 15.848 -1.583 5.373 1.00 94.94 585 GLU A C 1
ATOM 4776 O O . GLU A 1 585 ? 16.702 -1.284 4.537 1.00 94.94 585 GLU A O 1
ATOM 4781 N N . GLU A 1 586 ? 15.756 -2.826 5.850 1.00 96.00 586 GLU A N 1
ATOM 4782 C CA . GLU A 1 586 ? 16.640 -3.916 5.425 1.00 96.00 586 GLU A CA 1
ATOM 4783 C C . GLU A 1 586 ? 16.498 -4.223 3.928 1.00 96.00 586 GLU A C 1
ATOM 4785 O O . GLU A 1 586 ? 17.508 -4.423 3.244 1.00 96.00 586 GLU A O 1
ATOM 4790 N N . ARG A 1 587 ? 15.266 -4.218 3.399 1.00 95.75 587 ARG A N 1
ATOM 4791 C CA . ARG A 1 587 ? 14.991 -4.374 1.961 1.00 95.75 587 ARG A CA 1
ATOM 4792 C C . ARG A 1 587 ? 15.594 -3.233 1.156 1.00 95.75 587 ARG A C 1
ATOM 4794 O O . ARG A 1 587 ? 16.269 -3.497 0.164 1.00 95.75 587 ARG A O 1
ATOM 4801 N N . TRP A 1 588 ? 15.421 -1.996 1.610 1.00 95.69 588 TRP A N 1
ATOM 4802 C CA . TRP A 1 588 ? 16.000 -0.824 0.964 1.00 95.69 588 TRP A CA 1
ATOM 4803 C C . TRP A 1 588 ? 17.531 -0.915 0.912 1.00 95.69 588 TRP A C 1
ATOM 4805 O O . TRP A 1 588 ? 18.131 -0.771 -0.152 1.00 95.69 588 TRP A O 1
ATOM 4815 N N . TRP A 1 589 ? 18.183 -1.264 2.024 1.00 95.06 589 TRP A N 1
ATOM 4816 C CA . TRP A 1 589 ? 19.635 -1.466 2.057 1.00 95.06 589 TRP A CA 1
ATOM 4817 C C . TRP A 1 589 ? 20.103 -2.666 1.221 1.00 95.06 589 TRP A C 1
ATOM 4819 O O . TRP A 1 589 ? 21.217 -2.660 0.691 1.00 95.06 589 TRP A O 1
ATOM 4829 N N . ALA A 1 590 ? 19.299 -3.724 1.103 1.00 94.00 590 ALA A N 1
ATOM 4830 C CA . ALA A 1 590 ? 19.590 -4.840 0.205 1.00 94.00 590 ALA A CA 1
ATOM 4831 C C . ALA A 1 590 ? 19.527 -4.407 -1.268 1.00 94.00 590 ALA A C 1
ATOM 4833 O O . ALA A 1 590 ? 20.432 -4.737 -2.034 1.00 94.00 590 ALA A O 1
ATOM 4834 N N . GLU A 1 591 ? 18.522 -3.616 -1.640 1.00 95.38 591 GLU A N 1
ATOM 4835 C CA . GLU A 1 591 ? 18.378 -3.061 -2.985 1.00 95.38 591 GLU A CA 1
ATOM 4836 C C . GLU A 1 591 ? 19.531 -2.112 -3.333 1.00 95.38 591 GLU A C 1
ATOM 4838 O O . GLU A 1 591 ? 20.129 -2.239 -4.400 1.00 95.38 591 GLU A O 1
ATOM 4843 N N . GLN A 1 592 ? 19.933 -1.234 -2.406 1.00 94.69 592 GLN A N 1
ATOM 4844 C CA . GLN A 1 592 ? 21.094 -0.362 -2.613 1.00 94.69 592 GLN A CA 1
ATOM 4845 C C . GLN A 1 592 ? 22.382 -1.160 -2.849 1.00 94.69 592 GLN A C 1
ATOM 4847 O O . GLN A 1 592 ? 23.130 -0.862 -3.780 1.00 94.69 592 GLN A O 1
ATOM 4852 N N . ARG A 1 593 ? 22.619 -2.222 -2.067 1.00 95.88 593 ARG A N 1
ATOM 4853 C CA . ARG A 1 593 ? 23.774 -3.113 -2.271 1.00 95.88 593 ARG A CA 1
ATOM 4854 C C . ARG A 1 593 ? 23.713 -3.842 -3.610 1.00 95.88 593 ARG A C 1
ATOM 4856 O O . ARG A 1 593 ? 24.744 -3.993 -4.258 1.00 95.88 593 ARG A O 1
ATOM 4863 N N . HIS A 1 594 ? 22.530 -4.285 -4.034 1.00 95.00 594 HIS A N 1
ATOM 4864 C CA . HIS A 1 594 ? 22.355 -4.925 -5.336 1.00 95.00 594 HIS A CA 1
ATOM 4865 C C . HIS A 1 594 ? 22.670 -3.956 -6.479 1.00 95.00 594 HIS A C 1
ATOM 4867 O O . HIS A 1 594 ? 23.461 -4.284 -7.359 1.00 95.00 594 HIS A O 1
ATOM 4873 N N . LEU A 1 595 ? 22.132 -2.735 -6.424 1.00 95.75 595 LEU A N 1
ATOM 4874 C CA . LEU A 1 595 ? 22.414 -1.686 -7.405 1.00 95.75 595 LEU A CA 1
ATOM 4875 C C . LEU A 1 595 ? 23.903 -1.327 -7.450 1.00 95.75 595 LEU A C 1
ATOM 4877 O O . LEU A 1 595 ? 24.458 -1.107 -8.526 1.00 95.75 595 LEU A O 1
ATOM 4881 N N . GLU A 1 596 ? 24.576 -1.284 -6.301 1.00 95.50 596 GLU A N 1
ATOM 4882 C CA . GLU A 1 596 ? 26.018 -1.050 -6.243 1.00 95.50 596 GLU A CA 1
ATOM 4883 C C . GLU A 1 596 ? 26.812 -2.200 -6.882 1.00 95.50 596 GLU A C 1
ATOM 4885 O O . GLU A 1 596 ? 27.716 -1.949 -7.680 1.00 95.50 596 GLU A O 1
ATOM 4890 N N . GLN A 1 597 ? 26.428 -3.454 -6.629 1.00 95.19 597 GLN A N 1
ATOM 4891 C CA . GLN A 1 597 ? 27.025 -4.617 -7.294 1.00 95.19 597 GLN A CA 1
ATOM 4892 C C . GLN A 1 597 ? 26.786 -4.607 -8.807 1.00 95.19 597 GLN A C 1
ATOM 4894 O O . GLN A 1 597 ? 27.682 -4.952 -9.576 1.00 95.19 597 GLN A O 1
ATOM 4899 N N . GLU A 1 598 ? 25.600 -4.208 -9.263 1.00 95.62 598 GLU A N 1
ATOM 4900 C CA . GLU A 1 598 ? 25.310 -4.075 -10.691 1.00 95.62 598 GLU A CA 1
ATOM 4901 C C . GLU A 1 598 ? 26.145 -2.975 -11.341 1.00 95.62 598 GLU A C 1
ATOM 4903 O O . GLU A 1 598 ? 26.688 -3.191 -12.424 1.00 95.62 598 GLU A O 1
ATOM 4908 N N . ARG A 1 599 ? 26.323 -1.833 -10.666 1.00 96.00 599 ARG A N 1
ATOM 4909 C CA . ARG A 1 599 ? 27.225 -0.764 -11.121 1.00 96.00 599 ARG A CA 1
ATOM 4910 C C . ARG A 1 599 ? 28.668 -1.247 -11.214 1.00 96.00 599 ARG A C 1
ATOM 4912 O O . ARG A 1 599 ? 29.322 -0.974 -12.216 1.00 96.00 599 ARG A O 1
ATOM 4919 N N . GLN A 1 600 ? 29.147 -1.996 -10.221 1.00 94.31 600 GLN A N 1
ATOM 4920 C CA . GLN A 1 600 ? 30.488 -2.588 -10.248 1.00 94.31 600 GLN A CA 1
ATOM 4921 C C . GLN A 1 600 ? 30.640 -3.578 -11.407 1.00 94.31 600 GLN A C 1
ATOM 4923 O O . GLN A 1 600 ? 31.578 -3.462 -12.189 1.00 94.31 600 GLN A O 1
ATOM 4928 N N . ARG A 1 601 ? 29.677 -4.485 -11.600 1.00 94.75 601 ARG A N 1
ATOM 4929 C CA . ARG A 1 601 ? 29.685 -5.438 -12.722 1.00 94.75 601 ARG A CA 1
ATOM 4930 C C . ARG A 1 601 ? 29.612 -4.748 -14.081 1.00 94.75 601 ARG A C 1
ATOM 4932 O O . ARG A 1 601 ? 30.242 -5.210 -15.028 1.00 94.75 601 ARG A O 1
ATOM 4939 N N . ALA A 1 602 ? 28.833 -3.674 -14.199 1.00 93.94 602 ALA A N 1
ATOM 4940 C CA . ALA A 1 602 ? 28.754 -2.882 -15.421 1.00 93.94 602 ALA A CA 1
ATOM 4941 C C . ALA A 1 602 ? 30.095 -2.199 -15.713 1.00 93.94 602 ALA A C 1
ATOM 4943 O O . ALA A 1 602 ? 30.592 -2.303 -16.832 1.00 93.94 602 ALA A O 1
ATOM 4944 N N . PHE A 1 603 ? 30.714 -1.595 -14.695 1.00 96.31 603 PHE A N 1
ATOM 4945 C CA . PHE A 1 603 ? 32.039 -0.995 -14.803 1.00 96.31 603 PHE A CA 1
ATOM 4946 C C . PHE A 1 603 ? 33.101 -2.026 -15.212 1.00 96.31 603 PHE A C 1
ATOM 4948 O O . PHE A 1 603 ? 33.843 -1.805 -16.165 1.00 96.31 603 PHE A O 1
ATOM 4955 N N . GLU A 1 604 ? 33.140 -3.188 -14.559 1.00 94.94 604 GLU A N 1
ATOM 4956 C CA . GLU A 1 604 ? 34.053 -4.281 -14.912 1.00 94.94 604 GLU A CA 1
ATOM 4957 C C . GLU A 1 604 ? 33.815 -4.796 -16.339 1.00 94.94 604 GLU A C 1
ATOM 4959 O O . GLU A 1 604 ? 34.770 -5.063 -17.070 1.00 94.94 604 GLU A O 1
ATOM 4964 N N . ALA A 1 605 ? 32.556 -4.894 -16.775 1.00 93.75 605 ALA A N 1
ATOM 4965 C CA . ALA A 1 605 ? 32.221 -5.298 -18.136 1.00 93.75 605 ALA A CA 1
ATOM 4966 C C . ALA A 1 605 ? 32.672 -4.267 -19.183 1.00 93.75 605 ALA A C 1
ATOM 4968 O O . ALA A 1 605 ? 33.133 -4.656 -20.255 1.00 93.75 605 ALA A O 1
ATOM 4969 N N . GLU A 1 606 ? 32.561 -2.969 -18.894 1.00 94.62 606 GLU A N 1
ATOM 4970 C CA . GLU A 1 606 ? 33.083 -1.907 -19.763 1.00 94.62 606 GLU A CA 1
ATOM 4971 C C . GLU A 1 606 ? 34.609 -1.935 -19.837 1.00 94.62 606 GLU A C 1
ATOM 4973 O O . GLU A 1 606 ? 35.164 -1.868 -20.933 1.00 94.62 606 GLU A O 1
ATOM 4978 N N . GLN A 1 607 ? 35.290 -2.124 -18.702 1.00 95.06 607 GLN A N 1
ATOM 4979 C CA . GLN A 1 607 ? 36.744 -2.300 -18.678 1.00 95.06 607 GLN A CA 1
ATOM 4980 C C . GLN A 1 607 ? 37.173 -3.507 -19.515 1.00 95.06 607 GLN A C 1
ATOM 4982 O O . GLN A 1 607 ? 38.109 -3.416 -20.309 1.00 95.06 607 GLN A O 1
ATOM 4987 N N . TRP A 1 608 ? 36.461 -4.628 -19.393 1.00 93.00 608 TRP A N 1
ATOM 4988 C CA . TRP A 1 608 ? 36.746 -5.826 -20.174 1.00 93.00 608 TRP A CA 1
ATOM 4989 C C . TRP A 1 608 ? 36.525 -5.608 -21.677 1.00 93.00 608 TRP A C 1
ATOM 4991 O O . TRP A 1 608 ? 37.373 -6.000 -22.477 1.00 93.00 608 TRP A O 1
ATOM 5001 N N . ARG A 1 609 ? 35.446 -4.917 -22.070 1.00 95.62 609 ARG A N 1
ATOM 5002 C CA . ARG A 1 609 ? 35.201 -4.544 -23.475 1.00 95.62 609 ARG A CA 1
ATOM 5003 C C . ARG A 1 609 ? 36.299 -3.651 -24.029 1.00 95.62 609 ARG A C 1
ATOM 5005 O O . ARG A 1 609 ? 36.802 -3.930 -25.109 1.00 95.62 609 ARG A O 1
ATOM 5012 N N . LEU A 1 610 ? 36.704 -2.623 -23.285 1.00 96.06 610 LEU A N 1
ATOM 5013 C CA . LEU A 1 610 ? 37.774 -1.722 -23.707 1.00 96.06 610 LEU A CA 1
ATOM 5014 C C . LEU A 1 610 ? 39.098 -2.479 -23.883 1.00 96.06 610 LEU A C 1
ATOM 5016 O O . LEU A 1 610 ? 39.817 -2.258 -24.855 1.00 96.06 610 LEU A O 1
ATOM 5020 N N . MET A 1 611 ? 39.407 -3.401 -22.969 1.00 94.81 611 MET A N 1
ATOM 5021 C CA . MET A 1 611 ? 40.576 -4.278 -23.076 1.00 94.81 611 MET A CA 1
ATOM 5022 C C . MET A 1 611 ? 40.509 -5.178 -24.316 1.00 94.81 611 MET A C 1
ATOM 5024 O O . MET A 1 611 ? 41.517 -5.367 -25.000 1.00 94.81 611 MET A O 1
ATOM 5028 N N . GLU A 1 612 ? 39.336 -5.723 -24.634 1.00 93.75 612 GLU A N 1
ATOM 5029 C CA . GLU A 1 612 ? 39.141 -6.561 -25.815 1.00 93.75 612 GLU A CA 1
ATOM 5030 C C . GLU A 1 612 ? 39.229 -5.750 -27.116 1.00 93.75 612 GLU A C 1
ATOM 5032 O O . GLU A 1 612 ? 39.896 -6.182 -28.054 1.00 93.75 612 GLU A O 1
ATOM 5037 N N . GLU A 1 613 ? 38.662 -4.542 -27.156 1.00 95.06 613 GLU A N 1
ATOM 5038 C CA . GLU A 1 613 ? 38.803 -3.605 -28.276 1.00 95.06 613 GLU A CA 1
ATOM 5039 C C . GLU A 1 613 ? 40.264 -3.197 -28.493 1.00 95.06 613 GLU A C 1
ATOM 5041 O O . GLU A 1 613 ? 40.743 -3.207 -29.628 1.00 95.06 613 GLU A O 1
ATOM 5046 N N . GLN A 1 614 ? 41.010 -2.907 -27.422 1.00 94.69 614 GLN A N 1
ATOM 5047 C CA . GLN A 1 614 ? 42.445 -2.629 -27.516 1.00 94.69 614 GLN A CA 1
ATOM 5048 C C . GLN A 1 614 ? 43.212 -3.822 -28.087 1.00 94.69 614 GLN A C 1
ATOM 5050 O O . GLN A 1 614 ? 44.067 -3.643 -28.957 1.00 94.69 614 GLN A O 1
ATOM 5055 N N . LYS A 1 615 ? 42.891 -5.041 -27.644 1.00 96.00 615 LYS A N 1
ATOM 5056 C CA . LYS A 1 615 ? 43.509 -6.261 -28.166 1.00 96.00 615 LYS A CA 1
ATOM 5057 C C . LYS A 1 615 ? 43.172 -6.475 -29.644 1.00 96.00 615 LYS A C 1
ATOM 5059 O O . LYS A 1 615 ? 44.068 -6.733 -30.440 1.00 96.00 615 LYS A O 1
ATOM 5064 N N . GLN A 1 616 ? 41.911 -6.299 -30.036 1.00 93.75 616 GLN A N 1
ATOM 5065 C CA . GLN A 1 616 ? 41.488 -6.397 -31.435 1.00 93.75 616 GLN A CA 1
ATOM 5066 C C . GLN A 1 616 ? 42.172 -5.340 -32.310 1.00 93.75 616 GLN A C 1
ATOM 5068 O O . GLN A 1 616 ? 42.621 -5.654 -33.412 1.00 93.75 616 GLN A O 1
ATOM 5073 N N . ALA A 1 617 ? 42.304 -4.105 -31.822 1.00 92.38 617 ALA A N 1
ATOM 5074 C CA . ALA A 1 617 ? 43.020 -3.042 -32.517 1.00 92.38 617 ALA A CA 1
ATOM 5075 C C . ALA A 1 617 ? 44.511 -3.375 -32.687 1.00 92.38 617 ALA A C 1
ATOM 5077 O O . ALA A 1 617 ? 45.059 -3.169 -33.770 1.00 92.38 617 ALA A O 1
ATOM 5078 N N . GLN A 1 618 ? 45.155 -3.943 -31.660 1.00 93.44 618 GLN A N 1
ATOM 5079 C CA . GLN A 1 618 ? 46.533 -4.434 -31.751 1.00 93.44 618 GLN A CA 1
ATOM 5080 C C . GLN A 1 618 ? 46.662 -5.562 -32.780 1.00 93.44 618 GLN A C 1
ATOM 5082 O O . GLN A 1 618 ? 47.542 -5.501 -33.636 1.00 93.44 618 GLN A O 1
ATOM 5087 N N . ASP A 1 619 ? 45.762 -6.545 -32.766 1.00 95.06 619 ASP A N 1
ATOM 5088 C CA . ASP A 1 619 ? 45.775 -7.659 -33.718 1.00 95.06 619 ASP A CA 1
ATOM 5089 C C . ASP A 1 619 ? 45.557 -7.184 -35.165 1.00 95.06 619 ASP A C 1
ATOM 5091 O O . ASP A 1 619 ? 46.210 -7.666 -36.095 1.00 95.06 619 ASP A O 1
ATOM 5095 N N . LEU A 1 620 ? 44.654 -6.221 -35.382 1.00 94.62 620 LEU A N 1
ATOM 5096 C CA . LEU A 1 620 ? 44.437 -5.605 -36.694 1.00 94.62 620 LEU A CA 1
ATOM 5097 C C . LEU A 1 620 ? 45.662 -4.820 -37.156 1.00 94.62 620 LEU A C 1
ATOM 5099 O O . LEU A 1 620 ? 46.059 -4.941 -38.315 1.00 94.62 620 LEU A O 1
ATOM 5103 N N . TRP A 1 621 ? 46.289 -4.066 -36.255 1.00 95.00 621 TRP A N 1
ATOM 5104 C CA . TRP A 1 621 ? 47.514 -3.334 -36.550 1.00 95.00 621 TRP A CA 1
ATOM 5105 C C . TRP A 1 621 ? 48.654 -4.281 -36.948 1.00 95.00 621 TRP A C 1
ATOM 5107 O O . TRP A 1 621 ? 49.280 -4.075 -37.987 1.00 95.00 621 TRP A O 1
ATOM 5117 N N . GLN A 1 622 ? 48.849 -5.377 -36.207 1.00 93.81 622 GLN A N 1
ATOM 5118 C CA . GLN A 1 622 ? 49.832 -6.421 -36.522 1.00 93.81 622 GLN A CA 1
ATOM 5119 C C . GLN A 1 622 ? 49.568 -7.073 -37.889 1.00 93.81 622 GLN A C 1
ATOM 5121 O O . GLN A 1 622 ? 50.492 -7.302 -38.677 1.00 93.81 622 GLN A O 1
ATOM 5126 N N . LYS A 1 623 ? 48.297 -7.336 -38.220 1.00 94.88 623 LYS A N 1
ATOM 5127 C CA . LYS A 1 623 ? 47.900 -7.857 -39.539 1.00 94.88 623 LYS A CA 1
ATOM 5128 C C . LYS A 1 623 ? 48.169 -6.853 -40.657 1.00 94.88 623 LYS A C 1
ATOM 5130 O O . LYS A 1 623 ? 48.663 -7.240 -41.716 1.00 94.88 623 LYS A O 1
ATOM 5135 N N . GLU A 1 624 ? 47.860 -5.573 -40.452 1.00 92.75 624 GLU A N 1
ATOM 5136 C CA . GLU A 1 624 ? 48.165 -4.531 -41.433 1.00 92.75 624 GLU A CA 1
ATOM 5137 C C . GLU A 1 624 ? 49.667 -4.357 -41.639 1.00 92.75 624 GLU A C 1
ATOM 5139 O O . GLU A 1 624 ? 50.107 -4.204 -42.780 1.00 92.75 624 GLU A O 1
ATOM 5144 N N . GLU A 1 625 ? 50.452 -4.393 -40.564 1.00 94.44 625 GLU A N 1
ATOM 5145 C CA . GLU A 1 625 ? 51.906 -4.311 -40.629 1.00 94.44 625 GLU A CA 1
ATOM 5146 C C . GLU A 1 625 ? 52.488 -5.505 -41.389 1.00 94.44 625 GLU A C 1
ATOM 5148 O O . GLU A 1 625 ? 53.277 -5.306 -42.315 1.00 94.44 625 GLU A O 1
ATOM 5153 N N . SER A 1 626 ? 52.009 -6.719 -41.104 1.00 92.56 626 SER A N 1
ATOM 5154 C CA . SER A 1 626 ? 52.380 -7.935 -41.839 1.00 92.56 626 SER A CA 1
ATOM 5155 C C . SER A 1 626 ? 52.040 -7.816 -43.328 1.00 92.56 626 SER A C 1
ATOM 5157 O O . SER A 1 626 ? 52.898 -8.032 -44.183 1.00 92.56 626 SER A O 1
ATOM 5159 N N . ARG A 1 627 ? 50.830 -7.347 -43.665 1.00 94.19 627 ARG A N 1
ATOM 5160 C CA . ARG A 1 627 ? 50.418 -7.119 -45.060 1.00 94.19 627 ARG A CA 1
ATOM 5161 C C . ARG A 1 627 ? 51.284 -6.064 -45.753 1.00 94.19 627 ARG A C 1
ATOM 5163 O O . ARG A 1 627 ? 51.632 -6.213 -46.924 1.00 94.19 627 ARG A O 1
ATOM 5170 N N . ARG A 1 628 ? 51.641 -4.981 -45.055 1.00 93.12 628 ARG A N 1
ATOM 5171 C CA . ARG A 1 628 ? 52.554 -3.947 -45.575 1.00 93.12 628 ARG A CA 1
ATOM 5172 C C . ARG A 1 628 ? 53.963 -4.507 -45.776 1.00 93.12 628 ARG A C 1
ATOM 5174 O O . ARG A 1 628 ? 54.596 -4.166 -46.773 1.00 93.12 628 ARG A O 1
ATOM 5181 N N . ALA A 1 629 ? 54.446 -5.360 -44.875 1.00 91.56 629 ALA A N 1
ATOM 5182 C CA . ALA A 1 629 ? 55.735 -6.032 -45.000 1.00 91.56 629 ALA A CA 1
ATOM 5183 C C . ALA A 1 629 ? 55.760 -6.985 -46.206 1.00 91.56 629 ALA A C 1
ATOM 5185 O O . ALA A 1 629 ? 56.693 -6.922 -47.003 1.00 91.56 629 ALA A O 1
ATOM 5186 N N . GLU A 1 630 ? 54.706 -7.776 -46.416 1.00 93.12 630 GLU A N 1
ATOM 5187 C CA . GLU A 1 630 ? 54.555 -8.631 -47.601 1.00 93.12 630 GLU A CA 1
ATOM 5188 C C . GLU A 1 630 ? 54.529 -7.818 -48.898 1.00 93.12 630 GLU A C 1
ATOM 5190 O O . GLU A 1 630 ? 55.225 -8.148 -49.855 1.00 93.12 630 GLU A O 1
ATOM 5195 N N . GLN A 1 631 ? 53.782 -6.709 -48.937 1.00 92.19 631 GLN A N 1
ATOM 5196 C CA . GLN A 1 631 ? 53.763 -5.819 -50.102 1.00 92.19 631 GLN A CA 1
ATOM 5197 C C . GLN A 1 631 ? 55.146 -5.229 -50.398 1.00 92.19 631 GLN A C 1
ATOM 5199 O O . GLN A 1 631 ? 55.541 -5.154 -51.564 1.00 92.19 631 GLN A O 1
ATOM 5204 N N . ARG A 1 632 ? 55.898 -4.840 -49.359 1.00 93.00 632 ARG A N 1
ATOM 5205 C CA . ARG A 1 632 ? 57.288 -4.380 -49.499 1.00 93.00 632 ARG A CA 1
ATOM 5206 C C . ARG A 1 632 ? 58.187 -5.496 -50.027 1.00 93.00 632 ARG A C 1
ATOM 5208 O O . ARG A 1 632 ? 58.912 -5.255 -50.986 1.00 93.00 632 ARG A O 1
ATOM 5215 N N . ALA A 1 633 ? 58.081 -6.711 -49.492 1.00 92.56 633 ALA A N 1
ATOM 5216 C CA . ALA A 1 633 ? 58.852 -7.865 -49.951 1.00 92.56 633 ALA A CA 1
ATOM 5217 C C . ALA A 1 633 ? 58.551 -8.210 -51.421 1.00 92.56 633 ALA A C 1
ATOM 5219 O O . ALA A 1 633 ? 59.470 -8.385 -52.219 1.00 92.56 633 ALA A O 1
ATOM 5220 N N . MET A 1 634 ? 57.274 -8.206 -51.816 1.00 91.25 634 MET A N 1
ATOM 5221 C CA . MET A 1 634 ? 56.848 -8.419 -53.204 1.00 91.25 634 MET A CA 1
ATOM 5222 C C . MET A 1 634 ? 57.360 -7.314 -54.139 1.00 91.25 634 MET A C 1
ATOM 5224 O O . MET A 1 634 ? 57.753 -7.587 -55.275 1.00 91.25 634 MET A O 1
ATOM 5228 N N . ALA A 1 635 ? 57.369 -6.058 -53.686 1.00 90.88 635 ALA A N 1
ATOM 5229 C CA . ALA A 1 635 ? 57.928 -4.945 -54.448 1.00 90.88 635 ALA A CA 1
ATOM 5230 C C . ALA A 1 635 ? 59.455 -5.063 -54.595 1.00 90.88 635 ALA A C 1
ATOM 5232 O O . ALA A 1 635 ? 59.983 -4.827 -55.682 1.00 90.88 635 ALA A O 1
ATOM 5233 N N . GLU A 1 636 ? 60.163 -5.471 -53.541 1.00 92.25 636 GLU A N 1
ATOM 5234 C CA . GLU A 1 636 ? 61.600 -5.747 -53.590 1.00 92.25 636 GLU A CA 1
ATOM 5235 C C . GLU A 1 636 ? 61.927 -6.916 -54.517 1.00 92.25 636 GLU A C 1
ATOM 5237 O O . GLU A 1 636 ? 62.858 -6.820 -55.312 1.00 92.25 636 GLU A O 1
ATOM 5242 N N . GLU A 1 637 ? 61.145 -7.994 -54.490 1.00 93.06 637 GLU A N 1
ATOM 5243 C CA . GLU A 1 637 ? 61.335 -9.129 -55.391 1.00 93.06 637 GLU A CA 1
ATOM 5244 C C . GLU A 1 637 ? 61.119 -8.724 -56.856 1.00 93.06 637 GLU A C 1
ATOM 5246 O O . GLU A 1 637 ? 61.910 -9.089 -57.727 1.00 93.06 637 GLU A O 1
ATOM 5251 N N . ARG A 1 638 ? 60.095 -7.905 -57.138 1.00 92.00 638 ARG A N 1
ATOM 5252 C CA . ARG A 1 638 ? 59.887 -7.322 -58.474 1.00 92.00 638 ARG A CA 1
ATOM 5253 C C . ARG A 1 638 ? 61.075 -6.472 -58.907 1.00 92.00 638 ARG A C 1
ATOM 5255 O O . ARG A 1 638 ? 61.526 -6.622 -60.039 1.00 92.00 638 ARG A O 1
ATOM 5262 N N . ARG A 1 639 ? 61.608 -5.635 -58.012 1.00 91.75 639 ARG A N 1
ATOM 5263 C CA . ARG A 1 639 ? 62.812 -4.837 -58.281 1.00 91.75 639 ARG A CA 1
ATOM 5264 C C . ARG A 1 639 ? 64.021 -5.717 -58.574 1.00 91.75 639 ARG A C 1
ATOM 5266 O O . ARG A 1 639 ? 64.698 -5.471 -59.563 1.00 91.75 639 ARG A O 1
ATOM 5273 N N . ARG A 1 640 ? 64.246 -6.775 -57.787 1.00 92.50 640 ARG A N 1
ATOM 5274 C CA . ARG A 1 640 ? 65.331 -7.745 -58.017 1.00 92.50 640 ARG A CA 1
ATOM 5275 C C . ARG A 1 640 ? 65.189 -8.441 -59.369 1.00 92.50 640 ARG A C 1
ATOM 5277 O O . ARG A 1 640 ? 66.167 -8.546 -60.097 1.00 92.50 640 ARG A O 1
ATOM 5284 N N . LYS A 1 641 ? 63.976 -8.864 -59.736 1.00 93.56 641 LYS A N 1
ATOM 5285 C CA . LYS A 1 641 ? 63.687 -9.469 -61.047 1.00 93.56 641 LYS A CA 1
ATOM 5286 C C . LYS A 1 641 ? 63.913 -8.490 -62.197 1.00 93.56 641 LYS A C 1
ATOM 5288 O O . LYS A 1 641 ? 64.446 -8.875 -63.231 1.00 93.56 641 LYS A O 1
ATOM 5293 N N . GLU A 1 642 ? 63.517 -7.231 -62.039 1.00 91.62 642 GLU A N 1
ATOM 5294 C CA . GLU A 1 642 ? 63.758 -6.200 -63.051 1.00 91.62 642 GLU A CA 1
ATOM 5295 C C . GLU A 1 642 ? 65.252 -5.888 -63.191 1.00 91.62 642 GLU A C 1
ATOM 5297 O O . GLU A 1 642 ? 65.758 -5.774 -64.303 1.00 91.62 642 GLU A O 1
ATOM 5302 N N . GLU A 1 643 ? 65.981 -5.809 -62.080 1.00 91.31 643 GLU A N 1
ATOM 5303 C CA . GLU A 1 643 ? 67.429 -5.622 -62.081 1.00 91.31 643 GLU A CA 1
ATOM 5304 C C . GLU A 1 643 ? 68.153 -6.805 -62.735 1.00 91.31 643 GLU A C 1
ATOM 5306 O O . GLU A 1 643 ? 69.023 -6.589 -63.577 1.00 91.31 643 GLU A O 1
ATOM 5311 N N . GLN A 1 644 ? 67.737 -8.042 -62.440 1.00 91.12 644 GLN A N 1
ATOM 5312 C CA . GLN A 1 644 ? 68.218 -9.244 -63.127 1.00 91.12 644 GLN A CA 1
ATOM 5313 C C . GLN A 1 644 ? 67.959 -9.172 -64.633 1.00 91.12 644 GLN A C 1
ATOM 5315 O O . GLN A 1 644 ? 68.895 -9.348 -65.405 1.00 91.12 644 GLN A O 1
ATOM 5320 N N . ARG A 1 645 ? 66.745 -8.801 -65.062 1.00 92.69 645 ARG A N 1
ATOM 5321 C CA . ARG A 1 645 ? 66.434 -8.600 -66.488 1.00 92.69 645 ARG A CA 1
ATOM 5322 C C . ARG A 1 645 ? 67.321 -7.539 -67.134 1.00 92.69 645 ARG A C 1
ATOM 5324 O O . ARG A 1 645 ? 67.803 -7.747 -68.238 1.00 92.69 645 ARG A O 1
ATOM 5331 N N . ARG A 1 646 ? 67.581 -6.421 -66.448 1.00 91.44 646 ARG A N 1
ATOM 5332 C CA . ARG A 1 646 ? 68.496 -5.374 -66.938 1.00 91.44 646 ARG A CA 1
ATOM 5333 C C . ARG A 1 646 ? 69.944 -5.861 -67.018 1.00 91.44 646 ARG A C 1
ATOM 5335 O O . ARG A 1 646 ? 70.707 -5.372 -67.846 1.00 91.44 646 ARG A O 1
ATOM 5342 N N . ILE A 1 647 ? 70.368 -6.764 -66.137 1.00 91.50 647 ILE A N 1
ATOM 5343 C CA . ILE A 1 647 ? 71.691 -7.399 -66.212 1.00 91.50 647 ILE A CA 1
ATOM 5344 C C . ILE A 1 647 ? 71.738 -8.366 -67.400 1.00 91.50 647 ILE A C 1
ATOM 5346 O O . ILE A 1 647 ? 72.657 -8.264 -68.204 1.00 91.50 647 ILE A O 1
ATOM 5350 N N . GLU A 1 648 ? 70.737 -9.232 -67.560 1.00 90.81 648 GLU A N 1
ATOM 5351 C CA . GLU A 1 648 ? 70.624 -10.167 -68.688 1.00 90.81 648 GLU A CA 1
ATOM 5352 C C . GLU A 1 648 ? 70.574 -9.440 -70.035 1.00 90.81 648 GLU A C 1
ATOM 5354 O O . GLU A 1 648 ? 71.286 -9.810 -70.961 1.00 90.81 648 GLU A O 1
ATOM 5359 N N . GLU A 1 649 ? 69.805 -8.356 -70.141 1.00 92.38 649 GLU A N 1
ATOM 5360 C CA . GLU A 1 649 ? 69.741 -7.532 -71.349 1.00 92.38 649 GLU A CA 1
ATOM 5361 C C . GLU A 1 649 ? 71.092 -6.874 -71.662 1.00 92.38 649 GLU A C 1
ATOM 5363 O O . GLU A 1 649 ? 71.501 -6.813 -72.824 1.00 92.38 649 GLU A O 1
ATOM 5368 N N . ARG A 1 650 ? 71.819 -6.409 -70.635 1.00 92.00 650 ARG A N 1
ATOM 5369 C CA . ARG A 1 650 ? 73.183 -5.888 -70.804 1.00 92.00 650 ARG A CA 1
ATOM 5370 C C . ARG A 1 650 ? 74.133 -6.969 -71.308 1.00 92.00 650 ARG A C 1
ATOM 5372 O O . ARG A 1 650 ? 74.844 -6.710 -72.273 1.00 92.00 650 ARG A O 1
ATOM 5379 N N . LEU A 1 651 ? 74.101 -8.163 -70.716 1.00 92.88 651 LEU A N 1
ATOM 5380 C CA . LEU A 1 651 ? 74.916 -9.300 -71.151 1.00 92.88 651 LEU A CA 1
ATOM 5381 C C . LEU A 1 651 ? 74.587 -9.708 -72.592 1.00 92.88 651 LEU A C 1
ATOM 5383 O O . LEU A 1 651 ? 75.494 -9.855 -73.402 1.00 92.88 651 LEU A O 1
ATOM 5387 N N . LEU A 1 652 ? 73.304 -9.791 -72.950 1.00 91.75 652 LEU A N 1
ATOM 5388 C CA . LEU A 1 652 ? 72.871 -10.124 -74.308 1.00 91.75 652 LEU A CA 1
ATOM 5389 C C . LEU A 1 652 ? 73.307 -9.063 -75.332 1.00 91.75 652 LEU A C 1
ATOM 5391 O O . LEU A 1 652 ? 73.715 -9.388 -76.447 1.00 91.75 652 LEU A O 1
ATOM 5395 N N . ASN A 1 653 ? 73.235 -7.780 -74.969 1.00 89.50 653 ASN A N 1
ATOM 5396 C CA . ASN A 1 653 ? 73.737 -6.695 -75.810 1.00 89.50 653 ASN A CA 1
ATOM 5397 C C . ASN A 1 653 ? 75.262 -6.764 -75.977 1.00 89.50 653 ASN A C 1
ATOM 5399 O O . ASN A 1 653 ? 75.757 -6.504 -77.073 1.00 89.50 653 ASN A O 1
ATOM 5403 N N . GLU A 1 654 ? 75.996 -7.125 -74.923 1.00 89.06 654 GLU A N 1
ATOM 5404 C CA . GLU A 1 654 ? 77.446 -7.331 -74.956 1.00 89.06 654 GLU A CA 1
ATOM 5405 C C . GLU A 1 654 ? 77.816 -8.518 -75.858 1.00 89.06 654 GLU A C 1
ATOM 5407 O O . GLU A 1 654 ? 78.663 -8.375 -76.738 1.00 89.06 654 GLU A O 1
ATOM 5412 N N . GLU A 1 655 ? 77.118 -9.651 -75.734 1.00 89.81 655 GLU A N 1
ATOM 5413 C CA . GLU A 1 655 ? 77.274 -10.813 -76.617 1.00 89.81 655 GLU A CA 1
ATOM 5414 C C . GLU A 1 655 ? 76.976 -10.461 -78.076 1.00 89.81 655 GLU A C 1
ATOM 5416 O O . GLU A 1 655 ? 77.749 -10.814 -78.968 1.00 89.81 655 GLU A O 1
ATOM 5421 N N . ARG A 1 656 ? 75.895 -9.712 -78.345 1.00 88.44 656 ARG A N 1
ATOM 5422 C CA . ARG A 1 656 ? 75.594 -9.223 -79.699 1.00 88.44 656 ARG A CA 1
ATOM 5423 C C . ARG A 1 656 ? 76.723 -8.341 -80.225 1.00 88.44 656 ARG A C 1
ATOM 5425 O O . ARG A 1 656 ? 77.112 -8.488 -81.381 1.00 88.44 656 ARG A O 1
ATOM 5432 N N . ARG A 1 657 ? 77.285 -7.467 -79.383 1.00 87.56 657 ARG A N 1
ATOM 5433 C CA . ARG A 1 657 ? 78.420 -6.614 -79.756 1.00 87.56 657 ARG A CA 1
ATOM 5434 C C . ARG A 1 657 ? 79.661 -7.443 -80.085 1.00 87.56 657 ARG A C 1
ATOM 5436 O O . ARG A 1 657 ? 80.284 -7.201 -81.111 1.00 87.56 657 ARG A O 1
ATOM 5443 N N . GLN A 1 658 ? 79.970 -8.463 -79.285 1.00 86.44 658 GLN A N 1
ATOM 5444 C CA . GLN A 1 658 ? 81.069 -9.399 -79.551 1.00 86.44 658 GLN A CA 1
ATOM 5445 C C . GLN A 1 658 ? 80.837 -10.207 -80.841 1.00 86.44 658 GLN A C 1
ATOM 5447 O O . GLN A 1 658 ? 81.762 -10.416 -81.627 1.00 86.44 658 GLN A O 1
ATOM 5452 N N . GLN A 1 659 ? 79.600 -10.629 -81.118 1.00 85.56 659 GLN A N 1
ATOM 5453 C CA . GLN A 1 659 ? 79.244 -11.294 -82.376 1.00 85.56 659 GLN A CA 1
ATOM 5454 C C . GLN A 1 659 ? 79.384 -10.361 -83.587 1.00 85.56 659 GLN A C 1
ATOM 5456 O O . GLN A 1 659 ? 79.838 -10.783 -84.648 1.00 85.56 659 GLN A O 1
ATOM 5461 N N . GLU A 1 660 ? 79.020 -9.088 -83.454 1.00 85.69 660 GLU A N 1
ATOM 5462 C CA . GLU A 1 660 ? 79.237 -8.091 -84.503 1.00 85.69 660 GLU A CA 1
ATOM 5463 C C . GLU A 1 660 ? 80.725 -7.796 -84.709 1.00 85.69 660 GLU A C 1
ATOM 5465 O O . GLU A 1 660 ? 81.173 -7.748 -85.851 1.00 85.69 660 GLU A O 1
ATOM 5470 N N . GLU A 1 661 ? 81.506 -7.649 -83.638 1.00 85.81 661 GLU A N 1
ATOM 5471 C CA . GLU A 1 661 ? 82.958 -7.453 -83.704 1.00 85.81 661 GLU A CA 1
ATOM 5472 C C . GLU A 1 661 ? 83.646 -8.650 -84.377 1.00 85.81 661 GLU A C 1
ATOM 5474 O O . GLU A 1 661 ? 84.429 -8.469 -85.307 1.00 85.81 661 GLU A O 1
ATOM 5479 N N . THR A 1 662 ? 83.297 -9.883 -84.005 1.00 85.94 662 THR A N 1
ATOM 5480 C CA . THR A 1 662 ? 83.827 -11.091 -84.663 1.00 85.94 662 THR A CA 1
ATOM 5481 C C . THR A 1 662 ? 83.399 -11.193 -86.127 1.00 85.94 662 THR A C 1
ATOM 5483 O O . THR A 1 662 ? 84.224 -11.541 -86.973 1.00 85.94 662 THR A O 1
ATOM 5486 N N . ARG A 1 663 ? 82.150 -10.841 -86.469 1.00 85.00 663 ARG A N 1
ATOM 5487 C CA . ARG A 1 663 ? 81.697 -10.743 -87.868 1.00 85.00 663 ARG A CA 1
ATOM 5488 C C . ARG A 1 663 ? 82.490 -9.700 -88.650 1.00 85.00 663 ARG A C 1
ATOM 5490 O O . ARG A 1 663 ? 82.918 -10.009 -89.757 1.00 85.00 663 ARG A O 1
ATOM 5497 N N . ARG A 1 664 ? 82.732 -8.516 -88.076 1.00 84.31 664 ARG A N 1
ATOM 5498 C CA . ARG A 1 664 ? 83.559 -7.462 -88.685 1.00 84.31 664 ARG A CA 1
ATOM 5499 C C . ARG A 1 664 ? 84.985 -7.943 -88.915 1.00 84.31 664 ARG A C 1
ATOM 5501 O O . ARG A 1 664 ? 85.472 -7.821 -90.027 1.00 84.31 664 ARG A O 1
ATOM 5508 N N . VAL A 1 665 ? 85.613 -8.577 -87.925 1.00 84.00 665 VAL A N 1
ATOM 5509 C CA . VAL A 1 665 ? 86.960 -9.157 -88.067 1.00 84.00 665 VAL A CA 1
ATOM 5510 C C . VAL A 1 665 ? 86.988 -10.248 -89.144 1.00 84.00 665 VAL A C 1
ATOM 5512 O O . VAL A 1 665 ? 87.913 -10.297 -89.953 1.00 84.00 665 VAL A O 1
ATOM 5515 N N . HIS A 1 666 ? 85.974 -11.117 -89.205 1.00 83.19 666 HIS A N 1
ATOM 5516 C CA . HIS A 1 666 ? 85.852 -12.117 -90.270 1.00 83.19 666 HIS A CA 1
ATOM 5517 C C . HIS A 1 666 ? 85.667 -11.483 -91.652 1.00 83.19 666 HIS A C 1
ATOM 5519 O O . HIS A 1 666 ? 86.244 -11.967 -92.626 1.00 83.19 666 HIS A O 1
ATOM 5525 N N . GLU A 1 667 ? 84.882 -10.414 -91.753 1.00 83.50 667 GLU A N 1
ATOM 5526 C CA . GLU A 1 667 ? 84.649 -9.687 -92.996 1.00 83.50 667 GLU A CA 1
ATOM 5527 C C . GLU A 1 667 ? 85.894 -8.915 -93.449 1.00 83.50 667 GLU A C 1
ATOM 5529 O O . GLU A 1 667 ? 86.277 -9.024 -94.612 1.00 83.50 667 GLU A O 1
ATOM 5534 N N . GLU A 1 668 ? 86.590 -8.239 -92.535 1.00 82.88 668 GLU A N 1
ATOM 5535 C CA . GLU A 1 668 ? 87.892 -7.611 -92.773 1.00 82.88 668 GLU A CA 1
ATOM 5536 C C . GLU A 1 668 ? 88.930 -8.640 -93.215 1.00 82.88 668 GLU A C 1
ATOM 5538 O O . GLU A 1 668 ? 89.636 -8.415 -94.195 1.00 82.88 668 GLU A O 1
ATOM 5543 N N . ARG A 1 669 ? 88.988 -9.809 -92.563 1.00 82.50 669 ARG A N 1
ATOM 5544 C CA . ARG A 1 669 ? 89.853 -10.915 -92.988 1.00 82.50 669 ARG A CA 1
ATOM 5545 C C . ARG A 1 669 ? 89.485 -11.407 -94.385 1.00 82.50 669 ARG A C 1
ATOM 5547 O O . ARG A 1 669 ? 90.381 -11.639 -95.190 1.00 82.50 669 ARG A O 1
ATOM 5554 N N . ARG A 1 670 ? 88.195 -11.542 -94.702 1.00 83.62 670 ARG A N 1
ATOM 5555 C CA . ARG A 1 670 ? 87.722 -11.958 -96.032 1.00 83.62 670 ARG A CA 1
ATOM 5556 C C . ARG A 1 670 ? 88.096 -10.931 -97.105 1.00 83.62 670 ARG A C 1
ATOM 5558 O O . ARG A 1 670 ? 88.563 -11.321 -98.171 1.00 83.62 670 ARG A O 1
ATOM 5565 N N . LEU A 1 671 ? 87.937 -9.638 -96.817 1.00 81.31 671 LEU A N 1
ATOM 5566 C CA . LEU A 1 671 ? 88.358 -8.538 -97.690 1.00 81.31 671 LEU A CA 1
ATOM 5567 C C . LEU A 1 671 ? 89.886 -8.483 -97.831 1.00 81.31 671 LEU A C 1
ATOM 5569 O O . LEU A 1 671 ? 90.388 -8.248 -98.926 1.00 81.31 671 LEU A O 1
ATOM 5573 N N . ALA A 1 672 ? 90.639 -8.755 -96.763 1.00 74.56 672 ALA A N 1
ATOM 5574 C CA . ALA A 1 672 ? 92.096 -8.842 -96.793 1.00 74.56 672 ALA A CA 1
ATOM 5575 C C . ALA A 1 672 ? 92.585 -10.055 -97.601 1.00 74.56 672 ALA A C 1
ATOM 5577 O O . ALA A 1 672 ? 93.533 -9.925 -98.371 1.00 74.56 672 ALA A O 1
ATOM 5578 N N . GLU A 1 673 ? 91.928 -11.213 -97.487 1.00 77.06 673 GLU A N 1
ATOM 5579 C CA . GLU A 1 673 ? 92.188 -12.395 -98.316 1.00 77.06 673 GLU A CA 1
ATOM 5580 C C . GLU A 1 673 ? 91.840 -12.133 -99.790 1.00 77.06 673 GLU A C 1
ATOM 5582 O 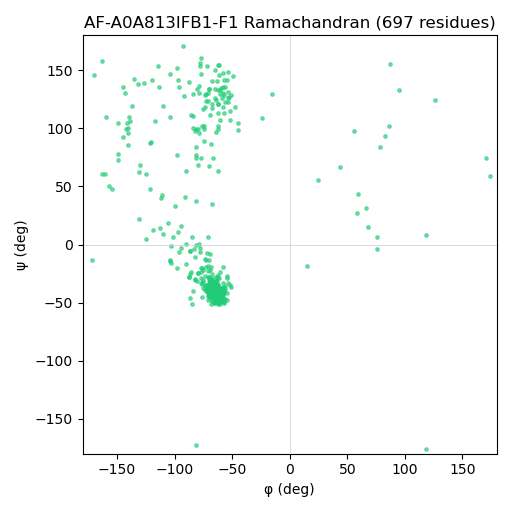O . GLU A 1 673 ? 92.610 -12.520 -100.667 1.00 77.06 673 GLU A O 1
ATOM 5587 N N . GLN A 1 674 ? 90.740 -11.429 -100.084 1.00 77.12 674 GLN A N 1
ATOM 5588 C CA . GLN A 1 674 ? 90.417 -10.971 -101.442 1.00 77.12 674 GLN A CA 1
ATOM 5589 C C . GLN A 1 674 ? 91.473 -9.996 -101.971 1.00 77.12 674 GLN A C 1
ATOM 5591 O O . GLN A 1 674 ? 92.017 -10.221 -103.044 1.00 77.12 674 GLN A O 1
ATOM 5596 N N . ALA A 1 675 ? 91.866 -8.988 -101.191 1.00 74.31 675 ALA A N 1
ATOM 5597 C CA . ALA A 1 675 ? 92.923 -8.052 -101.566 1.00 74.31 675 ALA A CA 1
ATOM 5598 C C . ALA A 1 675 ? 94.291 -8.742 -101.733 1.00 74.31 675 ALA A C 1
ATOM 5600 O O . ALA A 1 675 ? 95.097 -8.325 -102.566 1.00 74.31 675 ALA A O 1
ATOM 5601 N N . ALA A 1 676 ? 94.575 -9.796 -100.962 1.00 72.25 676 ALA A N 1
ATOM 5602 C CA . ALA A 1 676 ? 95.767 -10.624 -101.118 1.00 72.25 676 ALA A CA 1
ATOM 5603 C C . ALA A 1 676 ? 95.706 -11.460 -102.404 1.00 72.25 676 ALA A C 1
ATOM 5605 O O . ALA A 1 676 ? 96.691 -11.478 -103.139 1.00 72.25 676 ALA A O 1
ATOM 5606 N N . ARG A 1 677 ? 94.555 -12.069 -102.724 1.00 72.00 677 ARG A N 1
ATOM 5607 C CA . ARG A 1 677 ? 94.317 -12.755 -104.006 1.00 72.00 677 ARG A CA 1
ATOM 5608 C C . ARG A 1 677 ? 94.421 -11.796 -105.187 1.00 72.00 677 ARG A C 1
ATOM 5610 O O . ARG A 1 677 ? 95.071 -12.139 -106.163 1.00 72.00 677 ARG A O 1
ATOM 5617 N N . ASP A 1 678 ? 93.897 -10.579 -105.074 1.00 71.38 678 ASP A N 1
ATOM 5618 C CA . ASP A 1 678 ? 94.015 -9.541 -106.101 1.00 71.38 678 ASP A CA 1
ATOM 5619 C C . ASP A 1 678 ? 95.464 -9.064 -106.262 1.00 71.38 678 ASP A C 1
ATOM 5621 O O . ASP A 1 678 ? 95.929 -8.822 -107.376 1.00 71.38 678 ASP A O 1
ATOM 5625 N N . LYS A 1 679 ? 96.223 -8.948 -105.162 1.00 67.81 679 LYS A N 1
ATOM 5626 C CA . LYS A 1 679 ? 97.671 -8.679 -105.203 1.00 67.81 679 LYS A CA 1
ATOM 5627 C C . LYS A 1 679 ? 98.447 -9.845 -105.819 1.00 67.81 679 LYS A C 1
ATOM 5629 O O . LYS A 1 679 ? 99.399 -9.601 -106.557 1.00 67.81 679 LYS A O 1
ATOM 5634 N N . GLU A 1 680 ? 98.065 -11.089 -105.543 1.00 64.56 680 GLU A N 1
ATOM 5635 C CA . GLU A 1 680 ? 98.674 -12.286 -106.127 1.00 64.56 680 GLU A CA 1
ATOM 5636 C C . GLU A 1 680 ? 98.325 -12.429 -107.617 1.00 64.56 680 GLU A C 1
ATOM 5638 O O . GLU A 1 680 ? 99.206 -12.721 -108.421 1.00 64.56 680 GLU A O 1
ATOM 5643 N N . GLU A 1 681 ? 97.090 -12.128 -108.023 1.00 62.94 681 GLU A N 1
ATOM 5644 C CA . GLU A 1 681 ? 96.689 -12.015 -109.428 1.00 62.94 681 GLU A CA 1
ATOM 5645 C C . GLU A 1 681 ? 97.452 -10.896 -110.142 1.00 62.94 681 GLU A C 1
ATOM 5647 O O . GLU A 1 681 ? 97.937 -11.107 -111.252 1.00 62.94 681 GLU A O 1
ATOM 5652 N N . LYS A 1 682 ? 97.622 -9.726 -109.511 1.00 59.53 682 LYS A N 1
ATOM 5653 C CA . LYS A 1 682 ? 98.457 -8.638 -110.047 1.00 59.53 682 LYS A CA 1
ATOM 5654 C C . LYS A 1 682 ? 99.931 -9.044 -110.155 1.00 59.53 682 LYS A C 1
ATOM 5656 O O . LYS A 1 682 ? 100.576 -8.672 -111.128 1.00 59.53 682 LYS A O 1
ATOM 5661 N N . ARG A 1 683 ? 100.454 -9.847 -109.217 1.00 57.88 683 ARG A N 1
ATOM 5662 C CA . ARG A 1 683 ? 101.802 -10.448 -109.299 1.00 57.88 683 ARG A CA 1
ATOM 5663 C C . ARG A 1 683 ? 101.910 -11.495 -110.415 1.00 57.88 683 ARG A C 1
ATOM 5665 O O . ARG A 1 683 ? 102.930 -11.537 -111.088 1.00 57.88 683 ARG A O 1
ATOM 5672 N N . LYS A 1 684 ? 100.868 -12.299 -110.659 1.00 58.19 684 LYS A N 1
ATOM 5673 C CA . LYS A 1 684 ? 100.816 -13.280 -111.763 1.00 58.19 684 LYS A CA 1
ATOM 5674 C C . LYS A 1 684 ? 100.623 -12.623 -113.139 1.00 58.19 684 LYS A C 1
ATOM 5676 O O . LYS A 1 684 ? 101.079 -13.175 -114.133 1.00 58.19 684 LYS A O 1
ATOM 5681 N N . LYS A 1 685 ? 99.998 -11.441 -113.201 1.00 58.34 685 LYS A N 1
ATOM 5682 C CA . LYS A 1 685 ? 99.766 -10.657 -114.432 1.00 58.34 685 LYS A CA 1
ATOM 5683 C C . LYS A 1 685 ? 100.893 -9.660 -114.765 1.00 58.34 685 LYS A C 1
ATOM 5685 O O . LYS A 1 685 ? 100.782 -8.981 -115.780 1.00 58.34 685 LYS A O 1
ATOM 5690 N N . ASN A 1 686 ? 101.967 -9.571 -113.966 1.00 45.41 686 ASN A N 1
ATOM 5691 C CA . ASN A 1 686 ? 103.057 -8.610 -114.192 1.00 45.41 686 ASN A CA 1
ATOM 5692 C C . ASN A 1 686 ? 104.467 -9.198 -113.913 1.00 45.41 686 ASN A C 1
ATOM 5694 O O . ASN A 1 686 ? 104.997 -9.025 -112.815 1.00 45.41 686 ASN A O 1
ATOM 5698 N N . PRO A 1 687 ? 105.118 -9.875 -114.885 1.00 48.31 687 PRO A N 1
ATOM 5699 C CA . PRO A 1 687 ? 106.491 -10.373 -114.769 1.00 48.31 687 PRO A CA 1
ATOM 5700 C C . PRO A 1 687 ? 107.520 -9.344 -115.275 1.00 48.31 687 PRO A C 1
ATOM 5702 O O . PRO A 1 687 ? 108.468 -9.689 -115.975 1.00 48.31 687 PRO A O 1
ATOM 5705 N N . GLN A 1 688 ? 107.334 -8.063 -114.964 1.00 51.38 688 GLN A N 1
ATOM 5706 C CA . GLN A 1 688 ? 108.266 -6.998 -115.337 1.00 51.38 688 GLN A CA 1
ATOM 5707 C C . GLN A 1 688 ? 108.300 -5.948 -114.229 1.00 51.38 688 GLN A C 1
ATOM 5709 O O . GLN A 1 688 ? 107.447 -5.072 -114.177 1.00 51.38 688 GLN A O 1
ATOM 5714 N N . THR A 1 689 ? 109.246 -6.107 -113.296 1.00 51.16 689 THR A N 1
ATOM 5715 C CA . THR A 1 689 ? 109.894 -5.057 -112.468 1.00 51.16 689 THR A CA 1
ATOM 5716 C C . THR A 1 689 ? 110.814 -5.717 -111.426 1.00 51.16 689 THR A C 1
ATOM 5718 O O . THR A 1 689 ? 110.666 -5.572 -110.219 1.00 51.16 689 THR A O 1
ATOM 5721 N N . LEU A 1 690 ? 111.798 -6.479 -111.911 1.00 45.84 690 LEU A N 1
ATOM 5722 C CA . LEU A 1 690 ? 113.029 -6.813 -111.170 1.00 45.84 690 LEU A CA 1
ATOM 5723 C C . LEU A 1 690 ? 114.266 -6.155 -111.820 1.00 45.84 690 LEU A C 1
ATOM 5725 O O . LEU A 1 690 ? 115.396 -6.506 -111.506 1.00 45.84 690 LEU A O 1
ATOM 5729 N N . SER A 1 691 ? 114.045 -5.185 -112.717 1.00 47.50 691 SER A N 1
ATOM 5730 C CA . SER A 1 691 ? 115.089 -4.488 -113.483 1.00 47.50 691 SER A CA 1
ATOM 5731 C C . SER A 1 691 ? 115.405 -3.069 -112.981 1.00 47.50 691 SER A C 1
ATOM 5733 O O . SER A 1 691 ? 116.442 -2.534 -113.354 1.00 47.50 691 SER A O 1
ATOM 5735 N N . ASP A 1 692 ? 114.583 -2.467 -112.110 1.00 48.25 692 ASP A N 1
ATOM 5736 C CA . ASP A 1 692 ? 114.718 -1.037 -111.748 1.00 48.25 692 ASP A CA 1
ATOM 5737 C C . ASP A 1 692 ? 115.205 -0.770 -110.308 1.00 48.25 692 ASP A C 1
ATOM 5739 O O . ASP A 1 692 ? 115.265 0.374 -109.866 1.00 48.25 692 ASP A O 1
ATOM 5743 N N . LEU A 1 693 ? 115.640 -1.802 -109.575 1.00 48.28 693 LEU A N 1
ATOM 5744 C CA . LEU A 1 693 ? 116.220 -1.677 -108.223 1.00 48.28 693 LEU A CA 1
ATOM 5745 C C . LEU A 1 693 ? 117.759 -1.720 -108.201 1.00 48.28 693 LEU A C 1
ATOM 5747 O O . LEU A 1 693 ? 118.356 -2.200 -107.241 1.00 48.28 693 LEU A O 1
ATOM 5751 N N . LEU A 1 694 ? 118.415 -1.200 -109.243 1.00 50.28 694 LEU A N 1
ATOM 5752 C CA . LEU A 1 694 ? 119.884 -1.128 -109.298 1.00 50.28 694 LEU A CA 1
ATOM 5753 C C . LEU A 1 694 ? 120.469 0.273 -109.536 1.00 50.28 694 LEU A C 1
ATOM 5755 O O . LEU A 1 694 ? 121.685 0.390 -109.592 1.00 50.28 694 LEU A O 1
ATOM 5759 N N . ASN A 1 695 ? 119.663 1.344 -109.591 1.00 47.66 695 ASN A N 1
ATOM 5760 C CA . ASN A 1 695 ? 120.178 2.683 -109.941 1.00 47.66 695 ASN A CA 1
ATOM 5761 C C . ASN A 1 695 ? 119.794 3.857 -109.020 1.00 47.66 695 ASN A C 1
ATOM 5763 O O . ASN A 1 695 ? 119.933 5.008 -109.419 1.00 47.66 695 ASN A O 1
ATOM 5767 N N . PHE A 1 696 ? 119.420 3.617 -107.760 1.00 45.66 696 PHE A N 1
ATOM 5768 C CA . PHE A 1 696 ? 119.360 4.690 -106.751 1.00 45.66 696 PHE A CA 1
ATOM 5769 C C . PHE A 1 696 ? 120.205 4.354 -105.513 1.00 45.66 696 PHE A C 1
ATOM 5771 O O . PHE A 1 696 ? 119.737 4.266 -104.386 1.00 45.66 696 PHE A O 1
ATOM 5778 N N . SER A 1 697 ? 121.503 4.175 -105.766 1.00 41.56 697 SER A N 1
ATOM 5779 C CA . SER A 1 697 ? 122.586 4.365 -104.800 1.00 41.56 697 SER A CA 1
ATOM 5780 C C . SER A 1 697 ? 123.512 5.444 -105.366 1.00 41.56 697 SER A C 1
ATOM 5782 O O . SER A 1 697 ? 124.404 5.145 -106.158 1.00 41.56 697 SER A O 1
ATOM 5784 N N . LYS A 1 698 ? 123.197 6.711 -105.050 1.00 45.38 698 LYS A N 1
ATOM 5785 C CA . LYS A 1 698 ? 124.089 7.893 -104.981 1.00 45.38 698 LYS A CA 1
ATOM 5786 C C . LYS A 1 698 ? 123.258 9.177 -104.822 1.00 45.38 698 LYS A C 1
ATOM 5788 O O . LYS A 1 698 ? 123.121 9.959 -105.761 1.00 45.38 698 LYS A O 1
ATOM 5793 N N . LYS A 1 699 ? 122.719 9.381 -103.620 1.00 37.16 699 LYS A N 1
ATOM 5794 C CA . LYS A 1 699 ? 122.743 10.649 -102.871 1.00 37.16 699 LYS A CA 1
ATOM 5795 C C . LYS A 1 699 ? 122.112 10.462 -101.504 1.00 37.16 699 LYS A C 1
ATOM 5797 O O . LYS A 1 699 ? 121.048 9.811 -101.454 1.00 37.16 699 LYS A O 1
#

Sequence (699 aa):
MENIEGLTDCGKISVSICVPPEKEAPPVELSDDDGCVAEKEEAELPPVPAAEVLSKEMGNAEMEQQGELKQQANDALEDGNLEVAVAKLTEAIGLGGVFAMMVAKRAEVLMKQKRYRAVVADATLALSLNPDSGKAYRFRGRRFLGDYDGSSSDLSQAQDIDYDDGVADLHQYVQKRVEKLKLKDETSLMAVGHVLLETLKLADQEVSESHQEELLACQLGPEVKKRQAPKDSWRLAFEYFKKGKIDWTDFGAVPKGLPEKVGKRMHRTLLKHLNVFSDKQQRYLKQSALAREFSLETPKPPQDKELAEAQSTSSKPKRPRSSEDEDAASKMEEMMARCRAFVREKAPTYDEREKEVEEKALQAAEEERIRLAKEKKERYAREWAQIADWHAQMEGWEAAQMAANDVRAQQRAKEAREAREAKEAAQLARERSRSRRRKEKRDREEVEDRDRRRSGQAPEEDNRWQLEEQRLAEELGRAEAQGTGYEQRDFRPPVDDRRSAEERWQDEQRHQAELRQQEEARWQAQQDQLRLDEEARWQAQQRQQEETRWRTEQQHREQQDRRWADQQQWMEEQRWHADQRRIEEERWWAEQRHLEQERQRAFEAEQWRLMEEQKQAQDLWQKEESRRAEQRAMAEERRRKEEQRRIEERLLNEERRQQEETRRVHEERRLAEQAARDKEEKRKKNPQTLSDLLNFSKK

Solvent-accessible surface area (backbone atoms only — not comparable to full-atom values): 40421 Å² total; per-residue (Å²): 139,88,88,85,84,88,83,87,78,96,68,88,84,78,82,81,78,81,73,75,80,74,82,72,75,75,81,79,82,84,57,96,78,67,66,55,66,73,70,78,78,81,66,80,68,73,85,74,80,53,75,71,36,59,69,35,85,68,54,76,69,57,50,51,53,33,50,52,28,49,48,53,19,49,54,26,49,76,72,64,40,52,70,60,18,49,51,30,42,49,54,29,47,66,76,20,62,63,48,32,67,60,38,31,49,44,23,53,48,30,51,76,69,67,36,43,71,48,16,40,56,29,14,52,50,13,33,73,69,32,79,84,42,28,68,21,29,42,54,41,23,69,40,48,74,78,46,42,66,65,18,33,55,26,27,47,54,9,43,76,67,49,76,46,73,80,51,50,57,50,32,53,53,34,47,56,50,43,52,54,49,52,51,49,52,50,51,50,51,49,50,52,47,49,52,49,52,50,53,49,50,49,51,52,45,50,56,53,44,50,61,48,40,73,68,40,72,84,63,82,85,93,85,86,85,89,86,83,86,84,93,73,92,63,52,68,66,49,47,50,53,76,66,71,77,68,87,78,89,58,96,71,62,67,68,91,83,71,54,68,73,57,48,40,49,53,40,52,52,49,65,73,52,35,85,80,44,55,75,70,53,36,55,50,57,64,67,29,48,60,37,70,76,42,54,93,72,81,81,76,77,83,78,90,83,83,88,83,87,88,83,79,87,77,87,77,88,84,77,90,82,62,80,70,59,55,57,53,50,50,51,52,49,52,50,52,48,52,53,53,50,51,47,63,69,48,45,60,66,49,57,51,51,51,48,53,51,51,52,50,51,50,51,53,52,50,52,50,50,53,48,53,51,50,54,51,52,51,50,50,52,51,54,53,48,53,50,50,52,50,50,52,51,50,51,52,50,51,51,51,50,51,52,51,50,48,54,52,49,53,49,52,52,49,53,51,50,53,51,49,54,51,52,52,51,51,50,54,49,51,49,51,52,51,51,48,52,53,47,53,49,51,54,48,50,52,49,52,52,51,48,34,67,71,69,70,58,73,75,86,62,78,58,54,60,59,55,50,51,54,50,53,53,52,52,54,60,58,65,71,71,74,66,90,76,80,95,72,91,78,91,80,82,95,77,79,100,67,84,53,74,66,59,55,51,52,51,49,53,50,52,54,49,52,50,51,51,51,52,51,51,51,52,48,53,52,53,50,50,51,49,51,51,51,52,51,50,52,52,52,51,50,52,51,52,51,51,53,50,50,51,51,53,49,54,51,48,54,50,48,52,47,54,50,48,52,52,51,51,52,53,50,52,54,49,50,55,52,50,49,52,51,51,52,51,52,50,50,55,49,50,51,52,50,54,50,51,50,51,50,52,51,51,53,50,50,53,51,48,52,54,50,51,52,50,52,51,50,53,50,49,53,51,50,49,50,52,52,49,50,52,49,51,53,50,49,51,51,49,52,52,51,50,48,50,55,49,52,52,48,52,52,52,50,51,51,48,52,51,50,51,52,49,48,52,52,48,52,49,50,51,49,51,48,52,47,50,52,50,49,51,52,53,73,74,47,96,77,81,89,79,77,88,81,79,87,86,86,132

Foldseek 3Di:
DDDDDDDDDDDDDDPPPPDPPDPPDPQPPDDPPPPPQPPPCPDDQQDDADPVQAPDDDDPVLVVQLVVLQVVLVVCVVVVVLVSNLVSLSVSSNSHPDALVSLLVSLVSCVVVLVLVNNLSSLVVSCVRPVLDLSSLLSNLVSNNVPLVSSLVSLVSSCVRPNDPSSVVVSVVSVVVVVVVVVVVVVVVVVVVVVVVVVVVVVVVCVVVVVVCVVPVVDDDDDDDDDDDDDDDPVVVVVCVVVPVDDDPDQAEDPPPDDLVNLLVVLVVCVVCLVVDDPVVSVVSCVGNSNVVRPPDDDDPDDDDDPPDPPDPPDDDDDDDDPVVVVVVVVVVVVVVVVVVVCVVCVVVVVVVVVVVVVVVVVVVVVVVVVVVVVVVVVVVVVVVVVVVVVVVVVVVVVVVVVVVVVVVVVVVVVVVVVVVVVVVVVVVVVVVVVVVVVVVVVVVVVVVVVCVVVVPDDPPVCVVVVVVVVVVVVVVVVVVPPDDDDDDDDDDDDDDDDDPVVVVVVVVVVVVVVVVVVVVVVVVVVVVVVVVVVVVVVVVVVVVVVVVVVVVVVVVVVVVVVVVVVVVVVVVVVVVVVVVVVVVVVVVVVVVVVVVVVVVVVVVVVVVVVVVVVVVVVVVVVVVVVVVVVVVVVVVVVVVVVVVVVVVVVVVVVVVVVVVVVVVVVVVVVVVVVVVVVVVVVVVDPDDPPPPPPPDDD

Radius of gyration: 67.61 Å; Cα contacts (8 Å, |Δi|>4): 219; chains: 1; bounding box: 199×84×222 Å

InterPro domains:
  IPR011990 Tetratricopeptide-like helical domain superfamily [G3DSA:1.25.40.10] (29-188)
  IPR011990 Tetratricopeptide-like helical domain superfamily [SSF48452] (68-405)
  IPR051966 RNA polymerase II-associated protein 3 [PTHR46423] (60-361)

Organism: Polarella glacialis (NCBI:txid89957)

pLDDT: mean 72.14, std 21.67, range [25.38, 96.31]